Protein AF-L0DD33-F1 (afdb_monomer_lite)

Sequence (494 aa):
MSATTMPASRSLRASLWPWLILGFAAVMAVWHATDFPDDLDAEFPRVQRPTFSRRPPPAYRLAEPGDTLDRAAIYLAAAAIVLAAAGAWGTRDRFGLWTASLGLSCAALWHASTPGPTFDGWHGMGWREIFDPVAPPLLRIGLAATAIALGLVVVISVLRKRSEWASLIERGRTARILGLLSLAAVLVLLRQFEIPGVEPVGYWPRWSFLLGLLAFDLALLKAIPKPPAPSRIRVATSLGLSSLVWFALVAGGIGLTWYHRPLSRLRTIVPGKIYISAMPTKRGLEVAQGRHHFKTIINLFPEDTPLRSPILPDELQFAKENGIQYVGSPADEESSNQFLDQTLALAQDPNAWPILVHCHGCMDRTPAWMGIYRFIVQGKPLNEILAEIEGHRGYRPKASVTLLYNRVLPPRAPERYAADPTAKLLKECAKGTPDPALQAKGARRRRANQEAVPRVSRRMGPRAQLPNLTPSRRSLEYQKTLSDPHLHKSAPLS

InterPro domains:
  IPR004861 Atypical dual-specificity phosphatase Siw14-like [PF03162] (270-388)
  IPR029021 Protein-tyrosine phosphatase-like [G3DSA:3.90.190.10] (263-409)
  IPR029021 Protein-tyrosine phosphatase-like [SSF52799] (265-394)

pLDDT: mean 89.25, std 15.68, range [27.27, 98.88]

Structure (mmCIF, N/CA/C/O backbone):
data_AF-L0DD33-F1
#
_entry.id   AF-L0DD33-F1
#
loop_
_atom_site.group_PDB
_atom_site.id
_atom_site.type_symbol
_atom_site.label_atom_id
_atom_site.label_alt_id
_atom_site.label_comp_id
_atom_site.label_asym_id
_atom_site.label_entity_id
_atom_site.label_seq_id
_atom_site.pdbx_PDB_ins_code
_atom_site.Cartn_x
_atom_site.Cartn_y
_atom_site.Cartn_z
_atom_site.occupancy
_atom_site.B_iso_or_equiv
_atom_site.auth_seq_id
_atom_site.auth_comp_id
_atom_site.auth_asym_id
_atom_site.auth_atom_id
_atom_site.pdbx_PDB_model_num
ATOM 1 N N . MET A 1 1 ? 57.882 -16.393 -33.425 1.00 47.09 1 MET A N 1
ATOM 2 C CA . MET A 1 1 ? 57.143 -16.849 -32.228 1.00 47.09 1 MET A CA 1
ATOM 3 C C . MET A 1 1 ? 55.962 -15.914 -32.025 1.00 47.09 1 MET A C 1
ATOM 5 O O . MET A 1 1 ? 56.130 -14.834 -31.477 1.00 47.09 1 MET A O 1
ATOM 9 N N . SER A 1 2 ? 54.797 -16.272 -32.564 1.00 49.75 2 SER A N 1
ATOM 10 C CA . SER A 1 2 ? 53.574 -15.484 -32.395 1.00 49.75 2 SER A CA 1
ATOM 11 C C . SER A 1 2 ? 53.037 -15.737 -30.994 1.00 49.75 2 SER A C 1
ATOM 13 O O . SER A 1 2 ? 52.653 -16.860 -30.677 1.00 49.75 2 SER A O 1
ATOM 15 N N . ALA A 1 3 ? 53.069 -14.714 -30.141 1.00 60.28 3 ALA A N 1
ATOM 16 C CA . ALA A 1 3 ? 52.472 -14.768 -28.818 1.00 60.28 3 ALA A CA 1
ATOM 17 C C . ALA A 1 3 ? 50.958 -14.950 -28.979 1.00 60.28 3 ALA A C 1
ATOM 19 O O . ALA A 1 3 ? 50.230 -13.997 -29.261 1.00 60.28 3 ALA A O 1
ATOM 20 N N . THR A 1 4 ? 50.499 -16.193 -28.841 1.00 67.25 4 THR A N 1
ATOM 21 C CA . THR A 1 4 ? 49.088 -16.544 -28.714 1.00 67.25 4 THR A CA 1
ATOM 22 C C . THR A 1 4 ? 48.569 -15.840 -27.469 1.00 67.25 4 THR A C 1
ATOM 24 O O . THR A 1 4 ? 48.741 -16.300 -26.342 1.00 67.25 4 THR A O 1
ATOM 27 N N . THR A 1 5 ? 48.005 -14.655 -27.667 1.00 65.44 5 THR A N 1
ATOM 28 C CA . THR A 1 5 ? 47.332 -13.890 -26.628 1.00 65.44 5 THR A CA 1
ATOM 29 C C . THR A 1 5 ? 46.123 -14.712 -26.217 1.00 65.44 5 THR A C 1
ATOM 31 O O . THR A 1 5 ? 45.115 -14.753 -26.919 1.00 65.44 5 THR A O 1
ATOM 34 N N . MET A 1 6 ? 46.263 -15.440 -25.104 1.00 59.91 6 MET A N 1
ATOM 35 C CA . MET A 1 6 ? 45.160 -16.130 -24.444 1.00 59.91 6 MET A CA 1
ATOM 36 C C . MET A 1 6 ? 43.979 -15.155 -24.397 1.00 59.91 6 MET A C 1
ATOM 38 O O . MET A 1 6 ? 44.149 -14.057 -23.851 1.00 59.91 6 MET A O 1
ATOM 42 N N . PRO A 1 7 ? 42.819 -15.488 -24.996 1.00 62.88 7 PRO A N 1
ATOM 43 C CA . PRO A 1 7 ? 41.663 -14.615 -24.963 1.00 62.88 7 PRO A CA 1
ATOM 44 C C . PRO A 1 7 ? 41.351 -14.364 -23.496 1.00 62.88 7 PRO A C 1
ATOM 46 O O . PRO A 1 7 ? 40.981 -15.281 -22.762 1.00 62.88 7 PRO A O 1
ATOM 49 N N . ALA A 1 8 ? 41.603 -13.123 -23.069 1.00 59.09 8 ALA A N 1
ATOM 50 C CA . ALA A 1 8 ? 41.433 -12.691 -21.699 1.00 59.09 8 ALA A CA 1
ATOM 51 C C . ALA A 1 8 ? 40.079 -13.201 -21.225 1.00 59.09 8 ALA A C 1
ATOM 53 O O . ALA A 1 8 ? 39.061 -12.927 -21.870 1.00 59.09 8 ALA A O 1
ATOM 54 N N . SER A 1 9 ? 40.089 -13.970 -20.138 1.00 64.38 9 SER A N 1
ATOM 55 C CA . SER A 1 9 ? 38.914 -14.460 -19.436 1.00 64.38 9 SER A CA 1
ATOM 56 C C . SER A 1 9 ? 38.082 -13.259 -18.988 1.00 64.38 9 SER A C 1
ATOM 58 O O . SER A 1 9 ? 38.113 -12.829 -17.838 1.00 64.38 9 SER A O 1
ATOM 60 N N . ARG A 1 10 ? 37.334 -12.662 -19.925 1.00 59.12 10 ARG A N 1
ATOM 61 C CA . ARG A 1 10 ? 36.272 -11.705 -19.645 1.00 59.12 10 ARG A CA 1
ATOM 62 C C . ARG A 1 10 ? 35.323 -12.459 -18.744 1.00 59.12 10 ARG A C 1
ATOM 64 O O . ARG A 1 10 ? 34.612 -13.365 -19.172 1.00 59.12 10 ARG A O 1
ATOM 71 N N . SER A 1 11 ? 35.482 -12.159 -17.464 1.00 71.56 11 SER A N 1
ATOM 72 C CA . SER A 1 11 ? 35.154 -13.080 -16.399 1.00 71.56 11 SER A CA 1
ATOM 73 C C . SER A 1 11 ? 33.667 -13.387 -16.439 1.00 71.56 11 SER A C 1
ATOM 75 O O . SER A 1 11 ? 32.843 -12.495 -16.648 1.00 71.56 11 SER A O 1
ATOM 77 N N . LEU A 1 12 ? 33.309 -14.651 -16.208 1.00 80.44 12 LEU A N 1
ATOM 78 C CA . LEU A 1 12 ? 31.926 -15.089 -15.986 1.00 80.44 12 LEU A CA 1
ATOM 79 C C . LEU A 1 12 ? 31.149 -14.100 -15.089 1.00 80.44 12 LEU A C 1
ATOM 81 O O . LEU A 1 12 ? 29.983 -13.799 -15.358 1.00 80.44 12 LEU A O 1
ATOM 85 N N . ARG A 1 13 ? 31.841 -13.490 -14.113 1.00 83.69 13 ARG A N 1
ATOM 86 C CA . ARG A 1 13 ? 31.340 -12.432 -13.219 1.00 83.69 13 ARG A CA 1
ATOM 87 C C . ARG A 1 13 ? 30.715 -11.239 -13.954 1.00 83.69 13 ARG A C 1
ATOM 89 O O . ARG A 1 13 ? 29.630 -10.810 -13.574 1.00 83.69 13 ARG A O 1
ATOM 96 N N . ALA A 1 14 ? 31.324 -10.742 -15.034 1.00 85.12 14 ALA A N 1
ATOM 97 C CA . ALA A 1 14 ? 30.804 -9.600 -15.797 1.00 85.12 14 ALA A CA 1
ATOM 98 C C . ALA A 1 14 ? 29.450 -9.890 -16.472 1.00 85.12 14 ALA A C 1
ATOM 100 O O . ALA A 1 14 ? 28.699 -8.968 -16.786 1.00 85.12 14 ALA A O 1
ATOM 101 N N . SER A 1 15 ? 29.122 -11.165 -16.688 1.00 88.44 15 SER A N 1
ATOM 102 C CA . SER A 1 15 ? 27.841 -11.565 -17.273 1.00 88.44 15 SER A CA 1
ATOM 103 C C . SER A 1 15 ? 26.775 -11.965 -16.257 1.00 88.44 15 SER A C 1
ATOM 105 O O . SER A 1 15 ? 25.592 -11.838 -16.563 1.00 88.44 15 SER A O 1
ATOM 107 N N . LEU A 1 16 ? 27.183 -12.421 -15.070 1.00 94.94 16 LEU A N 1
ATOM 108 C CA . LEU A 1 16 ? 26.283 -12.966 -14.051 1.00 94.94 16 LEU A CA 1
ATOM 109 C C . LEU A 1 16 ? 25.740 -11.909 -13.085 1.00 94.94 16 LEU A C 1
ATOM 111 O O . LEU A 1 16 ? 24.678 -12.120 -12.512 1.00 94.94 16 LEU A O 1
ATOM 115 N N . TRP A 1 17 ? 26.415 -10.768 -12.917 1.00 96.00 17 TRP A N 1
ATOM 116 C CA . TRP A 1 17 ? 26.019 -9.772 -11.913 1.00 96.00 17 TRP A CA 1
ATOM 117 C C . TRP A 1 17 ? 24.555 -9.280 -12.005 1.00 96.00 17 TRP A C 1
ATOM 119 O O . TRP A 1 17 ? 23.948 -9.156 -10.942 1.00 96.00 17 TRP A O 1
ATOM 129 N N . PRO A 1 18 ? 23.921 -9.072 -13.188 1.00 96.75 18 PRO A N 1
ATOM 130 C CA . PRO A 1 18 ? 22.518 -8.646 -13.230 1.00 96.75 18 PRO A CA 1
ATOM 131 C C . PRO A 1 18 ? 21.583 -9.721 -12.670 1.00 96.75 18 PRO A C 1
ATOM 133 O O . PRO A 1 18 ? 20.620 -9.425 -11.970 1.00 96.75 18 PRO A O 1
ATOM 136 N N . TRP A 1 19 ? 21.902 -10.986 -12.949 1.00 97.56 19 TRP A N 1
ATOM 137 C CA . TRP A 1 19 ? 21.142 -12.139 -12.479 1.00 97.56 19 TRP A CA 1
ATOM 138 C C . TRP A 1 19 ? 21.308 -12.361 -10.978 1.00 97.56 19 TRP A C 1
ATOM 140 O O . TRP A 1 19 ? 20.354 -12.763 -10.326 1.00 97.56 19 TRP A O 1
ATOM 150 N N . LEU A 1 20 ? 22.480 -12.047 -10.415 1.00 97.12 20 LEU A N 1
ATOM 151 C CA . LEU A 1 20 ? 22.691 -12.077 -8.966 1.00 97.12 20 LEU A CA 1
ATOM 152 C C . LEU A 1 20 ? 21.842 -11.019 -8.249 1.00 97.12 20 LEU A C 1
ATOM 154 O O . LEU A 1 20 ? 21.232 -11.328 -7.230 1.00 97.12 20 LEU A O 1
ATOM 158 N N . ILE A 1 21 ? 21.751 -9.803 -8.800 1.00 97.50 21 ILE A N 1
ATOM 159 C CA . ILE A 1 21 ? 20.891 -8.740 -8.253 1.00 97.50 21 ILE A CA 1
ATOM 160 C C . ILE A 1 21 ? 19.415 -9.158 -8.305 1.00 97.50 21 ILE A C 1
ATOM 162 O O . ILE A 1 21 ? 18.711 -9.051 -7.302 1.00 97.50 21 ILE A O 1
ATOM 166 N N . LEU A 1 22 ? 18.956 -9.679 -9.448 1.00 97.88 22 LEU A N 1
ATOM 167 C CA . LEU A 1 22 ? 17.588 -10.184 -9.597 1.00 97.88 22 LEU A CA 1
ATOM 168 C C . LEU A 1 22 ? 17.293 -11.351 -8.652 1.00 97.88 22 LEU A C 1
ATOM 170 O O . LEU A 1 22 ? 16.252 -11.362 -8.003 1.00 97.88 22 LEU A O 1
ATOM 174 N N . GLY A 1 23 ? 18.214 -12.311 -8.551 1.00 97.81 23 GLY A N 1
ATOM 175 C CA . GLY A 1 23 ? 18.091 -13.455 -7.653 1.00 97.81 23 GLY A CA 1
ATOM 176 C C . GLY A 1 23 ? 17.990 -13.023 -6.193 1.00 97.81 23 GLY A C 1
ATOM 177 O O . GLY A 1 23 ? 17.123 -13.507 -5.476 1.00 97.81 23 GLY A O 1
ATOM 178 N N . PHE A 1 24 ? 18.805 -12.054 -5.769 1.00 97.75 24 PHE A N 1
ATOM 179 C CA . PHE A 1 24 ? 18.733 -11.498 -4.419 1.00 97.75 24 PHE A CA 1
ATOM 180 C C . PHE A 1 24 ? 17.378 -10.829 -4.139 1.00 97.75 24 PHE A C 1
ATOM 182 O O . PHE A 1 24 ? 16.748 -11.121 -3.123 1.00 97.75 24 PHE A O 1
ATOM 189 N N . ALA A 1 25 ? 16.882 -9.995 -5.059 1.00 97.38 25 ALA A N 1
ATOM 190 C CA . ALA A 1 25 ? 15.566 -9.370 -4.921 1.00 97.38 25 ALA A CA 1
ATOM 191 C C . ALA A 1 25 ? 14.427 -10.410 -4.879 1.00 97.38 25 ALA A C 1
ATOM 193 O O . ALA A 1 25 ? 13.499 -10.280 -4.082 1.00 97.38 25 ALA A O 1
ATOM 194 N N . ALA A 1 26 ? 14.515 -11.473 -5.684 1.00 97.56 26 ALA A N 1
ATOM 195 C CA . ALA A 1 26 ? 13.546 -12.568 -5.672 1.00 97.56 26 ALA A CA 1
ATOM 196 C C . ALA A 1 26 ? 13.575 -13.363 -4.354 1.00 97.56 26 ALA A C 1
ATOM 198 O O . ALA A 1 26 ? 12.520 -13.718 -3.833 1.00 97.56 26 ALA A O 1
ATOM 199 N N . VAL A 1 27 ? 14.759 -13.595 -3.774 1.00 97.62 27 VAL A N 1
ATOM 200 C CA . VAL A 1 27 ? 14.896 -14.230 -2.452 1.00 97.62 27 VAL A CA 1
ATOM 201 C C . VAL A 1 27 ? 14.205 -13.400 -1.372 1.00 97.62 27 VAL A C 1
ATOM 203 O O . VAL A 1 27 ? 13.497 -13.969 -0.546 1.00 97.62 27 VAL A O 1
ATOM 206 N N . MET A 1 28 ? 14.333 -12.068 -1.399 1.00 96.50 28 MET A N 1
ATOM 207 C CA . MET A 1 28 ? 13.616 -11.199 -0.456 1.00 96.50 28 MET A CA 1
ATOM 208 C C . MET A 1 28 ? 12.092 -11.317 -0.596 1.00 96.50 28 MET A C 1
ATOM 210 O O . MET A 1 28 ? 11.389 -11.359 0.414 1.00 96.50 28 MET A O 1
ATOM 214 N N . ALA A 1 29 ? 11.581 -11.408 -1.828 1.00 95.62 29 ALA A N 1
ATOM 215 C CA . ALA A 1 29 ? 10.156 -11.621 -2.083 1.00 95.62 29 ALA A CA 1
ATOM 216 C C . ALA A 1 29 ? 9.666 -12.950 -1.488 1.00 95.62 29 ALA A C 1
ATOM 218 O O . ALA A 1 29 ? 8.649 -12.999 -0.803 1.00 95.62 29 ALA A O 1
ATOM 219 N N . VAL A 1 30 ? 10.416 -14.035 -1.698 1.00 96.19 30 VAL A N 1
ATOM 220 C CA . VAL A 1 30 ? 10.075 -15.342 -1.120 1.00 96.19 30 VAL A CA 1
ATOM 221 C C . VAL A 1 30 ? 10.133 -15.291 0.403 1.00 96.19 30 VAL A C 1
ATOM 223 O O . VAL A 1 30 ? 9.178 -15.710 1.049 1.00 96.19 30 VAL A O 1
ATOM 226 N N . TRP A 1 31 ? 11.197 -14.718 0.969 1.00 96.12 31 TRP A N 1
ATOM 227 C CA . TRP A 1 31 ? 11.385 -14.615 2.414 1.00 96.12 31 TRP A CA 1
ATOM 228 C C . TRP A 1 31 ? 10.206 -13.912 3.094 1.00 96.12 31 TRP A C 1
ATOM 230 O O . TRP A 1 31 ? 9.608 -14.472 4.007 1.00 96.12 31 TRP A O 1
ATOM 240 N N . HIS A 1 32 ? 9.774 -12.754 2.588 1.00 94.25 32 HIS A N 1
ATOM 241 C CA . HIS A 1 32 ? 8.606 -12.046 3.122 1.00 94.25 32 HIS A CA 1
ATOM 242 C C . HIS A 1 32 ? 7.295 -12.844 3.034 1.00 94.25 32 HIS A C 1
ATOM 244 O O . HIS A 1 32 ? 6.399 -12.623 3.847 1.00 94.25 32 HIS A O 1
ATOM 250 N N . ALA A 1 33 ? 7.163 -13.751 2.063 1.00 94.06 33 ALA A N 1
ATOM 251 C CA . ALA A 1 33 ? 5.983 -14.596 1.891 1.00 94.06 33 ALA A CA 1
ATOM 252 C C . ALA A 1 33 ? 5.996 -15.868 2.759 1.00 94.06 33 ALA A C 1
ATOM 254 O O . ALA A 1 33 ? 4.961 -16.537 2.865 1.00 94.06 33 ALA A O 1
ATOM 255 N N . THR A 1 34 ? 7.141 -16.220 3.354 1.00 95.12 34 THR A N 1
ATOM 256 C CA . THR A 1 34 ? 7.327 -17.470 4.111 1.00 95.12 34 THR A CA 1
ATOM 257 C C . THR A 1 34 ? 7.741 -17.273 5.567 1.00 95.12 34 THR A C 1
ATOM 259 O O . THR A 1 34 ? 7.489 -18.159 6.376 1.00 95.12 34 THR A O 1
ATOM 262 N N . ASP A 1 35 ? 8.369 -16.150 5.912 1.00 95.25 35 ASP A N 1
ATOM 263 C CA . ASP A 1 35 ? 8.902 -15.884 7.250 1.00 95.25 35 ASP A CA 1
ATOM 264 C C . ASP A 1 35 ? 7.829 -15.330 8.187 1.00 95.25 35 ASP A C 1
ATOM 266 O O . ASP A 1 35 ? 7.354 -14.207 8.007 1.00 95.25 35 ASP A O 1
ATOM 270 N N . PHE A 1 36 ? 7.431 -16.121 9.182 1.00 93.75 36 PHE A N 1
ATOM 271 C CA . PHE A 1 36 ? 6.479 -15.699 10.204 1.00 93.75 36 PHE A CA 1
ATOM 272 C C . PHE A 1 36 ? 7.228 -15.015 11.354 1.00 93.75 36 PHE A C 1
ATOM 274 O O . PHE A 1 36 ? 8.054 -15.655 11.999 1.00 93.75 36 PHE A O 1
ATOM 281 N N . PRO A 1 37 ? 6.943 -13.733 11.649 1.00 89.31 37 PRO A N 1
ATOM 282 C CA . PRO A 1 37 ? 7.604 -13.052 12.752 1.00 89.31 37 PRO A CA 1
ATOM 283 C C . PRO A 1 37 ? 7.217 -13.664 14.101 1.00 89.31 37 PRO A C 1
ATOM 285 O O . PRO A 1 37 ? 6.030 -13.745 14.416 1.00 89.31 37 PRO A O 1
ATOM 288 N N . ASP A 1 38 ? 8.221 -13.979 14.922 1.00 90.75 38 ASP A N 1
ATOM 289 C CA . ASP A 1 38 ? 8.076 -14.492 16.295 1.00 90.75 38 ASP A CA 1
ATOM 290 C C . ASP A 1 38 ? 8.394 -13.434 17.373 1.00 90.75 38 ASP A C 1
ATOM 292 O O . ASP A 1 38 ? 8.692 -13.743 18.525 1.00 90.75 38 ASP A O 1
ATOM 296 N N . ASP A 1 39 ? 8.278 -12.148 17.031 1.00 90.69 39 ASP A N 1
ATOM 297 C CA . ASP A 1 39 ? 8.489 -11.025 17.948 1.00 90.69 39 ASP A CA 1
ATOM 298 C C . ASP A 1 39 ? 7.620 -11.094 19.226 1.00 90.69 39 ASP A C 1
ATOM 300 O O . ASP A 1 39 ? 6.444 -11.464 19.205 1.00 90.69 39 ASP A O 1
ATOM 304 N N . LEU A 1 40 ? 8.169 -10.691 20.372 1.00 92.69 40 LEU A N 1
ATOM 305 C CA . LEU A 1 40 ? 7.390 -10.521 21.603 1.00 92.69 40 LEU A CA 1
ATOM 306 C C . LEU A 1 40 ? 6.776 -9.120 21.648 1.00 92.69 40 LEU A C 1
ATOM 308 O O . LEU A 1 40 ? 7.381 -8.148 21.195 1.00 92.69 40 LEU A O 1
ATOM 312 N N . ASP A 1 41 ? 5.576 -9.003 22.216 1.00 93.94 41 ASP A N 1
ATOM 313 C CA . ASP A 1 41 ? 4.998 -7.689 22.492 1.00 93.94 41 ASP A CA 1
ATOM 314 C C . ASP A 1 41 ? 5.753 -7.064 23.672 1.00 93.94 41 ASP A C 1
ATOM 316 O O . ASP A 1 41 ? 5.768 -7.622 24.766 1.00 93.94 41 ASP A O 1
ATOM 320 N N . ALA A 1 42 ? 6.408 -5.923 23.458 1.00 94.12 42 ALA A N 1
ATOM 321 C CA . ALA A 1 42 ? 7.206 -5.283 24.502 1.00 94.12 42 ALA A CA 1
ATOM 322 C C . ALA A 1 42 ? 6.362 -4.794 25.694 1.00 94.12 42 ALA A C 1
ATOM 324 O O . ALA A 1 42 ? 6.883 -4.687 26.802 1.00 94.12 42 ALA A O 1
ATOM 325 N N . GLU A 1 43 ? 5.078 -4.491 25.479 1.00 92.25 43 GLU A N 1
ATOM 326 C CA . GLU A 1 43 ? 4.164 -4.014 26.521 1.00 92.25 43 GLU A CA 1
ATOM 327 C C . GLU A 1 43 ? 3.631 -5.184 27.361 1.00 92.25 43 GLU A C 1
ATOM 329 O O . GLU A 1 43 ? 3.530 -5.084 28.584 1.00 92.25 43 GLU A O 1
ATOM 334 N N . PHE A 1 44 ? 3.360 -6.324 26.717 1.00 96.12 44 PHE A N 1
ATOM 335 C CA . PHE A 1 44 ? 2.841 -7.530 27.370 1.00 96.12 44 PHE A CA 1
ATOM 336 C C . PHE A 1 44 ? 3.557 -8.800 26.879 1.00 96.12 44 PHE A C 1
ATOM 338 O O . PHE A 1 44 ? 2.942 -9.648 26.227 1.00 96.12 44 PHE A O 1
ATOM 345 N N . PRO A 1 45 ? 4.840 -8.998 27.233 1.00 96.00 45 PRO A N 1
ATOM 346 C CA . PRO A 1 45 ? 5.665 -10.072 26.666 1.00 96.00 45 PRO A CA 1
ATOM 347 C C . PRO A 1 45 ? 5.201 -11.483 27.044 1.00 96.00 45 PRO A C 1
ATOM 349 O O . PRO A 1 45 ? 5.625 -12.457 26.431 1.00 96.00 45 PRO A O 1
ATOM 352 N N . ARG A 1 46 ? 4.339 -11.604 28.062 1.00 96.94 46 ARG A N 1
ATOM 353 C CA . ARG A 1 46 ? 3.763 -12.878 28.518 1.00 96.94 46 ARG A CA 1
ATOM 354 C C . ARG A 1 46 ? 2.501 -13.288 27.761 1.00 96.94 46 ARG A C 1
ATOM 356 O O . ARG A 1 46 ? 2.087 -14.435 27.888 1.00 96.94 46 ARG A O 1
ATOM 363 N N . VAL A 1 47 ? 1.883 -12.380 27.005 1.00 97.38 47 VAL A N 1
ATOM 364 C CA . VAL A 1 47 ? 0.709 -12.715 26.195 1.00 97.38 47 VAL A CA 1
ATOM 365 C C . VAL A 1 47 ? 1.190 -13.347 24.901 1.00 97.38 47 VAL A C 1
ATOM 367 O O . VAL A 1 47 ? 1.885 -12.712 24.106 1.00 97.38 47 VAL A O 1
ATOM 370 N N . GLN A 1 48 ? 0.799 -14.595 24.673 1.00 97.06 48 GLN A N 1
ATOM 371 C CA . GLN A 1 48 ? 1.109 -15.274 23.422 1.00 97.06 48 GLN A CA 1
ATOM 372 C C . GLN A 1 48 ? 0.296 -14.661 22.277 1.00 97.06 48 GLN A C 1
ATOM 374 O O . GLN A 1 48 ? -0.880 -14.329 22.431 1.00 97.06 48 GLN A O 1
ATOM 379 N N . ARG A 1 49 ? 0.929 -14.506 21.113 1.00 96.12 49 ARG A N 1
ATOM 380 C CA . ARG A 1 49 ? 0.309 -13.924 19.918 1.00 96.12 49 ARG A CA 1
ATOM 381 C C . ARG A 1 49 ? 0.364 -14.945 18.784 1.00 96.12 49 ARG A C 1
ATOM 383 O O . ARG A 1 49 ? 1.346 -14.955 18.043 1.00 96.12 49 ARG A O 1
ATOM 390 N N . PRO A 1 50 ? -0.622 -15.849 18.674 1.00 96.19 50 PRO A N 1
ATOM 391 C CA . PRO A 1 50 ? -0.705 -16.730 17.518 1.00 96.19 50 PRO A CA 1
ATOM 392 C C . PRO A 1 50 ? -0.968 -15.908 16.249 1.00 96.19 50 PRO A C 1
ATOM 394 O O . PRO A 1 50 ? -1.522 -14.810 16.322 1.00 96.19 50 PRO A O 1
ATOM 397 N N . THR A 1 51 ? -0.555 -16.446 15.104 1.00 96.38 51 THR A N 1
ATOM 398 C CA . THR A 1 51 ? -0.885 -15.892 13.786 1.00 96.38 51 THR A CA 1
ATOM 399 C C . THR A 1 51 ? -2.165 -16.549 13.282 1.00 96.38 51 THR A C 1
ATOM 401 O O . THR A 1 51 ? -2.274 -17.775 13.301 1.00 96.38 51 THR A O 1
ATOM 404 N N . PHE A 1 52 ? -3.127 -15.747 12.837 1.00 96.25 52 PHE A N 1
ATOM 405 C CA . PHE A 1 52 ? -4.436 -16.215 12.365 1.00 96.25 52 PHE A CA 1
ATOM 406 C C . PHE A 1 52 ? -4.555 -16.246 10.839 1.00 96.25 52 PHE A C 1
ATOM 408 O O . PHE A 1 52 ? -5.366 -16.987 10.284 1.00 96.25 52 PHE A O 1
ATOM 415 N N . SER A 1 53 ? -3.752 -15.447 10.148 1.00 95.19 53 SER A N 1
ATOM 416 C CA . SER A 1 53 ? -3.675 -15.405 8.695 1.00 95.19 53 SER A CA 1
ATOM 417 C C . SER A 1 53 ? -2.865 -16.578 8.131 1.00 95.19 53 SER A C 1
ATOM 419 O O . SER A 1 53 ? -1.936 -17.095 8.747 1.00 95.19 53 SER A O 1
ATOM 421 N N . ARG A 1 54 ? -3.204 -17.001 6.906 1.00 95.00 54 ARG A N 1
ATOM 422 C CA . ARG A 1 54 ? -2.553 -18.139 6.224 1.00 95.00 54 ARG A CA 1
ATOM 423 C C . ARG A 1 54 ? -1.107 -17.874 5.799 1.00 95.00 54 ARG A C 1
ATOM 425 O O . ARG A 1 54 ? -0.384 -18.798 5.437 1.00 95.00 54 ARG A O 1
ATOM 432 N N . ARG A 1 55 ? -0.709 -16.605 5.762 1.00 95.00 55 ARG A N 1
ATOM 433 C CA . ARG A 1 55 ? 0.593 -16.121 5.290 1.00 95.00 55 ARG A CA 1
ATOM 434 C C . ARG A 1 55 ? 1.149 -15.148 6.319 1.00 95.00 55 ARG A C 1
ATOM 436 O O . ARG A 1 55 ? 0.361 -14.598 7.083 1.00 95.00 55 ARG A O 1
ATOM 443 N N . PRO A 1 56 ? 2.460 -14.880 6.325 1.00 95.88 56 PRO A N 1
ATOM 444 C CA . PRO A 1 56 ? 3.018 -13.888 7.225 1.00 95.88 56 PRO A CA 1
ATOM 445 C C . PRO A 1 56 ? 2.302 -12.536 7.097 1.00 95.88 56 PRO A C 1
ATOM 447 O O . PRO A 1 56 ? 2.156 -12.034 5.977 1.00 95.88 56 PRO A O 1
ATOM 450 N N . PRO A 1 57 ? 1.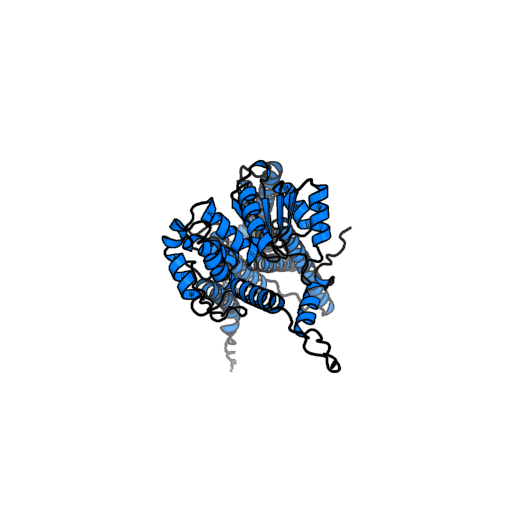900 -11.896 8.210 1.00 94.88 57 PRO A N 1
ATOM 451 C CA . PRO A 1 57 ? 1.264 -10.583 8.173 1.00 94.88 57 PRO A CA 1
ATOM 452 C C . PRO A 1 57 ? 2.026 -9.531 7.338 1.00 94.88 57 PRO A C 1
ATOM 454 O O . PRO A 1 57 ? 1.371 -8.816 6.574 1.00 94.88 57 PRO A O 1
ATOM 457 N N . PRO A 1 58 ? 3.379 -9.453 7.357 1.00 94.25 58 PRO A N 1
ATOM 458 C CA . PRO A 1 58 ? 4.111 -8.507 6.512 1.00 94.25 58 PRO A CA 1
ATOM 459 C C . PRO A 1 58 ? 3.840 -8.666 5.011 1.00 94.25 58 PRO A C 1
ATOM 461 O O . PRO A 1 58 ? 3.835 -7.668 4.290 1.00 94.25 58 PRO A O 1
ATOM 464 N N . ALA A 1 59 ? 3.561 -9.885 4.536 1.00 94.94 59 ALA A N 1
ATOM 465 C CA . ALA A 1 59 ? 3.224 -10.128 3.137 1.00 94.94 59 ALA A CA 1
ATOM 466 C C . ALA A 1 59 ? 1.918 -9.425 2.746 1.00 94.94 59 ALA A C 1
ATOM 468 O O . ALA A 1 59 ? 1.857 -8.803 1.692 1.00 94.94 59 ALA A O 1
ATOM 469 N N . TYR A 1 60 ? 0.890 -9.454 3.603 1.00 92.94 60 TYR A N 1
ATOM 470 C CA . TYR A 1 60 ? -0.362 -8.731 3.347 1.00 92.94 60 TYR A CA 1
ATOM 471 C C . TYR A 1 60 ? -0.143 -7.226 3.295 1.00 92.94 60 TYR A C 1
ATOM 473 O O . TYR A 1 60 ? -0.711 -6.544 2.446 1.00 92.94 60 TYR A O 1
ATOM 481 N N . ARG A 1 61 ? 0.731 -6.705 4.160 1.00 91.38 61 ARG A N 1
ATOM 482 C CA . ARG A 1 61 ? 1.048 -5.278 4.158 1.00 91.38 61 ARG A CA 1
ATOM 483 C C . ARG A 1 61 ? 1.766 -4.842 2.897 1.00 91.38 61 ARG A C 1
ATOM 485 O O . ARG A 1 61 ? 1.470 -3.759 2.412 1.00 91.38 61 ARG A O 1
ATOM 492 N N . LEU A 1 62 ? 2.683 -5.676 2.411 1.00 93.12 62 LEU A N 1
ATOM 493 C CA . LEU A 1 62 ? 3.378 -5.508 1.136 1.00 93.12 62 LEU A CA 1
ATOM 494 C C . LEU A 1 62 ? 2.487 -5.817 -0.079 1.00 93.12 62 LEU A C 1
ATOM 496 O O . LEU A 1 62 ? 2.907 -5.635 -1.217 1.00 93.12 62 LEU A O 1
ATOM 500 N N . ALA A 1 63 ? 1.273 -6.321 0.137 1.00 91.19 63 ALA A N 1
ATOM 501 C CA . ALA A 1 63 ? 0.287 -6.512 -0.914 1.00 91.19 63 ALA A CA 1
ATOM 502 C C . ALA A 1 63 ? -0.597 -5.271 -1.105 1.00 91.19 63 ALA A C 1
ATOM 504 O O . ALA A 1 63 ? -1.235 -5.147 -2.147 1.00 91.19 63 ALA A O 1
ATOM 505 N N . GLU A 1 64 ? -0.573 -4.301 -0.183 1.00 88.75 64 GLU A N 1
ATOM 506 C CA . GLU A 1 64 ? -1.386 -3.089 -0.276 1.00 88.75 64 GLU A CA 1
ATOM 507 C C . GLU A 1 64 ? -0.871 -2.056 -1.306 1.00 88.75 64 GLU A C 1
ATOM 509 O O . GLU A 1 64 ? 0.186 -1.461 -1.085 1.00 88.75 64 GLU A O 1
ATOM 514 N N . PRO A 1 65 ? -1.640 -1.717 -2.363 1.00 86.44 65 PRO A N 1
ATOM 515 C CA . PRO A 1 65 ? -1.425 -0.543 -3.208 1.00 86.44 65 PRO A CA 1
ATOM 516 C C . PRO A 1 65 ? -0.877 0.690 -2.476 1.00 86.44 65 PRO A C 1
ATOM 518 O O . PRO A 1 65 ? -1.406 1.099 -1.453 1.00 86.44 65 PRO A O 1
ATOM 521 N N . GLY A 1 66 ? 0.155 1.339 -2.994 1.00 84.44 66 GLY A N 1
ATOM 522 C CA . GLY A 1 66 ? 0.792 2.532 -2.434 1.00 84.44 66 GLY A CA 1
ATOM 523 C C . GLY A 1 66 ? 1.764 2.275 -1.276 1.00 84.44 66 GLY A C 1
ATOM 524 O O . GLY A 1 66 ? 2.189 3.231 -0.621 1.00 84.44 66 GLY A O 1
ATOM 525 N N . ASP A 1 67 ? 2.108 1.017 -0.987 1.00 88.38 67 ASP A N 1
ATOM 526 C CA . ASP A 1 67 ? 3.135 0.677 0.004 1.00 88.38 67 ASP A CA 1
ATOM 527 C C . ASP A 1 67 ? 4.583 0.814 -0.533 1.00 88.38 67 ASP A C 1
ATOM 529 O O . ASP A 1 67 ? 4.857 1.442 -1.559 1.00 88.38 67 ASP A O 1
ATOM 533 N N . THR A 1 68 ? 5.535 0.223 0.196 1.00 93.50 68 THR A N 1
ATOM 534 C CA . THR A 1 68 ? 6.961 0.148 -0.137 1.00 93.50 68 THR A CA 1
ATOM 535 C C . THR A 1 68 ? 7.271 -0.417 -1.532 1.00 93.50 68 THR A C 1
ATOM 537 O O . THR A 1 68 ? 8.164 0.117 -2.186 1.00 93.50 68 THR A O 1
ATOM 540 N N . LEU A 1 69 ? 6.574 -1.452 -2.013 1.00 95.31 69 LEU A N 1
ATOM 541 C CA . LEU A 1 69 ? 6.809 -2.038 -3.338 1.00 95.31 69 LEU A CA 1
ATOM 542 C C . LEU A 1 69 ? 6.447 -1.067 -4.461 1.00 95.31 69 LEU A C 1
ATOM 544 O O . LEU A 1 69 ? 7.193 -0.970 -5.432 1.00 95.31 69 LEU A O 1
ATOM 548 N N . ASP A 1 70 ? 5.361 -0.302 -4.322 1.00 94.94 70 ASP A N 1
ATOM 549 C CA . ASP A 1 70 ? 4.990 0.679 -5.352 1.00 94.94 70 ASP A CA 1
ATOM 550 C C . ASP A 1 70 ? 5.958 1.863 -5.343 1.00 94.94 70 ASP A C 1
ATOM 552 O O . ASP A 1 70 ? 6.361 2.338 -6.400 1.00 94.94 70 ASP A O 1
ATOM 556 N N . ARG A 1 71 ? 6.445 2.276 -4.164 1.00 96.19 71 ARG A N 1
ATOM 557 C CA . ARG A 1 71 ? 7.533 3.265 -4.067 1.00 96.19 71 ARG A CA 1
ATOM 558 C C . ARG A 1 71 ? 8.815 2.773 -4.733 1.00 96.19 71 ARG A C 1
ATOM 560 O O . ARG A 1 71 ? 9.444 3.525 -5.471 1.00 96.19 71 ARG A O 1
ATOM 567 N N . ALA A 1 72 ? 9.182 1.513 -4.512 1.00 97.38 72 ALA A N 1
ATOM 568 C CA . ALA A 1 72 ? 10.326 0.904 -5.178 1.00 97.38 72 ALA A CA 1
ATOM 569 C C . ALA A 1 72 ? 10.126 0.847 -6.704 1.00 97.38 72 ALA A C 1
ATOM 571 O O . ALA A 1 72 ? 11.043 1.180 -7.454 1.00 97.38 72 ALA A O 1
ATOM 572 N N . ALA A 1 73 ? 8.916 0.526 -7.167 1.00 97.81 73 ALA A N 1
ATOM 573 C CA . ALA A 1 73 ? 8.571 0.556 -8.584 1.00 97.81 73 ALA A CA 1
ATOM 574 C C . ALA A 1 73 ? 8.640 1.975 -9.178 1.00 97.81 73 ALA A C 1
ATOM 576 O O . ALA A 1 73 ? 9.108 2.126 -10.303 1.00 97.81 73 ALA A O 1
ATOM 577 N N . ILE A 1 74 ? 8.260 3.020 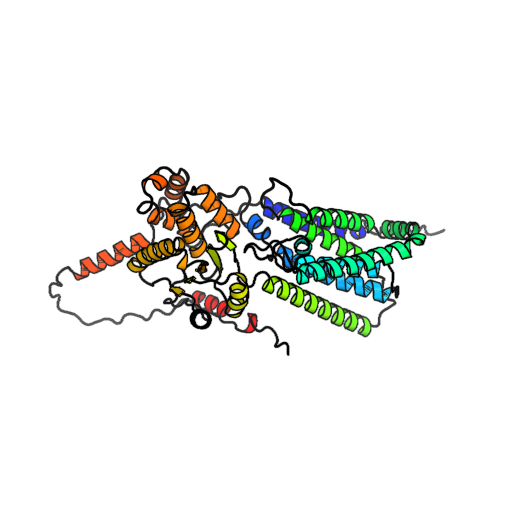-8.429 1.00 98.31 74 ILE A N 1
ATOM 578 C CA . ILE A 1 74 ? 8.434 4.426 -8.837 1.00 98.31 74 ILE A CA 1
ATOM 579 C C . ILE A 1 74 ? 9.920 4.754 -9.022 1.00 98.31 74 ILE A C 1
ATOM 581 O O . ILE A 1 7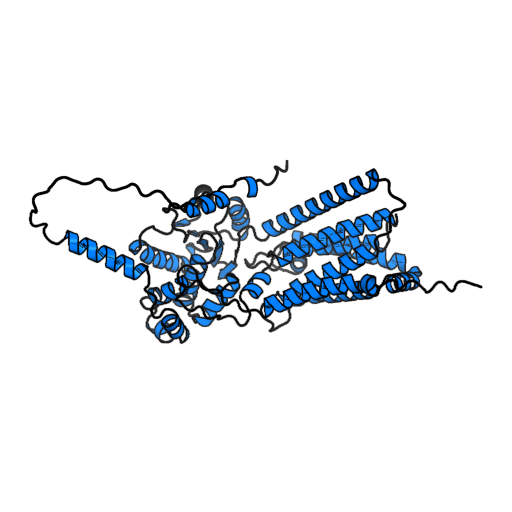4 ? 10.284 5.352 -10.034 1.00 98.31 74 ILE A O 1
ATOM 585 N N . TYR A 1 75 ? 10.790 4.340 -8.090 1.00 98.31 75 TYR A N 1
ATOM 586 C CA . TYR A 1 75 ? 12.235 4.578 -8.201 1.00 98.31 75 TYR A CA 1
ATOM 587 C C . TYR A 1 75 ? 12.836 3.927 -9.450 1.00 98.31 75 TYR A C 1
ATOM 589 O O . TYR A 1 75 ? 13.593 4.587 -10.168 1.00 98.31 75 TYR A O 1
ATOM 597 N N . LEU A 1 76 ? 12.483 2.663 -9.714 1.00 98.44 76 LEU A N 1
ATOM 598 C CA . LEU A 1 76 ? 12.952 1.921 -10.887 1.00 98.44 76 LEU A CA 1
ATOM 599 C C . LEU A 1 76 ? 12.382 2.510 -12.181 1.00 98.44 76 LEU A C 1
ATOM 601 O O . LEU A 1 76 ? 13.130 2.839 -13.089 1.00 98.44 76 LEU A O 1
ATOM 605 N N . ALA A 1 77 ? 11.076 2.771 -12.256 1.00 98.44 77 ALA A N 1
ATOM 606 C CA . ALA A 1 77 ? 10.479 3.362 -13.453 1.00 98.44 77 ALA A CA 1
ATOM 607 C C . ALA A 1 77 ? 11.048 4.760 -13.768 1.00 98.44 77 ALA A C 1
ATOM 609 O O . ALA A 1 77 ? 11.297 5.082 -14.930 1.00 98.44 77 ALA A O 1
ATOM 610 N N . ALA A 1 78 ? 11.322 5.582 -12.749 1.00 98.56 78 ALA A N 1
ATOM 611 C CA . ALA A 1 78 ? 12.008 6.859 -12.932 1.00 98.56 78 ALA A CA 1
ATOM 612 C C . ALA A 1 78 ? 13.451 6.671 -13.438 1.00 98.56 78 ALA A C 1
ATOM 614 O O . ALA A 1 78 ? 13.896 7.413 -14.317 1.00 98.56 78 ALA A O 1
ATOM 615 N N . ALA A 1 79 ? 14.181 5.671 -12.929 1.00 98.31 79 ALA A N 1
ATOM 616 C CA . ALA A 1 79 ? 15.515 5.329 -13.425 1.00 98.31 79 ALA A CA 1
ATOM 617 C C . ALA A 1 79 ? 15.462 4.864 -14.889 1.00 98.31 79 ALA A C 1
ATOM 619 O O . ALA A 1 79 ? 16.255 5.335 -15.707 1.00 98.31 79 ALA A O 1
ATOM 620 N N . ALA A 1 80 ? 14.473 4.044 -15.248 1.00 98.38 80 ALA A N 1
ATOM 621 C CA . ALA A 1 80 ? 14.213 3.587 -16.607 1.00 98.38 80 ALA A CA 1
ATOM 622 C C . ALA A 1 80 ? 13.995 4.752 -17.583 1.00 98.38 80 ALA A C 1
ATOM 624 O O . ALA A 1 80 ? 14.499 4.720 -18.706 1.00 98.38 80 ALA A O 1
ATOM 625 N N . ILE A 1 81 ? 13.259 5.796 -17.173 1.00 98.38 81 ILE A N 1
ATOM 626 C CA . ILE A 1 81 ? 13.055 7.015 -17.978 1.00 98.38 81 ILE A CA 1
ATOM 627 C C . ILE A 1 81 ? 14.388 7.725 -18.215 1.00 98.38 81 ILE A C 1
ATOM 629 O O . ILE A 1 81 ? 14.710 8.060 -19.355 1.00 98.38 81 ILE A O 1
ATOM 633 N N . VAL A 1 82 ? 15.185 7.927 -17.162 1.00 97.75 82 VAL A N 1
ATOM 634 C CA . VAL A 1 82 ? 16.481 8.616 -17.256 1.00 97.75 82 VAL A CA 1
ATOM 635 C C . VAL A 1 82 ? 17.468 7.836 -18.127 1.00 97.75 82 VAL A C 1
ATOM 637 O O . VAL A 1 82 ? 18.095 8.418 -19.012 1.00 97.75 82 VAL A O 1
ATOM 640 N N . LEU A 1 83 ? 17.568 6.518 -17.939 1.00 96.62 83 LEU A N 1
ATOM 641 C CA . LEU A 1 83 ? 18.414 5.644 -18.755 1.00 96.62 83 LEU A CA 1
ATOM 642 C C . LEU A 1 83 ? 17.963 5.638 -20.220 1.00 96.62 83 LEU A C 1
ATOM 644 O O . LEU A 1 83 ? 18.799 5.747 -21.120 1.00 96.62 83 LEU A O 1
ATOM 648 N N . ALA A 1 84 ? 16.653 5.556 -20.469 1.00 97.00 84 ALA A N 1
ATOM 649 C CA . ALA A 1 84 ? 16.113 5.571 -21.821 1.00 97.00 84 ALA A CA 1
ATOM 650 C C . ALA A 1 84 ? 16.358 6.912 -22.527 1.00 97.00 84 ALA A C 1
ATOM 652 O O . ALA A 1 84 ? 16.787 6.931 -23.682 1.00 97.00 84 ALA A O 1
ATOM 653 N N . ALA A 1 85 ? 16.160 8.029 -21.823 1.00 95.81 85 ALA A N 1
ATOM 654 C CA . ALA A 1 85 ? 16.434 9.368 -22.334 1.00 95.81 85 ALA A CA 1
ATOM 655 C C . ALA A 1 85 ? 17.929 9.568 -22.633 1.00 95.81 85 ALA A C 1
ATOM 657 O O . ALA A 1 85 ? 18.281 10.078 -23.698 1.00 95.81 85 ALA A O 1
ATOM 658 N N . ALA A 1 86 ? 18.816 9.108 -21.745 1.00 94.19 86 ALA A N 1
ATOM 659 C CA . ALA A 1 86 ? 20.260 9.154 -21.962 1.00 94.19 86 ALA A CA 1
ATOM 660 C C . ALA A 1 86 ? 20.684 8.317 -23.182 1.00 94.19 86 ALA A C 1
ATOM 662 O O . ALA A 1 86 ? 21.499 8.765 -23.991 1.00 94.19 86 ALA A O 1
ATOM 663 N N . GLY A 1 87 ? 20.101 7.128 -23.359 1.00 94.88 87 GLY A N 1
ATOM 664 C CA . GLY A 1 87 ? 20.336 6.286 -24.530 1.00 94.88 87 GLY A CA 1
ATOM 665 C C . GLY A 1 87 ? 19.823 6.906 -25.836 1.00 94.88 87 GLY A C 1
ATOM 666 O O . GLY A 1 87 ? 20.540 6.909 -26.843 1.00 94.88 87 GLY A O 1
ATOM 667 N N . ALA A 1 88 ? 18.628 7.505 -25.820 1.00 94.44 88 ALA A N 1
ATOM 668 C CA . ALA A 1 88 ? 18.065 8.225 -26.966 1.00 94.44 88 ALA A CA 1
ATOM 669 C C . ALA A 1 88 ? 18.945 9.423 -27.357 1.00 94.44 88 ALA A C 1
ATOM 671 O O . ALA A 1 88 ? 19.280 9.608 -28.529 1.00 94.44 88 ALA A O 1
ATOM 672 N N . TRP A 1 89 ? 19.399 10.192 -26.364 1.00 93.00 89 TRP A N 1
ATOM 673 C CA . TRP A 1 89 ? 20.310 11.313 -26.568 1.00 93.00 89 TRP A CA 1
ATOM 674 C C . TRP A 1 89 ? 21.664 10.865 -27.131 1.00 93.00 89 TRP A C 1
ATOM 676 O O . TRP A 1 89 ? 22.154 11.429 -28.110 1.00 93.00 89 TRP A O 1
ATOM 686 N N . GLY A 1 90 ? 22.261 9.827 -26.539 1.00 92.12 90 GLY A N 1
ATOM 687 C CA . GLY A 1 90 ? 23.584 9.329 -26.912 1.00 92.12 90 GLY A CA 1
ATOM 688 C C . GLY A 1 90 ? 23.639 8.727 -28.315 1.00 92.12 90 GLY A C 1
ATOM 689 O O . GLY A 1 90 ? 24.635 8.891 -29.014 1.00 92.12 90 GLY A O 1
ATOM 690 N N . THR A 1 91 ? 22.564 8.068 -28.752 1.00 92.31 91 THR A N 1
ATOM 691 C CA . THR A 1 91 ? 22.471 7.506 -30.110 1.00 92.31 91 THR A CA 1
ATOM 692 C C . THR A 1 91 ? 22.047 8.526 -31.163 1.00 92.31 91 THR A C 1
ATOM 694 O O . THR A 1 91 ? 22.241 8.272 -32.350 1.00 92.31 91 THR A O 1
ATOM 697 N N . ARG A 1 92 ? 21.473 9.668 -30.750 1.00 89.69 92 ARG A N 1
ATOM 698 C CA . ARG A 1 92 ? 20.814 10.656 -31.626 1.00 89.69 92 ARG A CA 1
ATOM 699 C C . ARG A 1 92 ? 19.710 10.057 -32.511 1.00 89.69 92 ARG A C 1
ATOM 701 O O . ARG A 1 92 ? 19.275 10.695 -33.469 1.00 89.69 92 ARG A O 1
ATOM 708 N N . ASP A 1 93 ? 19.233 8.858 -32.184 1.00 83.44 93 ASP A N 1
ATOM 709 C CA . ASP A 1 93 ? 18.185 8.171 -32.930 1.00 83.44 93 ASP A CA 1
ATOM 710 C C . ASP A 1 93 ? 16.816 8.586 -32.386 1.00 83.44 93 ASP A C 1
ATOM 712 O O . ASP A 1 93 ? 16.314 8.030 -31.409 1.00 83.44 93 ASP A O 1
ATOM 716 N N . ARG A 1 94 ? 16.211 9.600 -33.018 1.00 75.88 94 ARG A N 1
ATOM 717 C CA . ARG A 1 94 ? 14.927 10.177 -32.582 1.00 75.88 94 ARG A CA 1
ATOM 718 C C . ARG A 1 94 ? 13.769 9.170 -32.615 1.00 75.88 94 ARG A C 1
ATOM 720 O O . ARG A 1 94 ? 12.792 9.353 -31.894 1.00 75.88 94 ARG A O 1
ATOM 727 N N . PHE A 1 95 ? 13.871 8.108 -33.416 1.00 80.00 95 PHE A N 1
ATOM 728 C CA . PHE A 1 95 ? 12.808 7.113 -33.607 1.00 80.00 95 PHE A CA 1
ATOM 729 C C . PHE A 1 95 ? 13.326 5.675 -33.479 1.00 80.00 95 PHE A C 1
ATOM 731 O O . PHE A 1 95 ? 12.874 4.774 -34.186 1.00 80.00 95 PHE A O 1
ATOM 738 N N . GLY A 1 96 ? 14.286 5.470 -32.577 1.00 91.56 96 GLY A N 1
ATOM 739 C CA . GLY A 1 96 ? 14.890 4.169 -32.311 1.00 91.56 96 GLY A CA 1
ATOM 740 C C . GLY A 1 96 ? 14.242 3.404 -31.160 1.00 91.56 96 GLY A C 1
ATOM 741 O O . GLY A 1 96 ? 13.257 3.833 -30.553 1.00 91.56 96 GLY A O 1
ATOM 742 N N . LEU A 1 97 ? 14.859 2.271 -30.810 1.00 95.19 97 LEU A N 1
ATOM 743 C CA . LEU A 1 97 ? 14.445 1.450 -29.668 1.00 95.19 97 LEU A CA 1
ATOM 744 C C . LEU A 1 97 ? 14.507 2.211 -28.337 1.00 95.19 97 LEU A C 1
ATOM 746 O O . LEU A 1 97 ? 13.697 1.939 -27.463 1.00 95.19 97 LEU A O 1
ATOM 750 N N . TRP A 1 98 ? 15.400 3.194 -28.192 1.00 96.38 98 TRP A N 1
ATOM 751 C CA . TRP A 1 98 ? 15.460 4.036 -26.993 1.00 96.38 98 TRP A CA 1
ATOM 752 C C . TRP A 1 98 ? 14.210 4.899 -26.803 1.00 96.38 98 TRP A C 1
ATOM 754 O O . TRP A 1 98 ? 13.755 5.072 -25.676 1.00 96.38 98 TRP A O 1
ATOM 764 N N . THR A 1 99 ? 13.606 5.380 -27.893 1.00 96.19 99 THR A N 1
ATOM 765 C CA . THR A 1 99 ? 12.318 6.086 -27.848 1.00 96.19 99 THR A CA 1
ATOM 766 C C . THR A 1 99 ? 11.189 5.138 -27.433 1.00 96.19 99 THR A C 1
ATOM 768 O O . THR A 1 99 ? 10.346 5.511 -26.621 1.00 96.19 99 THR A O 1
ATOM 771 N N . ALA A 1 100 ? 11.203 3.889 -27.919 1.00 96.81 100 ALA A N 1
ATOM 772 C CA . ALA A 1 100 ? 10.262 2.866 -27.457 1.00 96.81 100 ALA A CA 1
ATOM 773 C C . ALA A 1 100 ? 10.455 2.560 -25.962 1.00 96.81 100 ALA A C 1
ATOM 775 O O . ALA A 1 100 ? 9.484 2.528 -25.211 1.00 96.81 100 ALA A O 1
ATOM 776 N N . SER A 1 101 ? 11.703 2.403 -25.508 1.00 97.56 101 SER A N 1
ATOM 777 C CA . SER A 1 101 ? 12.023 2.225 -24.090 1.00 97.56 101 SER A CA 1
ATOM 778 C C . SER A 1 101 ? 11.519 3.394 -23.250 1.00 97.56 101 SER A C 1
ATOM 780 O O . SER A 1 101 ? 10.922 3.154 -22.212 1.00 97.56 101 SER A O 1
ATOM 782 N N . LEU A 1 102 ? 11.678 4.638 -23.712 1.00 97.56 102 LEU A N 1
ATOM 783 C CA . LEU A 1 102 ? 11.165 5.817 -23.015 1.00 97.56 102 LEU A CA 1
ATOM 784 C C . LEU A 1 102 ? 9.635 5.780 -22.882 1.00 97.56 102 LEU A C 1
ATOM 786 O O . LEU A 1 102 ? 9.118 6.012 -21.792 1.00 97.56 102 LEU A O 1
ATOM 790 N N . GLY A 1 103 ? 8.916 5.430 -23.955 1.00 97.31 103 GLY A N 1
ATOM 791 C CA . GLY A 1 103 ? 7.458 5.265 -23.922 1.00 97.31 103 GLY A CA 1
ATOM 792 C C . GLY A 1 103 ? 7.001 4.200 -22.918 1.00 97.31 103 GLY A C 1
ATOM 793 O O . GLY A 1 103 ? 6.098 4.453 -22.118 1.00 97.31 103 GLY A O 1
ATOM 794 N N . LEU A 1 104 ? 7.670 3.041 -22.900 1.00 97.94 104 LEU A N 1
ATOM 795 C CA . LEU A 1 104 ? 7.411 1.970 -21.931 1.00 97.94 104 LEU A CA 1
ATOM 796 C C . LEU A 1 104 ? 7.711 2.409 -20.489 1.00 97.94 104 LEU A C 1
ATOM 798 O O . LEU A 1 104 ? 6.900 2.162 -19.598 1.00 97.94 104 LEU A O 1
ATOM 802 N N . SER A 1 105 ? 8.830 3.101 -20.259 1.00 98.38 105 SER A N 1
ATOM 803 C CA . SER A 1 105 ? 9.214 3.613 -18.938 1.00 98.38 105 SER A CA 1
ATOM 804 C C . SER A 1 105 ? 8.218 4.650 -18.407 1.00 98.38 105 SER A C 1
ATOM 806 O O . SER A 1 105 ? 7.871 4.619 -17.229 1.00 98.38 105 SER A O 1
ATOM 808 N N . CYS A 1 106 ? 7.693 5.531 -19.266 1.00 98.38 106 CYS A N 1
ATOM 809 C CA . CYS A 1 106 ? 6.631 6.473 -18.897 1.00 98.38 106 CYS A CA 1
ATOM 810 C C . CYS A 1 106 ? 5.332 5.750 -18.510 1.00 98.38 106 CYS A C 1
ATOM 812 O O . CYS A 1 106 ? 4.729 6.075 -17.486 1.00 98.38 106 CYS A O 1
ATOM 814 N N . ALA A 1 107 ? 4.922 4.738 -19.284 1.00 97.50 107 ALA A N 1
ATOM 815 C CA . ALA A 1 107 ? 3.747 3.926 -18.962 1.00 97.50 107 ALA A CA 1
ATOM 816 C C . ALA A 1 107 ? 3.913 3.175 -17.627 1.00 97.50 107 ALA A C 1
ATOM 818 O O . ALA A 1 107 ? 2.969 3.098 -16.833 1.00 97.50 107 ALA A O 1
ATOM 819 N N . ALA A 1 108 ? 5.121 2.664 -17.366 1.00 97.94 108 ALA A N 1
ATOM 820 C CA . ALA A 1 108 ? 5.484 2.012 -16.116 1.00 97.94 108 ALA A CA 1
ATOM 821 C C . ALA A 1 108 ? 5.469 2.976 -14.923 1.00 97.94 108 ALA A C 1
ATOM 823 O O . ALA A 1 108 ? 4.925 2.621 -13.878 1.00 97.94 108 ALA A O 1
ATOM 824 N N . LEU A 1 109 ? 6.007 4.195 -15.069 1.00 98.25 109 LEU A N 1
ATOM 825 C CA . LEU A 1 109 ? 5.994 5.196 -13.999 1.00 98.25 109 LEU A CA 1
ATOM 826 C C . LEU A 1 109 ? 4.563 5.592 -13.641 1.00 98.25 109 LEU A C 1
ATOM 828 O O . LEU A 1 109 ? 4.236 5.659 -12.455 1.00 98.25 109 LEU A O 1
ATOM 832 N N . TRP A 1 110 ? 3.700 5.796 -14.643 1.00 97.56 110 TRP A N 1
ATOM 833 C CA . TRP A 1 110 ? 2.280 6.050 -14.399 1.00 97.56 110 TRP A CA 1
ATOM 834 C C . TRP A 1 110 ? 1.645 4.894 -13.627 1.00 97.56 110 TRP A C 1
ATOM 836 O O . TRP A 1 110 ? 1.039 5.120 -12.583 1.00 97.56 110 TRP A O 1
ATOM 846 N N . HIS A 1 111 ? 1.847 3.654 -14.084 1.00 96.06 111 HIS A N 1
ATOM 847 C CA . HIS A 1 111 ? 1.304 2.464 -13.428 1.00 96.06 111 HIS A CA 1
ATOM 848 C C . HIS A 1 111 ? 1.779 2.316 -11.972 1.00 96.06 111 HIS A C 1
ATOM 850 O O . HIS A 1 111 ? 0.975 2.011 -11.096 1.00 96.06 111 HIS A O 1
ATOM 856 N N . ALA A 1 112 ? 3.063 2.571 -11.700 1.00 96.44 112 ALA A N 1
ATOM 857 C CA . ALA A 1 112 ? 3.636 2.528 -10.354 1.00 96.44 112 ALA A CA 1
ATOM 858 C C . ALA A 1 112 ? 3.092 3.642 -9.443 1.00 96.44 112 ALA A C 1
ATOM 860 O O . ALA A 1 112 ? 2.905 3.434 -8.248 1.00 96.44 112 ALA A O 1
ATOM 861 N N . SER A 1 113 ? 2.826 4.819 -10.014 1.00 97.00 113 SER A N 1
ATOM 862 C CA . SER A 1 113 ? 2.363 6.011 -9.287 1.00 97.00 113 SER A CA 1
ATOM 863 C C . SER A 1 113 ? 0.847 6.052 -9.072 1.00 97.00 113 SER A C 1
ATOM 865 O O . SER A 1 113 ? 0.344 6.894 -8.328 1.00 97.00 113 SER A O 1
ATOM 867 N N . THR A 1 114 ? 0.111 5.160 -9.738 1.00 94.88 114 THR A N 1
ATOM 868 C CA . THR A 1 114 ? -1.354 5.057 -9.691 1.00 94.88 114 THR A CA 1
ATOM 869 C C . THR A 1 114 ? -1.794 3.624 -9.366 1.00 94.88 114 THR A C 1
ATOM 871 O O . THR A 1 114 ? -2.506 2.984 -10.147 1.00 94.88 114 THR A O 1
ATOM 874 N N . PRO A 1 115 ? -1.347 3.059 -8.229 1.00 84.94 115 PRO A N 1
ATOM 875 C CA . PRO A 1 115 ? -1.617 1.665 -7.928 1.00 84.94 115 PRO A CA 1
ATOM 876 C C . PRO A 1 115 ? -3.113 1.469 -7.653 1.00 84.94 115 PRO A C 1
ATOM 878 O O . PRO A 1 115 ? -3.663 2.023 -6.703 1.00 84.94 115 PRO A O 1
ATOM 881 N N . GLY A 1 116 ? -3.765 0.689 -8.516 1.00 77.25 116 GLY A N 1
ATOM 882 C CA . GLY A 1 116 ? -5.184 0.346 -8.418 1.00 77.25 116 GLY A CA 1
ATOM 883 C C . GLY A 1 116 ? -5.423 -1.155 -8.195 1.00 77.25 116 GLY A C 1
ATOM 884 O O . GLY A 1 116 ? -4.548 -1.969 -8.533 1.00 77.25 116 GLY A O 1
ATOM 885 N N . PRO A 1 117 ? -6.612 -1.540 -7.691 1.00 73.94 117 PRO A N 1
ATOM 886 C CA . PRO A 1 117 ? -7.704 -0.658 -7.242 1.00 73.94 117 PRO A CA 1
ATOM 887 C C . PRO A 1 117 ? -7.401 -0.001 -5.883 1.00 73.94 117 PRO A C 1
ATOM 889 O O . PRO A 1 117 ? -6.587 -0.517 -5.113 1.00 73.94 117 PRO A O 1
ATOM 892 N N . THR A 1 118 ? -8.041 1.128 -5.563 1.00 82.75 118 THR A N 1
ATOM 893 C CA . THR A 1 118 ? -7.925 1.706 -4.216 1.00 82.75 118 THR A CA 1
ATOM 894 C C . THR A 1 118 ? -8.840 0.962 -3.233 1.00 82.75 118 THR A C 1
ATOM 896 O O . THR A 1 118 ? -9.932 0.505 -3.565 1.00 82.75 118 THR A O 1
ATOM 899 N N . PHE A 1 119 ? -8.394 0.807 -1.985 1.00 80.44 119 PHE A N 1
ATOM 900 C CA . PHE A 1 119 ? -9.133 0.053 -0.955 1.00 80.44 119 PHE A CA 1
ATOM 901 C C . PHE A 1 119 ? -10.347 0.777 -0.374 1.00 80.44 119 PHE A C 1
ATOM 903 O O . PHE A 1 119 ? -11.047 0.220 0.474 1.00 80.44 119 PHE A O 1
ATOM 910 N N . ASP A 1 120 ? -10.539 2.032 -0.759 1.00 81.19 120 ASP A N 1
ATOM 911 C CA . ASP A 1 120 ? -11.650 2.865 -0.326 1.00 81.19 120 ASP A CA 1
ATOM 912 C C . ASP A 1 120 ? -12.822 2.851 -1.326 1.00 81.19 120 ASP A C 1
ATOM 914 O O . ASP A 1 120 ? -13.834 3.504 -1.087 1.00 81.19 120 ASP A O 1
ATOM 918 N N . GLY A 1 121 ? -12.704 2.096 -2.427 1.00 82.12 121 GLY A N 1
ATOM 919 C CA . GLY A 1 121 ? -13.725 2.009 -3.473 1.00 82.12 121 GLY A CA 1
ATOM 920 C C . GLY A 1 121 ? -13.754 3.212 -4.418 1.00 82.12 121 GLY A C 1
ATOM 921 O O . GLY A 1 121 ? -14.664 3.317 -5.235 1.00 82.12 121 GLY A O 1
ATOM 922 N N . TRP A 1 122 ? -12.782 4.122 -4.316 1.00 90.50 122 TRP A N 1
ATOM 923 C CA . TRP A 1 122 ? -12.594 5.174 -5.307 1.00 90.50 122 TRP A CA 1
ATOM 924 C C . TRP A 1 122 ? -11.995 4.576 -6.591 1.00 90.50 122 TRP A C 1
ATOM 926 O O . TRP A 1 122 ? -11.135 3.705 -6.542 1.00 90.50 122 TRP A O 1
ATOM 936 N N . HIS A 1 123 ? -12.432 5.043 -7.758 1.00 89.31 123 HIS A N 1
ATOM 937 C CA . HIS A 1 123 ? -11.921 4.531 -9.034 1.00 89.31 123 HIS A CA 1
ATOM 938 C C . HIS A 1 123 ? -10.393 4.752 -9.151 1.00 89.31 123 HIS A C 1
ATOM 940 O O . HIS A 1 123 ? -9.628 3.874 -9.516 1.00 89.31 123 HIS A O 1
ATOM 946 N N . GLY A 1 124 ? -9.866 5.902 -8.721 1.00 91.81 124 GLY A N 1
ATOM 947 C CA . GLY A 1 124 ? -8.443 6.206 -8.904 1.00 91.81 124 GLY A CA 1
ATOM 948 C C . GLY A 1 124 ? -8.125 6.734 -10.301 1.00 91.81 124 GLY A C 1
ATOM 949 O O . GLY A 1 124 ? -8.994 7.251 -10.995 1.00 91.81 124 GLY A O 1
ATOM 950 N N . MET A 1 125 ? -6.857 6.681 -10.707 1.00 94.12 125 MET A N 1
ATOM 951 C CA . MET A 1 125 ? -6.383 7.187 -12.008 1.00 94.12 125 MET A CA 1
ATOM 952 C C . MET A 1 125 ? -5.446 6.192 -12.710 1.00 94.12 125 MET A C 1
ATOM 954 O O . MET A 1 125 ? -4.643 6.566 -13.565 1.00 94.12 125 MET A O 1
ATOM 958 N N . GLY A 1 126 ? -5.513 4.916 -12.326 1.00 94.25 126 GLY A N 1
ATOM 959 C CA . GLY A 1 126 ? -4.712 3.855 -12.928 1.00 94.25 126 GLY A CA 1
ATOM 960 C C . GLY A 1 126 ? -5.192 3.460 -14.324 1.00 94.25 126 GLY A C 1
ATOM 961 O O . GLY A 1 126 ? -6.309 3.753 -14.731 1.00 94.25 126 GLY A O 1
ATOM 962 N N . TRP A 1 127 ? -4.365 2.721 -15.068 1.00 94.56 127 TRP A N 1
ATOM 963 C CA . TRP A 1 127 ? -4.732 2.239 -16.411 1.00 94.56 127 TRP A CA 1
ATOM 964 C C . TRP A 1 127 ? -5.993 1.360 -16.436 1.00 94.56 127 TRP A C 1
ATOM 966 O O . TRP A 1 127 ? -6.690 1.321 -17.446 1.00 94.56 127 TRP A O 1
ATOM 976 N N . ARG A 1 128 ? -6.302 0.668 -15.331 1.00 92.00 128 ARG A N 1
ATOM 977 C CA . ARG A 1 128 ? -7.505 -0.172 -15.204 1.00 92.00 128 ARG A CA 1
ATOM 978 C C . ARG A 1 128 ? -8.797 0.652 -15.261 1.00 92.00 128 ARG A C 1
ATOM 980 O O . ARG A 1 128 ? -9.801 0.149 -15.757 1.00 92.00 128 ARG A O 1
ATOM 987 N N . GLU A 1 129 ? -8.727 1.933 -14.901 1.00 93.69 129 GLU A N 1
ATOM 988 C CA . GLU A 1 129 ? -9.881 2.833 -14.867 1.00 93.69 129 GLU A CA 1
ATOM 989 C C . GLU A 1 129 ? -10.451 3.145 -16.244 1.00 93.69 129 GLU A C 1
ATOM 991 O O . GLU A 1 129 ? -11.604 3.539 -16.346 1.00 93.69 129 GLU A O 1
ATOM 996 N N . ILE A 1 130 ? -9.707 2.892 -17.326 1.00 95.50 130 ILE A N 1
ATOM 997 C CA . ILE A 1 130 ? -10.236 2.962 -18.698 1.00 95.50 130 ILE A CA 1
ATOM 998 C C . ILE A 1 130 ? -11.522 2.122 -18.831 1.00 95.50 130 ILE A C 1
ATOM 1000 O O . ILE A 1 130 ? -12.473 2.519 -19.519 1.00 95.50 130 ILE A O 1
ATOM 1004 N N . PHE A 1 131 ? -11.568 0.983 -18.136 1.00 94.19 131 PHE A N 1
ATOM 1005 C CA . PHE A 1 131 ? -12.655 0.012 -18.205 1.00 94.19 131 PHE A CA 1
ATOM 1006 C C . PHE A 1 131 ? -13.605 0.056 -17.002 1.00 94.19 131 PHE A C 1
ATOM 1008 O O . PHE A 1 131 ? -14.605 -0.658 -17.028 1.00 94.19 131 PHE A O 1
ATOM 1015 N N . ASP A 1 132 ? -13.340 0.881 -15.985 1.00 91.88 132 ASP A N 1
ATOM 1016 C CA . ASP A 1 132 ? -14.223 0.999 -14.822 1.00 91.88 132 ASP A CA 1
ATOM 1017 C C . ASP A 1 132 ? -15.462 1.847 -15.186 1.00 91.88 132 ASP A C 1
ATOM 1019 O O . ASP A 1 132 ? -15.324 3.011 -15.580 1.00 91.88 132 ASP A O 1
ATOM 1023 N N . PRO A 1 133 ? -16.690 1.300 -15.097 1.00 93.75 133 PRO A N 1
ATOM 1024 C CA . PRO A 1 133 ? -17.908 2.056 -15.375 1.00 93.75 133 PRO A CA 1
ATOM 1025 C C . PRO A 1 133 ? -18.199 3.169 -14.354 1.00 93.75 133 PRO A C 1
ATOM 1027 O O . PRO A 1 133 ? -18.951 4.085 -14.680 1.00 93.75 133 PRO A O 1
ATOM 1030 N N . VAL A 1 134 ? -17.626 3.107 -13.149 1.00 90.69 134 VAL A N 1
ATOM 1031 C CA . VAL A 1 134 ? -17.774 4.116 -12.087 1.00 90.69 134 VAL A CA 1
ATOM 1032 C C . VAL A 1 134 ? -16.849 5.316 -12.326 1.00 90.69 134 VAL A C 1
ATOM 1034 O O . VAL A 1 134 ? -17.130 6.419 -11.853 1.00 90.69 134 VAL A O 1
ATOM 1037 N N . ALA A 1 135 ? -15.763 5.143 -13.087 1.00 93.00 135 ALA A N 1
ATOM 1038 C CA . ALA A 1 135 ? -14.838 6.227 -13.397 1.00 93.00 135 ALA A CA 1
ATOM 1039 C C . ALA A 1 135 ? -15.480 7.289 -14.325 1.00 93.00 135 ALA A C 1
ATOM 1041 O O . ALA A 1 135 ? -16.147 6.939 -15.307 1.00 93.00 135 ALA A O 1
ATOM 1042 N N . PRO A 1 136 ? -15.241 8.599 -14.092 1.00 94.81 136 PRO A N 1
ATOM 1043 C CA . PRO A 1 136 ? -15.771 9.667 -14.939 1.00 94.81 136 PRO A CA 1
ATOM 1044 C C . PRO A 1 136 ? -15.397 9.494 -16.425 1.00 94.81 136 PRO A C 1
ATOM 1046 O O . PRO A 1 136 ? -14.223 9.252 -16.724 1.00 94.81 136 PRO A O 1
ATOM 1049 N N . PRO A 1 137 ? -16.322 9.699 -17.387 1.00 97.12 137 PRO A N 1
ATOM 1050 C CA . PRO A 1 137 ? -16.046 9.484 -18.812 1.00 97.12 137 PRO A CA 1
ATOM 1051 C C . PRO A 1 137 ? -14.832 10.258 -19.340 1.00 97.12 137 PRO A C 1
ATOM 1053 O O . PRO A 1 137 ? -14.027 9.708 -20.089 1.00 97.12 137 PRO A O 1
ATOM 1056 N N . LEU A 1 138 ? -14.656 11.512 -18.907 1.00 97.25 138 LEU A N 1
ATOM 1057 C CA . LEU A 1 138 ? -13.512 12.340 -19.302 1.00 97.25 138 LEU A CA 1
ATOM 1058 C C . LEU A 1 138 ? -12.174 11.745 -18.842 1.00 97.25 138 LEU A C 1
ATOM 1060 O O . LEU A 1 138 ? -11.210 11.752 -19.606 1.00 97.25 138 LEU A O 1
ATOM 1064 N N . LEU A 1 139 ? -12.123 11.182 -17.630 1.00 95.38 139 LEU A N 1
ATOM 1065 C CA . LEU A 1 139 ? -10.934 10.498 -17.122 1.00 95.38 139 LEU A CA 1
ATOM 1066 C C . LEU A 1 139 ? -10.627 9.257 -17.966 1.00 95.38 139 LEU A C 1
ATOM 1068 O O . LEU A 1 139 ? -9.493 9.074 -18.402 1.00 95.38 139 LEU A O 1
ATOM 1072 N N . ARG A 1 140 ? -11.645 8.437 -18.249 1.00 96.81 140 ARG A N 1
ATOM 1073 C CA . ARG A 1 140 ? -11.513 7.213 -19.054 1.00 96.81 140 ARG A CA 1
ATOM 1074 C C . ARG A 1 140 ? -10.986 7.508 -20.455 1.00 96.81 140 ARG A C 1
ATOM 1076 O O . ARG A 1 140 ? -10.044 6.860 -20.905 1.00 96.81 140 ARG A O 1
ATOM 1083 N N . ILE A 1 141 ? -11.555 8.517 -21.118 1.00 97.69 141 ILE A N 1
ATOM 1084 C CA . ILE A 1 141 ? -11.130 8.971 -22.449 1.00 97.69 141 ILE A CA 1
ATOM 1085 C C . ILE A 1 141 ? -9.692 9.497 -22.401 1.00 97.69 141 ILE A C 1
ATOM 1087 O O . ILE A 1 141 ? -8.882 9.114 -23.244 1.00 97.69 141 ILE A O 1
ATOM 1091 N N . GLY A 1 142 ? -9.349 10.325 -21.410 1.00 97.38 142 GLY A N 1
ATOM 1092 C CA . GLY A 1 142 ? -7.994 10.859 -21.252 1.00 97.38 142 GLY A CA 1
ATOM 1093 C C . GLY A 1 142 ? -6.947 9.762 -21.037 1.00 97.38 142 GLY A C 1
ATOM 1094 O O . GLY A 1 142 ? -5.900 9.761 -21.691 1.00 97.38 142 GLY A O 1
ATOM 1095 N N . LEU A 1 143 ? -7.248 8.783 -20.178 1.00 96.69 143 LEU A N 1
ATOM 1096 C CA . LEU A 1 143 ? -6.385 7.624 -19.943 1.00 96.69 143 LEU A CA 1
ATOM 1097 C C . LEU A 1 143 ? -6.242 6.763 -21.202 1.00 96.69 143 LEU A C 1
ATOM 1099 O O . LEU A 1 143 ? -5.123 6.400 -21.561 1.00 96.69 143 LEU A O 1
ATOM 1103 N N . ALA A 1 144 ? -7.339 6.482 -21.910 1.00 97.88 144 ALA A N 1
ATOM 1104 C CA . ALA A 1 144 ? -7.315 5.706 -23.149 1.00 97.88 144 ALA A CA 1
ATOM 1105 C C . ALA A 1 144 ? -6.489 6.399 -24.242 1.00 97.88 144 ALA A C 1
ATOM 1107 O O . ALA A 1 144 ? -5.621 5.772 -24.847 1.00 97.88 144 ALA A O 1
ATOM 1108 N N . ALA A 1 145 ? -6.700 7.701 -24.454 1.00 98.00 145 ALA A N 1
ATOM 1109 C CA . ALA A 1 145 ? -5.939 8.490 -25.418 1.00 98.00 145 ALA A CA 1
ATOM 1110 C C . ALA A 1 145 ? -4.440 8.501 -25.082 1.00 98.00 145 ALA A C 1
ATOM 1112 O O . ALA A 1 145 ? -3.605 8.299 -25.965 1.00 98.00 145 ALA A O 1
ATOM 1113 N N . THR A 1 146 ? -4.093 8.657 -23.801 1.00 97.62 146 THR A N 1
ATOM 1114 C CA . THR A 1 146 ? -2.697 8.621 -23.336 1.00 97.62 146 THR A CA 1
ATOM 1115 C C . THR A 1 146 ? -2.068 7.243 -23.549 1.00 97.62 146 THR A C 1
ATOM 1117 O O . THR A 1 146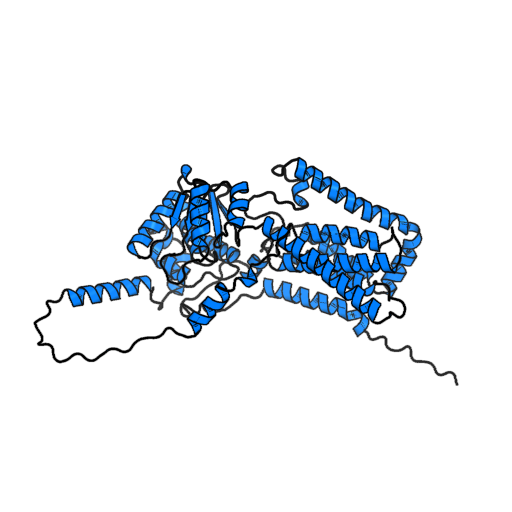 ? -0.952 7.147 -24.062 1.00 97.62 146 THR A O 1
ATOM 1120 N N . ALA A 1 147 ? -2.784 6.167 -23.209 1.00 96.94 147 ALA A N 1
ATOM 1121 C CA . ALA A 1 147 ? -2.321 4.797 -23.412 1.00 96.94 147 ALA A CA 1
ATOM 1122 C C . ALA A 1 147 ? -2.098 4.485 -24.901 1.00 96.94 147 ALA A C 1
ATOM 1124 O O . ALA A 1 147 ? -1.065 3.919 -25.262 1.00 96.94 147 ALA A O 1
ATOM 1125 N N . ILE A 1 148 ? -3.018 4.912 -25.776 1.00 97.81 148 ILE A N 1
ATOM 1126 C CA . ILE A 1 148 ? -2.884 4.778 -27.233 1.00 97.81 148 ILE A CA 1
ATOM 1127 C C . ILE A 1 148 ? -1.675 5.570 -27.733 1.00 97.81 148 ILE A C 1
ATOM 1129 O O . ILE A 1 148 ? -0.874 5.027 -28.487 1.00 97.81 148 ILE A O 1
ATOM 1133 N N . ALA A 1 149 ? -1.495 6.820 -27.300 1.00 97.62 149 ALA A N 1
ATOM 1134 C CA . ALA A 1 149 ? -0.363 7.644 -27.718 1.00 97.62 149 ALA A CA 1
ATOM 1135 C C . ALA A 1 149 ? 0.985 7.006 -27.338 1.00 97.62 149 ALA A C 1
ATOM 1137 O O . ALA A 1 149 ? 1.868 6.880 -28.188 1.00 97.62 149 ALA A O 1
ATOM 1138 N N . LEU A 1 150 ? 1.131 6.535 -26.094 1.00 97.19 150 LEU A N 1
ATOM 1139 C CA . LEU A 1 150 ? 2.332 5.817 -25.649 1.00 97.19 150 LEU A CA 1
ATOM 1140 C C . LEU A 1 150 ? 2.531 4.510 -26.430 1.00 97.19 150 LEU A C 1
ATOM 1142 O O . LEU A 1 150 ? 3.644 4.222 -26.873 1.00 97.19 150 LEU A O 1
ATOM 1146 N N . GLY A 1 151 ? 1.457 3.751 -26.659 1.00 96.81 151 GLY A N 1
ATOM 1147 C CA . GLY A 1 151 ? 1.486 2.533 -27.467 1.00 96.81 151 GLY A CA 1
ATOM 1148 C C . GLY A 1 151 ? 1.942 2.790 -28.905 1.00 96.81 151 GLY A C 1
ATOM 1149 O O . GLY A 1 151 ? 2.806 2.078 -29.412 1.00 96.81 151 GLY A O 1
ATOM 1150 N N . LEU A 1 152 ? 1.436 3.847 -29.545 1.00 97.44 152 LEU A N 1
ATOM 1151 C CA . LEU A 1 152 ? 1.833 4.253 -30.894 1.00 97.44 152 LEU A CA 1
ATOM 1152 C C . LEU A 1 152 ? 3.309 4.652 -30.956 1.00 97.44 152 LEU A C 1
ATOM 1154 O O . LEU A 1 152 ? 3.996 4.235 -31.886 1.00 97.44 152 LEU A O 1
ATOM 1158 N N . VAL A 1 153 ? 3.823 5.390 -29.964 1.00 96.69 153 VAL A N 1
ATOM 1159 C CA . VAL A 1 153 ? 5.260 5.714 -29.875 1.00 96.69 153 VAL A CA 1
ATOM 1160 C C . VAL A 1 153 ? 6.101 4.436 -29.860 1.00 96.69 153 VAL A C 1
ATOM 1162 O O . VAL A 1 153 ? 7.055 4.319 -30.629 1.00 96.69 153 VAL A O 1
ATOM 1165 N N . VAL A 1 154 ? 5.723 3.449 -29.043 1.00 96.81 154 VAL A N 1
ATOM 1166 C CA . VAL A 1 154 ? 6.429 2.162 -28.950 1.00 96.81 154 VAL A CA 1
ATOM 1167 C C . VAL A 1 154 ? 6.354 1.392 -30.271 1.00 96.81 154 VAL A C 1
ATOM 1169 O O . VAL A 1 154 ? 7.388 0.997 -30.814 1.00 96.81 154 VAL A O 1
ATOM 1172 N N . VAL A 1 155 ? 5.149 1.208 -30.815 1.00 97.00 155 VAL A N 1
ATOM 1173 C CA . VAL A 1 155 ? 4.912 0.422 -32.034 1.00 97.00 155 VAL A CA 1
ATOM 1174 C C . VAL A 1 155 ? 5.622 1.041 -33.236 1.00 97.00 155 VAL A C 1
ATOM 1176 O O . VAL A 1 155 ? 6.342 0.338 -33.944 1.00 97.00 155 VAL A O 1
ATOM 1179 N N . ILE A 1 156 ? 5.492 2.353 -33.453 1.00 96.94 156 ILE A N 1
ATOM 1180 C CA . ILE A 1 156 ? 6.128 3.046 -34.583 1.00 96.94 156 ILE A CA 1
ATOM 1181 C C . ILE A 1 156 ? 7.655 2.944 -34.487 1.00 96.94 156 ILE A C 1
ATOM 1183 O O . ILE A 1 156 ? 8.304 2.623 -35.486 1.00 96.94 156 ILE A O 1
ATOM 1187 N N . SER A 1 157 ? 8.236 3.165 -33.303 1.00 96.06 157 SER A N 1
ATOM 1188 C CA . SER A 1 157 ? 9.683 3.031 -33.086 1.00 96.06 157 SER A CA 1
ATOM 1189 C C . SER A 1 157 ? 10.198 1.619 -33.375 1.00 96.06 157 SER A C 1
ATOM 1191 O O . SER A 1 157 ? 11.248 1.455 -33.998 1.00 96.06 157 SER A O 1
ATOM 1193 N N . VAL A 1 158 ? 9.459 0.585 -32.966 1.00 95.31 158 VAL A N 1
ATOM 1194 C CA . VAL A 1 158 ? 9.834 -0.817 -33.213 1.00 95.31 158 VAL A CA 1
ATOM 1195 C C . VAL A 1 158 ? 9.699 -1.183 -34.695 1.00 95.31 158 VAL A C 1
ATOM 1197 O O . VAL A 1 158 ? 10.619 -1.774 -35.269 1.00 95.31 158 VAL A O 1
ATOM 1200 N N . LEU A 1 159 ? 8.593 -0.795 -35.341 1.00 96.12 159 LEU A N 1
ATOM 1201 C CA . LEU A 1 159 ? 8.331 -1.079 -36.757 1.00 96.12 159 LEU A CA 1
ATOM 1202 C C . LEU A 1 159 ? 9.324 -0.379 -37.688 1.00 96.12 159 LEU A C 1
ATOM 1204 O O . LEU A 1 159 ? 9.752 -0.966 -38.682 1.00 96.12 159 LEU A O 1
ATOM 1208 N N . ARG A 1 160 ? 9.753 0.845 -37.357 1.00 96.19 160 ARG A N 1
ATOM 1209 C CA . ARG A 1 160 ? 10.785 1.563 -38.123 1.00 96.19 160 ARG A CA 1
ATOM 1210 C C . ARG A 1 160 ? 12.130 0.844 -38.146 1.00 96.19 160 ARG A C 1
ATOM 1212 O O . ARG A 1 160 ? 12.890 1.023 -39.091 1.00 96.19 160 ARG A O 1
ATOM 1219 N N . LYS A 1 161 ? 12.404 0.002 -37.151 1.00 95.81 161 LYS A N 1
ATOM 1220 C CA . LYS A 1 161 ? 13.627 -0.801 -37.067 1.00 95.81 161 LYS A CA 1
ATOM 1221 C C . LYS A 1 161 ? 13.490 -2.207 -37.645 1.00 95.81 161 LYS A C 1
ATOM 1223 O O . LYS A 1 161 ? 14.447 -2.968 -37.549 1.00 95.81 161 LYS A O 1
ATOM 1228 N N . ARG A 1 162 ? 12.360 -2.556 -38.278 1.00 96.50 162 ARG A N 1
ATOM 1229 C CA . ARG A 1 162 ? 12.089 -3.913 -38.801 1.00 96.50 162 ARG A CA 1
ATOM 1230 C C . ARG A 1 162 ? 13.201 -4.489 -39.681 1.00 96.50 162 ARG A C 1
ATOM 1232 O O . ARG A 1 162 ? 13.531 -5.660 -39.548 1.00 96.50 162 ARG A O 1
ATOM 1239 N N . SER A 1 163 ? 13.808 -3.669 -40.541 1.00 96.94 163 SER A N 1
ATOM 1240 C CA . SER A 1 163 ? 14.893 -4.095 -41.436 1.00 96.94 163 SER A CA 1
ATOM 1241 C C . SER A 1 163 ? 16.188 -4.425 -40.690 1.00 96.94 163 SER A C 1
ATOM 1243 O O . SER A 1 163 ? 17.016 -5.172 -41.197 1.00 96.94 163 SER A O 1
ATOM 1245 N N . GLU A 1 164 ? 16.359 -3.908 -39.472 1.00 96.25 164 GLU A N 1
ATOM 1246 C CA . GLU A 1 164 ? 17.528 -4.127 -38.621 1.00 96.25 164 GLU A CA 1
ATOM 1247 C C . GLU A 1 164 ? 17.295 -5.212 -37.553 1.00 96.25 164 GLU A C 1
ATOM 1249 O O . GLU A 1 164 ? 18.167 -5.438 -36.718 1.00 96.25 164 GLU A O 1
ATOM 1254 N N . TRP A 1 165 ? 16.140 -5.888 -37.516 1.00 96.25 165 TRP A N 1
ATOM 1255 C CA . TRP A 1 165 ? 15.810 -6.795 -36.405 1.00 96.25 165 TRP A CA 1
ATOM 1256 C C . TRP A 1 165 ? 16.826 -7.918 -36.209 1.00 96.25 165 TRP A C 1
ATOM 1258 O O . TRP A 1 165 ? 17.211 -8.186 -35.072 1.00 96.25 165 TRP A O 1
ATOM 1268 N N . ALA A 1 166 ? 17.320 -8.527 -37.289 1.00 97.25 166 ALA A N 1
ATOM 1269 C CA . ALA A 1 166 ? 18.349 -9.561 -37.195 1.00 97.25 166 ALA A CA 1
ATOM 1270 C C . ALA A 1 166 ? 19.623 -9.034 -36.506 1.00 97.25 166 ALA A C 1
ATOM 1272 O O . ALA A 1 166 ? 20.116 -9.651 -35.560 1.00 97.25 166 ALA A O 1
ATOM 1273 N N . SER A 1 167 ? 20.092 -7.841 -36.896 1.00 96.00 167 SER A N 1
ATOM 1274 C CA . SER A 1 167 ? 21.284 -7.218 -36.305 1.00 96.00 167 SER A CA 1
ATOM 1275 C C . SER A 1 167 ? 21.042 -6.745 -34.869 1.00 96.00 167 SER A C 1
ATOM 1277 O O . SER A 1 167 ? 21.941 -6.789 -34.031 1.00 96.00 167 SER A O 1
ATOM 1279 N N . LEU A 1 168 ? 19.830 -6.291 -34.544 1.00 94.69 168 LEU A N 1
ATOM 1280 C CA . LEU A 1 168 ? 19.437 -5.908 -33.186 1.00 94.69 168 LEU A CA 1
ATOM 1281 C C . LEU A 1 168 ? 19.386 -7.119 -32.253 1.00 94.69 168 LEU A C 1
ATOM 1283 O O . LEU A 1 168 ? 19.890 -7.044 -31.132 1.00 94.69 168 LEU A O 1
ATOM 1287 N N . ILE A 1 169 ? 18.841 -8.242 -32.724 1.00 96.75 169 ILE A N 1
ATOM 1288 C CA . ILE A 1 169 ? 18.830 -9.509 -31.990 1.00 96.75 169 ILE A CA 1
ATOM 1289 C C . ILE A 1 169 ? 20.265 -9.978 -31.758 1.00 96.75 169 ILE A C 1
ATOM 1291 O O . ILE A 1 169 ? 20.617 -10.297 -30.626 1.00 96.75 169 ILE A O 1
ATOM 1295 N N . GLU A 1 170 ? 21.117 -9.971 -32.783 1.00 96.94 170 GLU A N 1
ATOM 1296 C CA . GLU A 1 170 ? 22.522 -10.364 -32.651 1.00 96.94 170 GLU A CA 1
ATOM 1297 C C . GLU A 1 170 ? 23.287 -9.465 -31.667 1.00 96.94 170 GLU A C 1
ATOM 1299 O O . GLU A 1 170 ? 23.971 -9.965 -30.768 1.00 96.94 170 GLU A O 1
ATOM 1304 N N . ARG A 1 171 ? 23.101 -8.140 -31.755 1.00 94.44 171 ARG A N 1
ATOM 1305 C CA . ARG A 1 171 ? 23.652 -7.177 -30.788 1.00 94.44 171 ARG A CA 1
ATOM 1306 C C . ARG A 1 171 ? 23.165 -7.463 -29.372 1.00 94.44 171 ARG A C 1
ATOM 1308 O O . ARG A 1 171 ? 23.972 -7.502 -28.445 1.00 94.44 171 ARG A O 1
ATOM 1315 N N . GLY A 1 172 ? 21.869 -7.709 -29.194 1.00 95.19 172 GLY A N 1
ATOM 1316 C CA . GLY A 1 172 ? 21.284 -8.033 -27.895 1.00 95.19 172 GLY A CA 1
ATOM 1317 C C . GLY A 1 172 ? 21.808 -9.352 -27.320 1.00 95.19 172 GLY A C 1
ATOM 1318 O O . GLY A 1 172 ? 22.021 -9.466 -26.108 1.00 95.19 172 GLY A O 1
ATOM 1319 N N . ARG A 1 173 ? 22.049 -10.347 -28.182 1.00 96.19 173 ARG A N 1
ATOM 1320 C CA . ARG A 1 173 ? 22.608 -11.655 -27.818 1.00 96.19 173 ARG A CA 1
ATOM 1321 C C . ARG A 1 173 ? 24.067 -11.505 -27.382 1.00 96.19 173 ARG A C 1
ATOM 1323 O O . ARG A 1 173 ? 24.427 -11.954 -26.295 1.00 96.19 173 ARG A O 1
ATOM 1330 N N . THR A 1 174 ? 24.861 -10.761 -28.151 1.00 94.06 174 THR A N 1
ATOM 1331 C CA . THR A 1 174 ? 26.261 -10.424 -27.844 1.00 94.06 174 THR A CA 1
ATOM 1332 C C . THR A 1 174 ? 26.387 -9.614 -26.551 1.00 94.06 174 THR A C 1
ATOM 1334 O O . THR A 1 174 ? 27.230 -9.915 -25.705 1.00 94.06 174 THR A O 1
ATOM 1337 N N . ALA A 1 175 ? 25.497 -8.642 -26.329 1.00 93.44 175 ALA A N 1
ATOM 1338 C CA . ALA A 1 175 ? 25.432 -7.872 -25.086 1.00 93.44 175 ALA A CA 1
ATOM 1339 C C . ALA A 1 175 ? 24.852 -8.672 -23.900 1.00 93.44 175 ALA A C 1
ATOM 1341 O O . ALA A 1 175 ? 24.927 -8.230 -22.748 1.00 93.44 175 ALA A O 1
ATOM 1342 N N . ARG A 1 176 ? 24.288 -9.863 -24.152 1.00 95.56 176 ARG A N 1
ATOM 1343 C CA . ARG A 1 176 ? 23.581 -10.704 -23.173 1.00 95.56 176 ARG A CA 1
ATOM 1344 C C . ARG A 1 176 ? 22.486 -9.924 -22.437 1.00 95.56 176 ARG A C 1
ATOM 1346 O O . ARG A 1 176 ? 22.464 -9.906 -21.204 1.00 95.56 176 ARG A O 1
ATOM 1353 N N . ILE A 1 177 ? 21.633 -9.228 -23.189 1.00 96.94 177 ILE A N 1
ATOM 1354 C CA . ILE A 1 177 ? 20.479 -8.478 -22.657 1.00 96.94 177 ILE A CA 1
ATOM 1355 C C . ILE A 1 177 ? 19.133 -9.100 -23.043 1.00 96.94 177 ILE A C 1
ATOM 1357 O O . ILE A 1 177 ? 18.149 -8.849 -22.360 1.00 96.94 177 ILE A O 1
ATOM 1361 N N . LEU A 1 178 ? 19.075 -9.958 -24.073 1.00 96.88 178 LEU A N 1
ATOM 1362 C CA . LEU A 1 178 ? 17.810 -10.569 -24.518 1.00 96.88 178 LEU A CA 1
ATOM 1363 C C . LEU A 1 178 ? 17.109 -11.369 -23.413 1.00 96.88 178 LEU A C 1
ATOM 1365 O O . LEU A 1 178 ? 15.890 -11.296 -23.298 1.00 96.88 178 LEU A O 1
ATOM 1369 N N . GLY A 1 179 ? 17.864 -12.088 -22.576 1.00 97.12 179 GLY A N 1
ATOM 1370 C CA . GLY A 1 179 ? 17.295 -12.818 -21.438 1.00 97.12 179 GLY A CA 1
ATOM 1371 C C . GLY A 1 179 ? 16.663 -11.891 -20.396 1.00 97.12 179 GLY A C 1
ATOM 1372 O O . GLY A 1 179 ? 15.575 -12.180 -19.912 1.00 97.12 179 GLY A O 1
ATOM 1373 N N . LEU A 1 180 ? 17.295 -10.745 -20.111 1.00 97.94 180 LEU A N 1
ATOM 1374 C CA . LEU A 1 180 ? 16.758 -9.738 -19.189 1.00 97.94 180 LEU A CA 1
ATOM 1375 C C . LEU A 1 180 ? 15.489 -9.090 -19.753 1.00 97.94 180 LEU A C 1
ATOM 1377 O O . LEU A 1 180 ? 14.503 -8.970 -19.039 1.00 97.94 180 LEU A O 1
ATOM 1381 N N . LEU A 1 181 ? 15.490 -8.732 -21.041 1.00 97.62 181 LEU A N 1
ATOM 1382 C CA . LEU A 1 181 ? 14.323 -8.150 -21.711 1.00 97.62 181 LEU A CA 1
ATOM 1383 C C . LEU A 1 181 ? 13.151 -9.136 -21.794 1.00 97.62 181 LEU A C 1
ATOM 1385 O O . LEU A 1 181 ? 12.008 -8.745 -21.581 1.00 97.62 181 LEU A O 1
ATOM 1389 N N . SER A 1 182 ? 13.433 -10.415 -22.062 1.00 97.69 182 SER A N 1
ATOM 1390 C CA . SER A 1 182 ? 12.406 -11.464 -22.103 1.00 97.69 182 SER A CA 1
ATOM 1391 C C . SER A 1 182 ? 11.797 -11.685 -20.720 1.00 97.69 182 SER A C 1
ATOM 1393 O O . SER A 1 182 ? 10.576 -11.713 -20.587 1.00 97.69 182 SER A O 1
ATOM 1395 N N . LEU A 1 183 ? 12.638 -11.772 -19.682 1.00 98.00 183 LEU A N 1
ATOM 1396 C CA . LEU A 1 183 ? 12.175 -11.869 -18.300 1.00 98.00 183 LEU A CA 1
ATOM 1397 C C . LEU A 1 183 ? 11.342 -10.641 -17.907 1.00 98.00 183 LEU A C 1
ATOM 1399 O O . LEU A 1 183 ? 10.257 -10.801 -17.357 1.00 98.00 183 LEU A O 1
ATOM 1403 N N . ALA A 1 184 ? 11.818 -9.434 -18.223 1.00 98.38 184 ALA A N 1
ATOM 1404 C CA . ALA A 1 184 ? 11.104 -8.193 -17.945 1.00 98.38 184 ALA A CA 1
ATOM 1405 C C . ALA A 1 184 ? 9.709 -8.188 -18.581 1.00 98.38 184 ALA A C 1
ATOM 1407 O O . ALA A 1 184 ? 8.726 -7.926 -17.893 1.00 98.38 184 ALA A O 1
ATOM 1408 N N . ALA A 1 185 ? 9.613 -8.541 -19.866 1.00 97.50 185 ALA A N 1
ATOM 1409 C CA . ALA A 1 185 ? 8.341 -8.615 -20.576 1.00 97.50 185 ALA A CA 1
ATOM 1410 C C . ALA A 1 185 ? 7.376 -9.618 -19.922 1.00 97.50 185 ALA A C 1
ATOM 1412 O O . ALA A 1 185 ? 6.230 -9.269 -19.648 1.00 97.50 185 ALA A O 1
ATOM 1413 N N . VAL A 1 186 ? 7.844 -10.833 -19.611 1.00 97.81 186 VAL A N 1
ATOM 1414 C CA . VAL A 1 186 ? 7.020 -11.859 -18.950 1.00 97.81 186 VAL A CA 1
ATOM 1415 C C . VAL A 1 186 ? 6.532 -11.377 -17.584 1.00 97.81 186 VAL A C 1
ATOM 1417 O O . VAL A 1 186 ? 5.339 -11.436 -17.305 1.00 97.81 186 VAL A O 1
ATOM 1420 N N . LEU A 1 187 ? 7.422 -10.856 -16.740 1.00 97.56 187 LEU A N 1
ATOM 1421 C CA . LEU A 1 187 ? 7.074 -10.434 -15.383 1.00 97.56 187 LEU A CA 1
ATOM 1422 C C . LEU A 1 187 ? 6.140 -9.209 -15.351 1.00 97.56 187 LEU A C 1
ATOM 1424 O O . LEU A 1 187 ? 5.231 -9.145 -14.522 1.00 97.56 187 LEU A O 1
ATOM 1428 N N . VAL A 1 188 ? 6.309 -8.256 -16.274 1.00 96.56 188 VAL A N 1
ATOM 1429 C CA . VAL A 1 188 ? 5.397 -7.107 -16.422 1.00 96.56 188 VAL A CA 1
ATOM 1430 C C . VAL A 1 188 ? 4.024 -7.543 -16.944 1.00 96.56 188 VAL A C 1
ATOM 1432 O O . VAL A 1 188 ? 3.012 -6.964 -16.551 1.00 96.56 188 VAL A O 1
ATOM 1435 N N . LEU A 1 189 ? 3.951 -8.580 -17.783 1.00 94.94 189 LEU A N 1
ATOM 1436 C CA . LEU A 1 189 ? 2.671 -9.170 -18.180 1.00 94.94 189 LEU A CA 1
ATOM 1437 C C . LEU A 1 189 ? 2.005 -9.901 -17.011 1.00 94.94 189 LEU A C 1
ATOM 1439 O O . LEU A 1 189 ? 0.811 -9.719 -16.792 1.00 94.94 189 LEU A O 1
ATOM 1443 N N . LEU A 1 190 ? 2.768 -10.650 -16.206 1.00 94.38 190 LEU A N 1
ATOM 1444 C CA . LEU A 1 190 ? 2.250 -11.316 -15.005 1.00 94.38 190 LEU A CA 1
ATOM 1445 C C . LEU A 1 190 ? 1.641 -10.330 -13.999 1.00 94.38 190 LEU A C 1
ATOM 1447 O O . LEU A 1 190 ? 0.669 -10.674 -13.337 1.00 94.38 190 LEU A O 1
ATOM 1451 N N . ARG A 1 191 ? 2.121 -9.080 -13.938 1.00 93.81 191 ARG A N 1
ATOM 1452 C CA . ARG A 1 191 ? 1.505 -8.014 -13.124 1.00 93.81 191 ARG A CA 1
ATOM 1453 C C . ARG A 1 191 ? 0.037 -7.742 -13.474 1.00 93.81 191 ARG A C 1
ATOM 1455 O O . ARG A 1 191 ? -0.705 -7.241 -12.623 1.00 93.81 191 ARG A O 1
ATOM 1462 N N . GLN A 1 192 ? -0.384 -8.017 -14.709 1.00 91.00 192 GLN A N 1
ATOM 1463 C CA . GLN A 1 192 ? -1.756 -7.750 -15.145 1.00 91.00 192 GLN A CA 1
ATOM 1464 C C . GLN A 1 192 ? -2.757 -8.764 -14.589 1.00 91.00 192 GLN A C 1
ATOM 1466 O O . GLN A 1 192 ? -3.940 -8.437 -14.489 1.00 91.00 192 GLN A O 1
ATOM 1471 N N . PHE A 1 193 ? -2.284 -9.937 -14.166 1.00 90.69 193 PHE A N 1
ATOM 1472 C CA . PHE A 1 193 ? -3.116 -11.039 -13.705 1.00 90.69 193 PHE A CA 1
ATOM 1473 C C . PHE A 1 193 ? -2.984 -11.217 -12.193 1.00 90.69 193 PHE A C 1
ATOM 1475 O O . PHE A 1 193 ? -1.882 -11.286 -11.657 1.00 90.69 193 PHE A O 1
ATOM 1482 N N . GLU A 1 194 ? -4.115 -11.317 -11.501 1.00 86.88 194 GLU A N 1
ATOM 1483 C CA . GLU A 1 194 ? -4.134 -11.876 -10.149 1.00 86.88 194 GLU A CA 1
ATOM 1484 C C . GLU A 1 194 ? -4.062 -13.399 -10.256 1.00 86.88 194 GLU A C 1
ATOM 1486 O O . GLU A 1 194 ? -4.683 -13.977 -11.147 1.00 86.88 194 GLU A O 1
ATOM 1491 N N . ILE A 1 195 ? -3.322 -14.052 -9.359 1.00 83.81 195 ILE A N 1
ATOM 1492 C CA . ILE A 1 195 ? -3.275 -15.517 -9.301 1.00 83.81 195 ILE A CA 1
ATOM 1493 C C . ILE A 1 195 ? -4.431 -15.971 -8.398 1.00 83.81 195 ILE A C 1
ATOM 1495 O O . ILE A 1 195 ? -4.357 -15.761 -7.182 1.00 83.81 195 ILE A O 1
ATOM 1499 N N . PRO A 1 196 ? -5.513 -16.562 -8.943 1.00 79.31 196 PRO A N 1
ATOM 1500 C CA . PRO A 1 196 ? -6.672 -16.929 -8.137 1.00 79.31 196 PRO A CA 1
ATOM 1501 C C . PRO A 1 196 ? -6.285 -17.928 -7.043 1.00 79.31 196 PRO A C 1
ATOM 1503 O O . PRO A 1 196 ? -5.517 -18.857 -7.281 1.00 79.31 196 PRO A O 1
ATOM 1506 N N . GLY A 1 197 ? -6.814 -17.737 -5.834 1.00 80.06 197 GLY A N 1
ATOM 1507 C CA . GLY A 1 197 ? -6.564 -18.632 -4.698 1.00 80.06 197 GLY A CA 1
ATOM 1508 C C . GLY A 1 197 ? -5.187 -18.493 -4.034 1.00 80.06 197 GLY A C 1
ATOM 1509 O O . GLY A 1 197 ? -4.920 -19.205 -3.067 1.00 80.06 197 GLY A O 1
ATOM 1510 N N . VAL A 1 198 ? -4.323 -17.579 -4.492 1.00 83.88 198 VAL A N 1
ATOM 1511 C CA . VAL A 1 198 ? -3.022 -17.319 -3.858 1.00 83.88 198 VAL A CA 1
ATOM 1512 C C . VAL A 1 198 ? -3.089 -16.050 -3.011 1.00 83.88 198 VAL A C 1
ATOM 1514 O O . VAL A 1 198 ? -3.075 -14.934 -3.520 1.00 83.88 198 VAL A O 1
ATOM 1517 N N . GLU A 1 199 ? -3.131 -16.229 -1.692 1.00 83.94 199 GLU A N 1
ATOM 1518 C CA . GLU A 1 199 ? -2.981 -15.139 -0.725 1.00 83.94 199 GLU A CA 1
ATOM 1519 C C . GLU A 1 199 ? -1.492 -14.813 -0.467 1.00 83.94 199 GLU A C 1
ATOM 1521 O O . GLU A 1 199 ? -0.660 -15.733 -0.473 1.00 83.94 199 GLU A O 1
ATOM 1526 N N . PRO A 1 200 ? -1.150 -13.543 -0.169 1.00 88.81 200 PRO A N 1
ATOM 1527 C CA . PRO A 1 200 ? -2.024 -12.368 -0.233 1.00 88.81 200 PRO A CA 1
ATOM 1528 C C . PRO A 1 200 ? -2.294 -11.925 -1.681 1.00 88.81 200 PRO A C 1
ATOM 1530 O O . PRO A 1 200 ? -1.371 -11.850 -2.493 1.00 88.81 200 PRO A O 1
ATOM 1533 N N . VAL A 1 201 ? -3.550 -11.586 -1.989 1.00 87.06 201 VAL A N 1
ATOM 1534 C CA . VAL A 1 201 ? -3.949 -11.059 -3.309 1.00 87.06 201 VAL A CA 1
ATOM 1535 C C . VAL A 1 201 ? -3.147 -9.793 -3.624 1.00 87.06 201 VAL A C 1
ATOM 1537 O O . VAL A 1 201 ? -2.967 -8.951 -2.748 1.00 87.06 201 VAL A O 1
ATOM 1540 N N . GLY A 1 202 ? -2.642 -9.660 -4.851 1.00 88.50 202 GLY A N 1
ATOM 1541 C CA . GLY A 1 202 ? -1.814 -8.531 -5.280 1.00 88.50 202 GLY A CA 1
ATOM 1542 C C . GLY A 1 202 ? -0.326 -8.614 -4.911 1.00 88.50 202 GLY A C 1
ATOM 1543 O O . GLY A 1 202 ? 0.477 -7.908 -5.520 1.00 88.50 202 GLY A O 1
ATOM 1544 N N . TYR A 1 203 ? 0.092 -9.501 -3.998 1.00 94.50 203 TYR A N 1
ATOM 1545 C CA . TYR A 1 203 ? 1.495 -9.595 -3.566 1.00 94.50 203 TYR A CA 1
ATOM 1546 C C . TYR A 1 203 ? 2.447 -9.991 -4.708 1.00 94.50 203 TYR A C 1
ATOM 1548 O O . TYR A 1 203 ? 3.366 -9.250 -5.067 1.00 94.50 203 TYR A O 1
ATOM 1556 N N . TRP A 1 204 ? 2.212 -11.156 -5.321 1.00 95.25 204 TRP A N 1
ATOM 1557 C CA . TRP A 1 204 ? 3.066 -11.680 -6.392 1.00 95.25 204 TRP A CA 1
ATOM 1558 C C . TRP A 1 204 ? 3.020 -10.859 -7.683 1.00 95.25 204 TRP A C 1
ATOM 1560 O O . TRP A 1 204 ? 4.087 -10.644 -8.264 1.00 95.25 204 TRP A O 1
ATOM 1570 N N . PRO A 1 205 ? 1.859 -10.346 -8.137 1.00 94.75 205 PRO A N 1
ATOM 1571 C CA . PRO A 1 205 ? 1.817 -9.441 -9.283 1.00 94.75 205 PRO A CA 1
ATOM 1572 C C . PRO A 1 205 ? 2.696 -8.200 -9.085 1.00 94.75 205 PRO A C 1
ATOM 1574 O O . PRO A 1 205 ? 3.407 -7.799 -10.008 1.00 94.75 205 PRO A O 1
ATOM 1577 N N . ARG A 1 206 ? 2.711 -7.610 -7.882 1.00 94.88 206 ARG A N 1
ATOM 1578 C CA . ARG A 1 206 ? 3.519 -6.417 -7.573 1.00 94.88 206 ARG A CA 1
ATOM 1579 C C . ARG A 1 206 ? 5.014 -6.725 -7.510 1.00 94.88 206 ARG A C 1
ATOM 1581 O O . ARG A 1 206 ? 5.799 -5.992 -8.107 1.00 94.88 206 ARG A O 1
ATOM 1588 N N . TRP A 1 207 ? 5.412 -7.842 -6.900 1.00 96.75 207 TRP A N 1
ATOM 1589 C CA . TRP A 1 207 ? 6.803 -8.308 -6.974 1.00 96.75 207 TRP A CA 1
ATOM 1590 C C . TRP A 1 207 ? 7.241 -8.651 -8.397 1.00 96.75 207 TRP A C 1
ATOM 1592 O O . TRP A 1 207 ? 8.357 -8.311 -8.782 1.00 96.75 207 TRP A O 1
ATOM 1602 N N . SER A 1 208 ? 6.366 -9.262 -9.199 1.00 96.81 208 SER A N 1
ATOM 1603 C CA . SER A 1 208 ? 6.635 -9.525 -10.617 1.00 96.81 208 SER A CA 1
ATOM 1604 C C . SER A 1 208 ? 6.904 -8.215 -11.350 1.00 96.81 208 SER A C 1
ATOM 1606 O O . SER A 1 208 ? 7.915 -8.087 -12.031 1.00 96.81 208 SER A O 1
ATOM 1608 N N . PHE A 1 209 ? 6.078 -7.190 -11.131 1.00 97.31 209 PHE A N 1
ATOM 1609 C CA . PHE A 1 209 ? 6.318 -5.872 -11.710 1.00 97.31 209 PHE A CA 1
ATOM 1610 C C . PHE A 1 209 ? 7.660 -5.274 -11.283 1.00 97.31 209 PHE A C 1
ATOM 1612 O O . PHE A 1 209 ? 8.430 -4.849 -12.141 1.00 97.31 209 PHE A O 1
ATOM 1619 N N . LEU A 1 210 ? 7.978 -5.301 -9.986 1.00 97.69 210 LEU A N 1
ATOM 1620 C CA . LEU A 1 210 ? 9.239 -4.777 -9.460 1.00 97.69 210 LEU A CA 1
ATOM 1621 C C . LEU A 1 210 ? 10.460 -5.488 -10.068 1.00 97.69 210 LEU A C 1
ATOM 1623 O O . LEU A 1 210 ? 11.388 -4.834 -10.542 1.00 97.69 210 LEU A O 1
ATOM 1627 N N . LEU A 1 211 ? 10.446 -6.823 -10.096 1.00 98.38 211 LEU A N 1
ATOM 1628 C CA . LEU A 1 211 ? 11.508 -7.637 -10.693 1.00 98.38 211 LEU A CA 1
ATOM 1629 C C . LEU A 1 211 ? 11.597 -7.429 -12.211 1.00 98.38 211 LEU A C 1
ATOM 1631 O O . LEU A 1 211 ? 12.694 -7.417 -12.767 1.00 98.38 211 LEU A O 1
ATOM 1635 N N . GLY A 1 212 ? 10.459 -7.221 -12.876 1.00 98.50 212 GLY A N 1
ATOM 1636 C CA . GLY A 1 212 ? 10.391 -6.900 -14.296 1.00 98.50 212 GLY A CA 1
ATOM 1637 C C . GLY A 1 212 ? 11.027 -5.548 -14.622 1.00 98.50 212 GLY A C 1
ATOM 1638 O O . GLY A 1 212 ? 11.845 -5.470 -15.538 1.00 98.50 212 GLY A O 1
ATOM 1639 N N . LEU A 1 213 ? 10.726 -4.508 -13.836 1.00 98.50 213 LEU A N 1
ATOM 1640 C CA . LEU A 1 213 ? 11.363 -3.192 -13.955 1.00 98.50 213 LEU A CA 1
ATOM 1641 C C . LEU A 1 213 ? 12.863 -3.268 -13.679 1.00 98.50 213 LEU A C 1
ATOM 1643 O O . LEU A 1 213 ? 13.655 -2.737 -14.450 1.00 98.50 213 LEU A O 1
ATOM 1647 N N . LEU A 1 214 ? 13.268 -3.996 -12.638 1.00 98.50 214 LEU A N 1
ATOM 1648 C CA . LEU A 1 214 ? 14.678 -4.185 -12.314 1.00 98.50 214 LEU A CA 1
ATOM 1649 C C . LEU A 1 214 ? 15.428 -4.893 -13.453 1.00 98.50 214 LEU A C 1
ATOM 1651 O O . LEU A 1 214 ? 16.516 -4.470 -13.839 1.00 98.50 214 LEU A O 1
ATOM 1655 N N . ALA A 1 215 ? 14.845 -5.944 -14.037 1.00 98.56 215 ALA A N 1
ATOM 1656 C CA . ALA A 1 215 ? 15.426 -6.634 -15.187 1.00 98.56 215 ALA A CA 1
ATOM 1657 C C . ALA A 1 215 ? 15.537 -5.708 -16.410 1.00 98.56 215 ALA A C 1
ATOM 1659 O O . ALA A 1 215 ? 16.549 -5.740 -17.118 1.00 98.56 215 ALA A O 1
ATOM 1660 N N . PHE A 1 216 ? 14.528 -4.863 -16.634 1.00 98.56 216 PHE A N 1
ATOM 1661 C CA . PHE A 1 216 ? 14.525 -3.871 -17.704 1.00 98.56 216 PHE A CA 1
ATOM 1662 C C . PHE A 1 216 ? 15.621 -2.814 -17.512 1.00 98.56 216 PHE A C 1
ATOM 1664 O O . PHE A 1 216 ? 16.427 -2.614 -18.419 1.00 98.56 216 PHE A O 1
ATOM 1671 N N . ASP A 1 217 ? 15.742 -2.225 -16.323 1.00 98.38 217 ASP A N 1
ATOM 1672 C CA . ASP A 1 217 ? 16.781 -1.241 -15.993 1.00 98.38 217 ASP A CA 1
ATOM 1673 C C . ASP A 1 217 ? 18.187 -1.811 -16.152 1.00 98.38 217 ASP A C 1
ATOM 1675 O O . ASP A 1 217 ? 19.066 -1.173 -16.734 1.00 98.38 217 ASP A O 1
ATOM 1679 N N . LEU A 1 218 ? 18.404 -3.047 -15.698 1.00 98.00 218 LEU A N 1
ATOM 1680 C CA . LEU A 1 218 ? 19.674 -3.747 -15.877 1.00 98.00 218 LEU A CA 1
ATOM 1681 C C . LEU A 1 218 ? 19.995 -3.976 -17.364 1.00 98.00 218 LEU A C 1
ATOM 1683 O O . LEU A 1 218 ? 21.161 -3.896 -17.764 1.00 98.00 218 LEU A O 1
ATOM 1687 N N . ALA A 1 219 ? 18.983 -4.232 -18.199 1.00 97.81 219 ALA A N 1
ATOM 1688 C CA . ALA A 1 219 ? 19.155 -4.327 -19.645 1.00 97.81 219 ALA A CA 1
ATOM 1689 C C . ALA A 1 219 ? 19.507 -2.964 -20.266 1.00 97.81 219 ALA A C 1
ATOM 1691 O O . ALA A 1 219 ? 20.450 -2.897 -21.058 1.00 97.81 219 ALA A O 1
ATOM 1692 N N . LEU A 1 220 ? 18.816 -1.884 -19.877 1.00 97.25 220 LEU A N 1
ATOM 1693 C CA . LEU A 1 220 ? 19.102 -0.519 -20.339 1.00 97.25 220 LEU A CA 1
ATOM 1694 C C . LEU A 1 220 ? 20.510 -0.075 -19.933 1.00 97.25 220 LEU A C 1
ATOM 1696 O O . LEU A 1 220 ? 21.266 0.415 -20.768 1.00 97.25 220 LEU A O 1
ATOM 1700 N N . LEU A 1 221 ? 20.904 -0.316 -18.682 1.00 96.31 221 LEU A N 1
ATOM 1701 C CA . LEU A 1 221 ? 22.227 0.027 -18.166 1.00 96.31 221 LEU A CA 1
ATOM 1702 C C . LEU A 1 221 ? 23.345 -0.698 -18.926 1.00 96.31 221 LEU A C 1
ATOM 1704 O O . LEU A 1 221 ? 24.405 -0.128 -19.167 1.00 96.31 221 LEU A O 1
ATOM 1708 N N . LYS A 1 222 ? 23.113 -1.946 -19.349 1.00 95.38 222 LYS A N 1
ATOM 1709 C CA . LYS A 1 222 ? 24.059 -2.685 -20.201 1.00 95.38 222 LYS A CA 1
ATOM 1710 C C . LYS A 1 222 ? 24.068 -2.210 -21.651 1.00 95.38 222 LYS A C 1
ATOM 1712 O O . LYS A 1 222 ? 25.094 -2.341 -22.316 1.00 95.38 222 LYS A O 1
ATOM 1717 N N . ALA A 1 223 ? 22.934 -1.727 -22.148 1.00 95.44 223 ALA A N 1
ATOM 1718 C CA . ALA A 1 223 ? 22.777 -1.265 -23.520 1.00 95.44 223 ALA A CA 1
ATOM 1719 C C . ALA A 1 223 ? 23.224 0.190 -23.721 1.00 95.44 223 ALA A C 1
ATOM 1721 O O . ALA A 1 223 ? 23.444 0.589 -24.866 1.00 95.44 223 ALA A O 1
ATOM 1722 N N . ILE A 1 224 ? 23.344 0.976 -22.642 1.00 94.25 224 ILE A N 1
ATOM 1723 C CA . ILE A 1 224 ? 23.631 2.407 -22.723 1.00 94.25 224 ILE A CA 1
ATOM 1724 C C . ILE A 1 224 ? 24.919 2.652 -23.532 1.00 94.25 224 ILE A C 1
ATOM 1726 O O . ILE A 1 224 ? 25.951 2.019 -23.268 1.00 94.25 224 ILE A O 1
ATOM 1730 N N . PRO A 1 225 ? 24.889 3.536 -24.548 1.00 91.12 225 PRO A N 1
ATOM 1731 C CA . PRO A 1 225 ? 26.078 3.836 -25.328 1.00 91.12 225 PRO A CA 1
ATOM 1732 C C . PRO A 1 225 ? 27.183 4.368 -24.421 1.00 91.12 225 PRO A C 1
ATOM 1734 O O . PRO A 1 225 ? 26.947 5.234 -23.576 1.00 91.12 225 PRO A O 1
ATOM 1737 N N . LYS A 1 226 ? 28.412 3.884 -24.612 1.00 89.38 226 LYS A N 1
ATOM 1738 C CA . LYS A 1 226 ? 29.563 4.458 -23.913 1.00 89.38 226 LYS A CA 1
ATOM 1739 C C . LYS A 1 226 ? 29.792 5.871 -24.453 1.00 89.38 226 LYS A C 1
ATOM 1741 O O . LYS A 1 226 ? 29.967 6.008 -25.667 1.00 89.38 226 LYS A O 1
ATOM 1746 N N . PRO A 1 227 ? 29.798 6.913 -23.606 1.00 83.44 227 PRO A N 1
ATOM 1747 C CA . PRO A 1 227 ? 30.101 8.252 -24.081 1.00 83.44 227 PRO A CA 1
ATOM 1748 C C . PRO A 1 227 ? 31.535 8.291 -24.642 1.00 83.44 227 PRO A C 1
ATOM 1750 O O . PRO A 1 227 ? 32.418 7.623 -24.091 1.00 83.44 227 PRO A O 1
ATOM 1753 N N . PRO A 1 228 ? 31.801 9.060 -25.716 1.00 81.62 228 PRO A N 1
ATOM 1754 C CA . PRO A 1 228 ? 33.172 9.338 -26.143 1.00 81.62 228 PRO A CA 1
ATOM 1755 C C . PRO A 1 228 ? 33.930 10.006 -24.990 1.00 81.62 228 PRO A C 1
ATOM 1757 O O . PRO A 1 228 ? 33.292 10.721 -24.217 1.00 81.62 228 PRO A O 1
ATOM 1760 N N . ALA A 1 229 ? 35.249 9.767 -24.881 1.00 81.81 229 ALA A N 1
ATOM 1761 C CA . ALA A 1 229 ? 36.124 10.182 -23.771 1.00 81.81 229 ALA A CA 1
ATOM 1762 C C . ALA A 1 229 ? 35.661 11.505 -23.125 1.00 81.81 229 ALA A C 1
ATOM 1764 O O . ALA A 1 229 ? 35.911 12.586 -23.670 1.00 81.81 229 ALA A O 1
ATOM 1765 N N . PRO A 1 230 ? 34.888 11.438 -22.025 1.00 76.06 230 PRO A N 1
ATOM 1766 C CA . PRO A 1 230 ? 34.111 12.590 -21.620 1.00 76.06 230 PRO A CA 1
ATOM 1767 C C . PRO A 1 230 ? 34.997 13.538 -20.814 1.00 76.06 230 PRO A C 1
ATOM 1769 O O . PRO A 1 230 ? 35.765 13.113 -19.949 1.00 76.06 230 PRO A O 1
ATOM 1772 N N . SER A 1 231 ? 34.881 14.844 -21.062 1.00 87.12 231 SER A N 1
ATOM 1773 C CA . SER A 1 231 ? 35.473 15.821 -20.150 1.00 87.12 231 SER A CA 1
ATOM 1774 C C . SER A 1 231 ? 34.819 15.674 -18.772 1.00 87.12 231 SER A C 1
ATOM 1776 O O . SER A 1 231 ? 33.612 15.428 -18.676 1.00 87.12 231 SER A O 1
ATOM 1778 N N . ARG A 1 232 ? 35.595 15.844 -17.692 1.00 86.81 232 ARG A N 1
ATOM 1779 C CA . ARG A 1 232 ? 35.088 15.726 -16.307 1.00 86.81 232 ARG A CA 1
ATOM 1780 C C . ARG A 1 232 ? 33.831 16.580 -16.077 1.00 86.81 232 ARG A C 1
ATOM 1782 O O . ARG A 1 232 ? 32.895 16.132 -15.425 1.00 86.81 232 ARG A O 1
ATOM 1789 N N . ILE A 1 233 ? 33.781 17.762 -16.697 1.00 86.31 233 ILE A N 1
ATOM 1790 C CA . ILE A 1 233 ? 32.643 18.691 -16.644 1.00 86.31 233 ILE A CA 1
ATOM 1791 C C . ILE A 1 233 ? 31.387 18.089 -17.293 1.00 86.31 233 ILE A C 1
ATOM 1793 O O . ILE A 1 233 ? 30.306 18.169 -16.717 1.00 86.31 233 ILE A O 1
ATOM 1797 N N . ARG A 1 234 ? 31.501 17.444 -18.463 1.00 85.31 234 ARG A N 1
ATOM 1798 C CA . ARG A 1 234 ? 30.352 16.807 -19.138 1.00 85.31 234 ARG A CA 1
ATOM 1799 C C . ARG A 1 234 ? 29.799 15.625 -18.344 1.00 85.31 234 ARG A C 1
ATOM 1801 O O . ARG A 1 234 ? 28.587 15.449 -18.292 1.00 85.31 234 ARG A O 1
ATOM 1808 N N . VAL A 1 235 ? 30.670 14.846 -17.698 1.00 85.62 235 VAL A N 1
ATOM 1809 C CA . VAL A 1 235 ? 30.229 13.755 -16.812 1.00 85.62 235 VAL A CA 1
ATOM 1810 C C . VAL A 1 235 ? 29.480 14.318 -15.609 1.00 85.62 235 VAL A C 1
ATOM 1812 O O . VAL A 1 235 ? 28.356 13.901 -15.346 1.00 85.62 235 VAL A O 1
ATOM 1815 N N . ALA A 1 236 ? 30.070 15.292 -14.911 1.00 88.50 236 ALA A N 1
ATOM 1816 C CA . ALA A 1 236 ? 29.468 15.883 -13.719 1.00 88.50 236 ALA A CA 1
ATOM 1817 C C . ALA A 1 236 ? 28.115 16.547 -14.022 1.00 88.50 236 ALA A C 1
ATOM 1819 O O . ALA A 1 236 ? 27.146 16.323 -13.304 1.00 88.50 236 ALA A O 1
ATOM 1820 N N . THR A 1 237 ? 28.022 17.306 -15.118 1.00 88.69 237 THR A N 1
ATOM 1821 C CA . THR A 1 237 ? 26.769 17.955 -15.545 1.00 88.69 237 THR A CA 1
ATOM 1822 C C . THR A 1 237 ? 25.699 16.944 -15.951 1.00 88.69 237 THR A C 1
ATOM 1824 O O . THR A 1 237 ? 24.554 17.075 -15.526 1.00 88.69 237 THR A O 1
ATOM 1827 N N . SER A 1 238 ? 26.056 15.901 -16.708 1.00 88.38 238 SER A N 1
ATOM 1828 C CA . SER A 1 238 ? 25.113 14.843 -17.091 1.00 88.38 238 SER A CA 1
ATOM 1829 C C . SER A 1 238 ? 24.597 14.067 -15.878 1.00 88.38 238 SER A C 1
ATOM 1831 O O . SER A 1 238 ? 23.393 13.828 -15.790 1.00 88.38 238 SER A O 1
ATOM 1833 N N . LEU A 1 239 ? 25.468 13.728 -14.923 1.00 90.38 239 LEU A N 1
ATOM 1834 C CA . LEU A 1 239 ? 25.069 13.073 -13.675 1.00 90.38 239 LEU A CA 1
ATOM 1835 C C . LEU A 1 239 ? 24.191 13.983 -12.810 1.00 90.38 239 LEU A C 1
ATOM 1837 O O . LEU A 1 239 ? 23.169 13.529 -12.305 1.00 90.38 239 LEU A O 1
ATOM 1841 N N . GLY A 1 240 ? 24.553 15.261 -12.672 1.00 93.88 240 GLY A N 1
ATOM 1842 C CA . GLY A 1 240 ? 23.769 16.237 -11.914 1.00 93.88 240 GLY A CA 1
ATOM 1843 C C . GLY A 1 240 ? 22.356 16.406 -12.473 1.00 93.88 240 GLY A C 1
ATOM 1844 O O . GLY A 1 240 ? 21.382 16.288 -11.731 1.00 93.88 240 GLY A O 1
ATOM 1845 N N . LEU A 1 241 ? 22.232 16.595 -13.791 1.00 95.44 241 LEU A N 1
ATOM 1846 C CA . LEU A 1 241 ? 20.933 16.730 -14.453 1.00 95.44 241 LEU A CA 1
ATOM 1847 C C . LEU A 1 241 ? 20.109 15.438 -14.377 1.00 95.44 241 LEU A C 1
ATOM 1849 O O . LEU A 1 241 ? 18.919 15.492 -14.081 1.00 95.44 241 LEU A O 1
ATOM 1853 N N . SER A 1 242 ? 20.735 14.281 -14.599 1.00 94.56 242 SER A N 1
ATOM 1854 C CA . SER A 1 242 ? 20.057 12.978 -14.530 1.00 94.56 242 SER A CA 1
ATOM 1855 C C . SER A 1 242 ? 19.494 12.711 -13.134 1.00 94.56 242 SER A C 1
ATOM 1857 O O . SER A 1 242 ? 18.344 12.298 -13.007 1.00 94.56 242 SER A O 1
ATOM 1859 N N . SER A 1 243 ? 20.270 13.008 -12.088 1.00 96.44 243 SER A N 1
ATOM 1860 C CA . SER A 1 243 ? 19.828 12.889 -10.696 1.00 96.44 243 SER A CA 1
ATOM 1861 C C . SER A 1 243 ? 18.685 13.849 -10.367 1.00 96.44 243 SER A C 1
ATOM 1863 O O . SER A 1 243 ? 17.738 13.450 -9.694 1.00 96.44 243 SER A O 1
ATOM 1865 N N . LEU A 1 244 ? 18.734 15.091 -10.865 1.00 97.62 244 LEU A N 1
ATOM 1866 C CA . LEU A 1 244 ? 17.658 16.067 -10.670 1.00 97.62 244 LEU A CA 1
ATOM 1867 C C . LEU A 1 244 ? 16.356 15.616 -11.346 1.00 97.62 244 LEU A C 1
ATOM 1869 O O . LEU A 1 244 ? 15.299 15.652 -10.719 1.00 97.62 244 LEU A O 1
ATOM 1873 N N . VAL A 1 245 ? 16.429 15.155 -12.599 1.00 97.88 245 VAL A N 1
ATOM 1874 C CA . VAL A 1 245 ? 15.266 14.628 -13.332 1.00 97.88 245 VAL A CA 1
ATOM 1875 C C . VAL A 1 245 ? 14.703 13.397 -12.628 1.00 97.88 245 VAL A C 1
ATOM 1877 O O . VAL A 1 245 ? 13.496 13.319 -12.415 1.00 97.88 245 VAL A O 1
ATOM 1880 N N . TRP A 1 246 ? 15.564 12.462 -12.216 1.00 98.25 246 TRP A N 1
ATOM 1881 C CA . TRP A 1 246 ? 15.145 11.290 -11.450 1.00 98.25 246 TRP A CA 1
ATOM 1882 C C . TRP A 1 246 ? 14.413 11.693 -10.166 1.00 98.25 246 TRP A C 1
ATOM 1884 O O . TRP A 1 246 ? 13.301 11.231 -9.924 1.00 98.25 246 TRP A O 1
ATOM 1894 N N . PHE A 1 247 ? 14.988 12.608 -9.381 1.00 98.31 247 PHE A N 1
ATOM 1895 C CA . PHE A 1 247 ? 14.378 13.092 -8.145 1.00 98.31 247 PHE A CA 1
ATOM 1896 C C . PHE A 1 247 ? 13.016 13.755 -8.394 1.00 98.31 247 PHE A C 1
ATOM 1898 O O . PHE A 1 247 ? 12.063 13.475 -7.669 1.00 98.31 247 PHE A O 1
ATOM 1905 N N . ALA A 1 248 ? 12.894 14.581 -9.438 1.00 98.25 248 ALA A N 1
ATOM 1906 C CA . ALA A 1 248 ? 11.632 15.223 -9.800 1.00 98.25 248 ALA A CA 1
ATOM 1907 C C . ALA A 1 248 ? 10.547 14.200 -10.186 1.00 98.25 248 ALA A C 1
ATOM 1909 O O . ALA A 1 248 ? 9.414 14.301 -9.715 1.00 98.25 248 ALA A O 1
ATOM 1910 N N . LEU A 1 249 ? 10.896 13.184 -10.984 1.00 98.25 249 LEU A N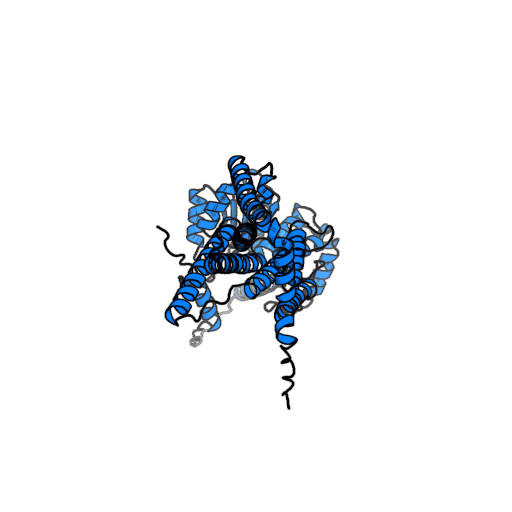 1
ATOM 1911 C CA . LEU A 1 249 ? 9.983 12.096 -11.362 1.00 98.25 249 LEU A CA 1
ATOM 1912 C C . LEU A 1 249 ? 9.530 11.290 -10.142 1.00 98.25 249 LEU A C 1
ATOM 1914 O O . LEU A 1 249 ? 8.348 10.981 -10.003 1.00 98.25 249 LEU A O 1
ATOM 1918 N N . VAL A 1 250 ? 10.458 10.989 -9.235 1.00 98.19 250 VAL A N 1
ATOM 1919 C CA . VAL A 1 250 ? 10.177 10.284 -7.983 1.00 98.19 250 VAL A CA 1
ATOM 1920 C C . VAL A 1 250 ? 9.252 11.098 -7.081 1.00 98.19 250 VAL A C 1
ATOM 1922 O O . VAL A 1 250 ? 8.255 10.568 -6.592 1.00 98.19 250 VAL A O 1
ATOM 1925 N N . ALA A 1 251 ? 9.545 12.384 -6.878 1.00 97.88 251 ALA A N 1
ATOM 1926 C CA . ALA A 1 251 ? 8.710 13.274 -6.079 1.00 97.88 251 ALA A CA 1
ATOM 1927 C C . ALA A 1 251 ? 7.299 13.400 -6.675 1.00 97.88 251 ALA A C 1
ATOM 1929 O O . ALA A 1 251 ? 6.313 13.304 -5.943 1.00 97.88 251 ALA A O 1
ATOM 1930 N N . GLY A 1 252 ? 7.198 13.530 -8.003 1.00 98.00 252 GLY A N 1
ATOM 1931 C CA . GLY A 1 252 ? 5.928 13.538 -8.727 1.00 98.00 252 GLY A CA 1
ATOM 1932 C C . GLY A 1 252 ? 5.140 12.238 -8.551 1.00 98.00 252 GLY A C 1
ATOM 1933 O O . GLY A 1 252 ? 3.962 12.278 -8.199 1.00 98.00 252 GLY A O 1
ATOM 1934 N N . GLY A 1 253 ? 5.790 11.082 -8.713 1.00 97.38 253 GLY A N 1
ATOM 1935 C CA . GLY A 1 253 ? 5.157 9.771 -8.540 1.00 97.38 253 GLY A CA 1
ATOM 1936 C C . GLY A 1 253 ? 4.682 9.510 -7.106 1.00 97.38 253 GLY A C 1
ATOM 1937 O O . GLY A 1 253 ? 3.566 9.029 -6.893 1.00 97.38 253 GLY A O 1
ATOM 1938 N N . ILE A 1 254 ? 5.481 9.894 -6.103 1.00 96.31 254 ILE A N 1
ATOM 1939 C CA . ILE A 1 254 ? 5.087 9.826 -4.686 1.00 96.31 254 ILE A CA 1
ATOM 1940 C C . ILE A 1 254 ? 3.915 10.772 -4.407 1.00 96.31 254 ILE A C 1
ATOM 1942 O O . ILE A 1 254 ? 2.969 10.376 -3.728 1.00 96.31 254 ILE A O 1
ATOM 1946 N N . GLY A 1 255 ? 3.945 11.994 -4.946 1.00 96.44 255 GLY A N 1
ATOM 1947 C CA . GLY A 1 255 ? 2.846 12.953 -4.829 1.00 96.44 255 GLY A CA 1
ATOM 1948 C C . GLY A 1 255 ? 1.543 12.418 -5.424 1.00 96.44 255 GLY A C 1
ATOM 1949 O O . GLY A 1 255 ? 0.487 12.527 -4.799 1.00 96.44 255 GLY A O 1
ATOM 1950 N N . LEU A 1 256 ? 1.622 11.760 -6.582 1.00 95.88 256 LEU A N 1
ATOM 1951 C CA . LEU A 1 256 ? 0.475 11.124 -7.228 1.00 95.88 256 LEU A CA 1
ATOM 1952 C C . LEU A 1 256 ? -0.051 9.928 -6.422 1.00 95.88 256 LEU A C 1
ATOM 1954 O O . LEU A 1 256 ? -1.263 9.778 -6.259 1.00 95.88 256 LEU A O 1
ATOM 1958 N N . THR A 1 257 ? 0.843 9.123 -5.844 1.00 94.81 257 THR A N 1
ATOM 1959 C CA . THR A 1 257 ? 0.475 8.013 -4.949 1.00 94.81 257 THR A CA 1
ATOM 1960 C C . THR A 1 257 ? -0.207 8.528 -3.681 1.00 94.81 257 THR A C 1
ATOM 1962 O O . THR A 1 257 ? -1.229 7.986 -3.260 1.00 94.81 257 THR A O 1
ATOM 1965 N N . TRP A 1 258 ? 0.318 9.604 -3.085 1.00 94.94 258 TRP A N 1
ATOM 1966 C CA . TRP A 1 258 ? -0.302 10.267 -1.938 1.00 94.94 258 TRP A CA 1
ATOM 1967 C C . TRP A 1 258 ? -1.686 10.807 -2.294 1.00 94.94 258 TRP A C 1
ATOM 1969 O O . TRP A 1 258 ? -2.619 10.610 -1.525 1.00 94.94 258 TRP A O 1
ATOM 1979 N N . TYR A 1 259 ? -1.862 11.409 -3.474 1.00 94.19 259 TYR A N 1
ATOM 1980 C CA . TYR A 1 259 ? -3.187 11.840 -3.913 1.00 94.19 259 TYR A CA 1
ATOM 1981 C C . TYR A 1 259 ? -4.157 10.656 -3.983 1.00 94.19 259 TYR A C 1
ATOM 1983 O O . TYR A 1 259 ? -5.297 10.790 -3.557 1.00 94.19 259 TYR A O 1
ATOM 1991 N N . HIS A 1 260 ? -3.725 9.474 -4.431 1.00 92.00 260 HIS A N 1
ATOM 1992 C CA . HIS A 1 260 ? -4.579 8.282 -4.398 1.00 92.00 260 HIS A CA 1
ATOM 1993 C C . HIS A 1 260 ? -4.894 7.799 -2.983 1.00 92.00 260 HIS A C 1
ATOM 1995 O O . HIS A 1 260 ? -6.023 7.389 -2.725 1.00 92.00 260 HIS A O 1
ATOM 2001 N N . ARG A 1 261 ? -3.936 7.891 -2.056 1.00 92.06 261 ARG A N 1
ATOM 2002 C CA . ARG A 1 261 ? -4.086 7.461 -0.657 1.00 92.06 261 ARG A CA 1
ATOM 2003 C C . ARG A 1 261 ? -3.807 8.629 0.303 1.00 92.06 261 ARG A C 1
ATOM 2005 O O . ARG A 1 261 ? -2.794 8.611 1.007 1.00 92.06 261 ARG A O 1
ATOM 2012 N N . PRO A 1 262 ? -4.693 9.643 0.345 1.00 94.31 262 PRO A N 1
ATOM 2013 C CA . PRO A 1 262 ? -4.448 10.886 1.079 1.00 94.31 262 PRO A CA 1
ATOM 2014 C C . PRO A 1 262 ? -4.471 10.665 2.595 1.00 94.31 262 PRO A C 1
ATOM 2016 O O . PRO A 1 262 ? -3.812 11.381 3.350 1.00 94.31 262 PRO A O 1
ATOM 2019 N N . LEU A 1 263 ? -5.194 9.629 3.030 1.00 95.69 263 LEU A N 1
ATOM 2020 C CA . LEU A 1 263 ? -5.247 9.151 4.401 1.00 95.69 263 LEU A CA 1
ATOM 2021 C C . LEU A 1 263 ? -4.448 7.849 4.521 1.00 95.69 263 LEU A C 1
ATOM 2023 O O . LEU A 1 263 ? -4.711 6.855 3.838 1.00 95.69 263 LEU A O 1
ATOM 2027 N N . SER A 1 264 ? -3.462 7.844 5.416 1.00 93.62 264 SER A N 1
ATOM 2028 C CA . SER A 1 264 ? -2.640 6.658 5.659 1.00 93.62 264 SER A CA 1
ATOM 2029 C C . SER A 1 264 ? -3.496 5.509 6.191 1.00 93.62 264 SER A C 1
ATOM 2031 O O . SER A 1 264 ? -4.299 5.699 7.101 1.00 93.62 264 SER A O 1
ATOM 2033 N N . ARG A 1 265 ? -3.302 4.301 5.644 1.00 93.44 265 ARG A N 1
ATOM 2034 C CA . ARG A 1 265 ? -4.060 3.086 6.014 1.00 93.44 265 ARG A CA 1
ATOM 2035 C C . ARG A 1 265 ? -5.582 3.243 5.895 1.00 93.44 265 ARG A C 1
ATOM 2037 O O . ARG A 1 265 ? -6.312 2.598 6.645 1.00 93.44 265 ARG A O 1
ATOM 2044 N N . LEU A 1 266 ? -6.046 4.090 4.974 1.00 95.12 266 LEU A N 1
ATOM 2045 C CA . LEU A 1 266 ? -7.463 4.168 4.650 1.00 95.12 266 LEU A CA 1
ATOM 2046 C C . LEU A 1 266 ? -7.945 2.829 4.090 1.00 95.12 266 LEU A C 1
ATOM 2048 O O . LEU A 1 266 ? -7.356 2.300 3.140 1.00 95.12 266 LEU A O 1
ATOM 2052 N N . ARG A 1 267 ? -9.010 2.298 4.685 1.00 93.88 267 ARG A N 1
ATOM 2053 C CA . ARG A 1 267 ? -9.643 1.051 4.265 1.00 93.88 267 ARG A CA 1
ATOM 2054 C C . ARG A 1 267 ? -11.143 1.106 4.503 1.00 93.88 267 ARG A C 1
ATOM 2056 O O . ARG A 1 267 ? -11.592 1.516 5.573 1.00 93.88 267 ARG A O 1
ATOM 2063 N N . THR A 1 268 ? -11.910 0.631 3.531 1.00 95.69 268 THR A N 1
ATOM 2064 C CA . THR A 1 268 ? -13.344 0.404 3.698 1.00 95.69 268 THR A CA 1
ATOM 2065 C C . THR A 1 268 ? -13.596 -0.846 4.536 1.00 95.69 268 THR A C 1
ATOM 2067 O O . THR A 1 268 ? -13.119 -1.935 4.218 1.00 95.69 268 THR A O 1
ATOM 2070 N N . ILE A 1 269 ? -14.381 -0.696 5.601 1.00 96.44 269 ILE A N 1
ATOM 2071 C CA . ILE A 1 269 ? -14.875 -1.805 6.429 1.00 96.44 269 ILE A CA 1
ATOM 2072 C C . ILE A 1 269 ? -16.250 -2.240 5.935 1.00 96.44 269 ILE A C 1
ATOM 2074 O O . ILE A 1 269 ? -16.505 -3.436 5.762 1.00 96.44 269 ILE A O 1
ATOM 2078 N N . VAL A 1 270 ? -17.125 -1.269 5.675 1.00 97.00 270 VAL A N 1
ATOM 2079 C CA . VAL A 1 270 ? -18.433 -1.481 5.056 1.00 97.00 270 VAL A CA 1
ATOM 2080 C C . VAL A 1 270 ? -18.627 -0.397 3.991 1.00 97.00 270 VAL A C 1
ATOM 2082 O O . VAL A 1 270 ? -18.644 0.780 4.363 1.00 97.00 270 VAL A O 1
ATOM 2085 N N . PRO A 1 271 ? -18.739 -0.752 2.694 1.00 95.44 271 PRO A N 1
ATOM 2086 C CA . PRO A 1 271 ? -18.850 0.220 1.603 1.00 95.44 271 PRO A CA 1
ATOM 2087 C C . PRO A 1 271 ? -19.944 1.258 1.842 1.00 95.44 271 PRO A C 1
ATOM 2089 O O . PRO A 1 271 ? -21.065 0.902 2.202 1.00 95.44 271 PRO A O 1
ATOM 2092 N N . GLY A 1 272 ? -19.592 2.539 1.700 1.00 96.06 272 GLY A N 1
ATOM 2093 C CA . GLY A 1 272 ? -20.502 3.667 1.916 1.00 96.06 272 GLY A CA 1
ATOM 2094 C C . GLY A 1 272 ? -20.947 3.885 3.367 1.00 96.06 272 GLY A C 1
ATOM 2095 O O . GLY A 1 272 ? -21.789 4.743 3.606 1.00 96.06 272 GLY A O 1
ATOM 2096 N N . LYS A 1 273 ? -20.422 3.129 4.343 1.00 97.88 273 LYS A N 1
ATOM 2097 C CA . LYS A 1 273 ? -20.855 3.222 5.748 1.00 97.88 273 LYS A CA 1
ATOM 2098 C C . LYS A 1 273 ? -19.713 3.450 6.721 1.00 97.88 273 LYS A C 1
ATOM 2100 O O . LYS A 1 273 ? -19.779 4.383 7.510 1.00 97.88 273 LYS A O 1
ATOM 2105 N N . ILE A 1 274 ? -18.682 2.607 6.691 1.00 98.38 274 ILE A N 1
ATOM 2106 C CA . ILE A 1 274 ? -17.614 2.620 7.698 1.00 98.38 274 ILE A CA 1
ATOM 2107 C C . ILE A 1 274 ? -16.261 2.485 7.015 1.00 98.38 274 ILE A C 1
ATOM 2109 O O . ILE A 1 274 ? -16.004 1.517 6.292 1.00 98.38 274 ILE A O 1
ATOM 2113 N N . TYR A 1 275 ? -15.386 3.431 7.323 1.00 98.31 275 TYR A N 1
ATOM 2114 C CA . TYR A 1 275 ? -14.010 3.511 6.868 1.00 98.31 275 TYR A CA 1
ATOM 2115 C C . TYR A 1 275 ? -13.098 3.622 8.083 1.00 98.31 275 TYR A C 1
ATOM 2117 O O . TYR A 1 275 ? -13.475 4.196 9.104 1.00 98.31 275 TYR A O 1
ATOM 2125 N N . ILE A 1 276 ? -11.891 3.075 7.975 1.00 98.25 276 ILE A N 1
ATOM 2126 C CA . ILE A 1 276 ? -10.851 3.235 8.989 1.00 98.25 276 ILE A CA 1
ATOM 2127 C C . ILE A 1 276 ? -9.630 3.919 8.397 1.00 98.25 276 ILE A C 1
ATOM 2129 O O . ILE A 1 276 ? -9.300 3.661 7.243 1.00 98.25 276 ILE A O 1
ATOM 2133 N N . SER A 1 277 ? -8.926 4.738 9.174 1.00 97.81 277 SER A N 1
ATOM 2134 C CA . SER A 1 277 ? -7.645 5.322 8.763 1.00 97.81 277 SER A CA 1
ATOM 2135 C C . SER A 1 277 ? -6.721 5.585 9.945 1.00 97.81 277 SER A C 1
ATOM 2137 O O . SER A 1 277 ? -7.101 5.476 11.113 1.00 97.81 277 SER A O 1
ATOM 2139 N N . ALA A 1 278 ? -5.462 5.907 9.647 1.00 96.81 278 ALA A N 1
ATOM 2140 C CA . ALA A 1 278 ? -4.592 6.576 10.605 1.00 96.81 278 ALA A CA 1
ATOM 2141 C C . ALA A 1 278 ? -5.066 8.019 10.798 1.00 96.81 278 ALA A C 1
ATOM 2143 O O . ALA A 1 278 ? -5.968 8.480 10.091 1.00 96.81 278 ALA A O 1
ATOM 2144 N N . MET A 1 279 ? -4.459 8.709 11.757 1.00 97.06 279 MET A N 1
ATOM 2145 C CA . MET A 1 279 ? -4.829 10.074 12.082 1.00 97.06 279 MET A CA 1
ATOM 2146 C C . MET A 1 279 ? -4.739 10.959 10.839 1.00 97.06 279 MET A C 1
ATOM 2148 O O . MET A 1 279 ? -3.697 10.965 10.169 1.00 97.06 279 MET A O 1
ATOM 2152 N N . PRO A 1 280 ? -5.836 11.631 10.480 1.00 97.56 280 PRO A N 1
ATOM 2153 C CA . PRO A 1 280 ? -5.911 12.314 9.214 1.00 97.56 280 PRO A CA 1
ATOM 2154 C C . PRO A 1 280 ? -5.271 13.704 9.319 1.00 97.56 280 PRO A C 1
ATOM 2156 O O . PRO A 1 280 ? -5.324 14.363 10.351 1.00 97.56 280 PRO A O 1
ATOM 2159 N N . THR A 1 281 ? -4.649 14.162 8.235 1.00 97.50 281 THR A N 1
ATOM 2160 C CA . THR A 1 281 ? -4.233 15.566 8.099 1.00 97.50 281 THR A CA 1
ATOM 2161 C C . THR A 1 281 ? -5.358 16.359 7.444 1.00 97.50 281 THR A C 1
ATOM 2163 O O . THR A 1 281 ? -6.126 15.780 6.677 1.00 97.50 281 THR A O 1
ATOM 2166 N N . LYS A 1 282 ? -5.427 17.682 7.650 1.00 97.75 282 LYS A N 1
ATOM 2167 C CA . LYS A 1 282 ? -6.436 18.537 6.991 1.00 97.75 282 LYS A CA 1
ATOM 2168 C C . LYS A 1 282 ? -6.472 18.339 5.476 1.00 97.75 282 LYS A C 1
ATOM 2170 O O . LYS A 1 282 ? -7.512 18.009 4.922 1.00 97.75 282 LYS A O 1
ATOM 2175 N N . ARG A 1 283 ? -5.309 18.417 4.821 1.00 97.75 283 ARG A N 1
ATOM 2176 C CA . ARG A 1 283 ? -5.177 18.179 3.374 1.00 97.75 283 ARG A CA 1
ATOM 2177 C C . ARG A 1 283 ? -5.650 16.778 2.970 1.00 97.75 283 ARG A C 1
ATOM 2179 O O . ARG A 1 283 ? -6.212 16.586 1.897 1.00 97.75 283 ARG A O 1
ATOM 2186 N N . GLY A 1 284 ? -5.396 15.782 3.818 1.00 97.62 284 GLY A N 1
ATOM 2187 C CA . GLY A 1 284 ? -5.866 14.422 3.597 1.00 97.62 284 GLY A CA 1
ATOM 2188 C C . GLY A 1 284 ? -7.390 14.304 3.693 1.00 97.62 284 GLY A C 1
ATOM 2189 O O . GLY A 1 284 ? -8.003 13.644 2.853 1.00 97.62 284 GLY A O 1
ATOM 2190 N N . LEU A 1 285 ? -7.992 14.980 4.678 1.00 98.31 285 LEU A N 1
ATOM 2191 C CA . LEU A 1 285 ? -9.441 15.070 4.860 1.00 98.31 285 LEU A CA 1
ATOM 2192 C C . LEU A 1 285 ? -10.117 15.801 3.707 1.00 98.31 285 LEU A C 1
ATOM 2194 O O . LEU A 1 285 ? -11.124 15.310 3.229 1.00 98.31 285 LEU A O 1
ATOM 2198 N N . GLU A 1 286 ? -9.563 16.906 3.209 1.00 98.06 286 GLU A N 1
ATOM 2199 C CA . GLU A 1 286 ? -10.118 17.641 2.061 1.00 98.06 286 GLU A CA 1
ATOM 2200 C C . GLU A 1 286 ? -10.275 16.729 0.837 1.00 98.06 286 GLU A C 1
ATOM 2202 O O . GLU A 1 286 ? -11.348 16.643 0.236 1.00 98.06 286 GLU A O 1
ATOM 2207 N N . VAL A 1 287 ? -9.221 15.975 0.508 1.00 96.88 287 VAL A N 1
ATOM 2208 C CA . VAL A 1 287 ? -9.250 15.034 -0.618 1.00 96.88 287 VAL A CA 1
ATOM 2209 C C . VAL A 1 287 ? -10.211 13.873 -0.344 1.00 96.88 287 VAL A C 1
ATOM 2211 O O . VAL A 1 287 ? -10.975 13.490 -1.228 1.00 96.88 287 VAL A O 1
ATOM 2214 N N . ALA A 1 288 ? -10.186 13.295 0.860 1.00 96.88 288 ALA A N 1
ATOM 2215 C CA . ALA A 1 288 ? -11.033 12.152 1.195 1.00 96.88 288 ALA A CA 1
ATOM 2216 C C . ALA A 1 288 ? -12.520 12.531 1.321 1.00 96.88 288 ALA A C 1
ATOM 2218 O O . ALA A 1 288 ? -13.380 11.758 0.906 1.00 96.88 288 ALA A O 1
ATOM 2219 N N . GLN A 1 289 ? -12.832 13.729 1.818 1.00 97.69 289 GLN A N 1
ATOM 2220 C CA . GLN A 1 289 ? -14.189 14.259 1.934 1.00 97.69 289 GLN A CA 1
ATOM 2221 C C . GLN A 1 289 ? -14.809 14.504 0.564 1.00 97.69 289 GLN A C 1
ATOM 2223 O O . GLN A 1 289 ? -15.975 14.176 0.366 1.00 97.69 289 GLN A O 1
ATOM 2228 N N . GLY A 1 290 ? -14.024 14.999 -0.399 1.00 95.56 290 GLY A N 1
ATOM 2229 C CA . GLY A 1 290 ? -14.473 15.137 -1.786 1.00 95.56 290 GLY A CA 1
ATOM 2230 C C . GLY A 1 290 ? -14.811 13.806 -2.471 1.00 95.56 290 GLY A C 1
ATOM 2231 O O . GLY A 1 290 ? -15.464 13.819 -3.508 1.00 95.56 290 GLY A O 1
ATOM 2232 N N . ARG A 1 291 ? -14.374 12.667 -1.912 1.00 94.06 291 ARG A N 1
ATOM 2233 C CA . ARG A 1 291 ? -14.635 11.316 -2.445 1.00 94.06 291 ARG A CA 1
ATOM 2234 C C . ARG A 1 291 ? -15.749 10.591 -1.707 1.00 94.06 291 ARG A C 1
ATOM 2236 O O . ARG A 1 291 ? -16.581 9.948 -2.336 1.00 94.06 291 ARG A O 1
ATOM 2243 N N . HIS A 1 292 ? -15.714 10.650 -0.379 1.00 95.88 292 HIS A N 1
ATOM 2244 C CA . HIS A 1 292 ? -16.526 9.795 0.487 1.00 95.88 292 HIS A CA 1
ATOM 2245 C C . HIS A 1 292 ? -17.621 10.552 1.226 1.00 95.88 292 HIS A C 1
ATOM 2247 O O . HIS A 1 292 ? -18.520 9.908 1.747 1.00 95.88 292 HIS A O 1
ATOM 2253 N N . HIS A 1 293 ? -17.568 11.887 1.277 1.00 97.25 293 HIS A N 1
ATOM 2254 C CA . HIS A 1 293 ? -18.567 12.725 1.947 1.00 97.25 293 HIS A CA 1
ATOM 2255 C C . HIS A 1 293 ? -18.881 12.261 3.380 1.00 97.25 293 HIS A C 1
ATOM 2257 O O . HIS A 1 293 ? -20.042 12.043 3.729 1.00 97.25 293 HIS A O 1
ATOM 2263 N N . PHE A 1 294 ? -17.847 12.073 4.206 1.00 98.50 294 PHE A N 1
ATOM 2264 C CA . PHE A 1 294 ? -18.008 11.632 5.589 1.00 98.50 294 PHE A CA 1
ATOM 2265 C C . PHE A 1 294 ? -18.948 12.565 6.355 1.00 98.50 294 PHE A C 1
ATOM 2267 O O . PHE A 1 294 ? -18.850 13.789 6.242 1.00 98.50 294 PHE A O 1
ATOM 2274 N N . LYS A 1 295 ? -19.840 11.968 7.150 1.00 98.75 295 LYS A N 1
ATOM 2275 C CA . LYS A 1 295 ? -20.761 12.678 8.050 1.00 98.75 295 LYS A CA 1
ATOM 2276 C C . LYS A 1 295 ? -20.306 12.640 9.500 1.00 98.75 295 LYS A C 1
ATOM 2278 O O . LYS A 1 295 ? -20.626 13.550 10.260 1.00 98.75 295 LYS A O 1
ATOM 2283 N N . THR A 1 296 ? -19.527 11.625 9.868 1.00 98.88 296 THR A N 1
ATOM 2284 C CA . THR A 1 296 ? -19.031 11.454 11.233 1.00 98.88 296 THR A CA 1
ATOM 2285 C C . THR A 1 296 ? -17.559 11.050 11.231 1.00 98.88 296 THR A C 1
ATOM 2287 O O . THR A 1 296 ? -17.135 10.192 10.454 1.00 98.88 296 THR A O 1
ATOM 2290 N N . ILE A 1 297 ? -16.784 11.634 12.143 1.00 98.81 297 ILE A N 1
ATOM 2291 C CA . ILE A 1 297 ? -15.418 11.227 12.478 1.00 98.81 297 ILE A CA 1
ATOM 2292 C C . ILE A 1 297 ? -15.406 10.710 13.917 1.00 98.81 297 ILE A C 1
ATOM 2294 O O . ILE A 1 297 ? -15.885 11.378 14.834 1.00 98.81 297 ILE A O 1
ATOM 2298 N N . ILE A 1 298 ? -14.843 9.519 14.116 1.00 98.75 298 ILE A N 1
ATOM 2299 C CA . ILE A 1 298 ? -14.649 8.905 15.432 1.00 98.75 298 ILE A CA 1
ATOM 2300 C C . ILE A 1 298 ? -13.147 8.809 15.708 1.00 98.75 298 ILE A C 1
ATOM 2302 O O . ILE A 1 298 ? -12.454 7.978 15.109 1.00 98.75 298 ILE A O 1
ATOM 2306 N N . ASN A 1 299 ? -12.654 9.616 16.649 1.00 98.44 299 ASN A N 1
ATOM 2307 C CA . ASN A 1 299 ? -11.268 9.570 17.106 1.00 98.44 299 ASN A CA 1
ATOM 2308 C C . ASN A 1 299 ? -11.145 8.688 18.354 1.00 98.44 299 ASN A C 1
ATOM 2310 O O . ASN A 1 299 ? -11.536 9.063 19.457 1.00 98.44 299 ASN A O 1
ATOM 2314 N N . LEU A 1 300 ? -10.551 7.509 18.187 1.00 97.56 300 LEU A N 1
ATOM 2315 C CA . LEU A 1 300 ? -10.290 6.557 19.269 1.00 97.56 300 LEU A CA 1
ATOM 2316 C C . LEU A 1 300 ? -9.024 6.903 20.079 1.00 97.56 300 LEU A C 1
ATOM 2318 O O . LEU A 1 300 ? -8.631 6.148 20.970 1.00 97.56 300 LEU A O 1
ATOM 2322 N N . PHE A 1 301 ? -8.303 7.973 19.735 1.00 94.94 301 PHE A N 1
ATOM 2323 C CA . PHE A 1 301 ? -7.148 8.444 20.491 1.00 94.94 301 PHE A CA 1
ATOM 2324 C C . PHE A 1 301 ? -7.591 9.346 21.659 1.00 94.94 301 PHE A C 1
ATOM 2326 O O . PHE A 1 301 ? -8.384 10.253 21.433 1.00 94.94 301 PHE A O 1
ATOM 2333 N N . PRO A 1 302 ? -7.100 9.133 22.898 1.00 91.69 302 PRO A N 1
ATOM 2334 C CA . PRO A 1 302 ? -7.377 10.017 24.019 1.00 91.69 302 PRO A CA 1
ATOM 2335 C C . PRO A 1 302 ? -6.499 11.269 23.889 1.00 91.69 302 PRO A C 1
ATOM 2337 O O . PRO A 1 302 ? -5.296 11.267 24.182 1.00 91.69 302 PRO A O 1
ATOM 2340 N N . GLU A 1 303 ? -7.108 12.331 23.371 1.00 91.69 303 GLU A N 1
ATOM 2341 C CA . GLU A 1 303 ? -6.463 13.617 23.065 1.00 91.69 303 GLU A CA 1
ATOM 2342 C C . GLU A 1 303 ? -6.233 14.509 24.297 1.00 91.69 303 GLU A C 1
ATOM 2344 O O . GLU A 1 303 ? -5.634 15.577 24.205 1.00 91.69 303 GLU A O 1
ATOM 2349 N N . ASP A 1 304 ? -6.678 14.074 25.470 1.00 88.12 304 ASP A N 1
ATOM 2350 C CA . ASP A 1 304 ? -6.434 14.711 26.768 1.00 88.12 304 ASP A CA 1
ATOM 2351 C C . ASP A 1 304 ? -5.144 14.225 27.449 1.00 88.12 304 ASP A C 1
ATOM 2353 O O . ASP A 1 304 ? -4.820 14.616 28.573 1.00 88.12 304 ASP A O 1
ATOM 2357 N N . THR A 1 305 ? -4.363 13.398 26.757 1.00 87.44 305 THR A N 1
ATOM 2358 C CA . THR A 1 305 ? -3.068 12.919 27.238 1.00 87.44 305 THR A CA 1
ATOM 2359 C C . THR A 1 305 ? -1.922 13.844 26.806 1.00 87.44 305 THR A C 1
ATOM 2361 O O . THR A 1 305 ? -2.027 14.558 25.807 1.00 87.44 305 THR A O 1
ATOM 2364 N N . PRO A 1 306 ? -0.748 13.788 27.469 1.00 87.81 306 PRO A N 1
ATOM 2365 C CA . PRO A 1 306 ? 0.461 14.470 26.988 1.00 87.81 306 PRO A CA 1
ATOM 2366 C C . PRO A 1 306 ? 0.922 14.030 25.588 1.00 87.81 306 PRO A C 1
ATOM 2368 O O . PRO A 1 306 ? 1.798 14.662 25.003 1.00 87.81 306 PRO A O 1
ATOM 2371 N N . LEU A 1 307 ? 0.362 12.931 25.068 1.00 86.88 307 LEU A N 1
ATOM 2372 C CA . LEU A 1 307 ? 0.612 12.401 23.730 1.00 86.88 307 LEU A CA 1
ATOM 2373 C C . LEU A 1 307 ? -0.410 12.898 22.697 1.00 86.88 307 LEU A C 1
ATOM 2375 O O . LEU A 1 307 ? -0.472 12.331 21.606 1.00 86.88 307 LEU A O 1
ATOM 2379 N N . ARG A 1 308 ? -1.219 13.911 23.039 1.00 91.56 308 ARG A N 1
ATOM 2380 C CA . ARG A 1 308 ? -2.172 14.547 22.125 1.00 91.56 308 ARG A CA 1
ATOM 2381 C C . ARG A 1 308 ? -1.536 14.903 20.791 1.00 91.56 308 ARG A C 1
ATOM 2383 O O . ARG A 1 308 ? -0.369 15.296 20.713 1.00 91.56 308 ARG A O 1
ATOM 2390 N N . SER A 1 309 ? -2.338 14.820 19.748 1.00 92.81 309 SER A N 1
ATOM 2391 C CA . SER A 1 309 ? -1.889 15.150 18.414 1.00 92.81 309 SER A CA 1
ATOM 2392 C C . SER A 1 309 ? -1.691 16.659 18.232 1.00 92.81 309 SER A C 1
ATOM 2394 O O . SER A 1 309 ? -2.557 17.449 18.630 1.00 92.81 309 SER A O 1
ATOM 2396 N N . PRO A 1 310 ? -0.592 17.094 17.587 1.00 94.75 310 PRO A N 1
ATOM 2397 C CA . PRO A 1 310 ? -0.421 18.493 17.210 1.00 94.75 310 PRO A CA 1
ATOM 2398 C C . PRO A 1 310 ? -1.384 18.925 16.095 1.00 94.75 310 PRO A C 1
ATOM 2400 O O . PRO A 1 310 ? -1.657 20.114 15.979 1.00 94.75 310 PRO A O 1
ATOM 2403 N N . ILE A 1 311 ? -1.916 17.983 15.305 1.00 95.06 311 ILE A N 1
ATOM 2404 C CA . ILE A 1 311 ? -2.801 18.266 14.159 1.00 95.06 311 ILE A CA 1
ATOM 2405 C C . ILE A 1 311 ? -4.297 18.174 14.497 1.00 95.06 311 ILE A C 1
ATOM 2407 O O . ILE A 1 311 ? -5.132 18.475 13.650 1.00 95.06 311 ILE A O 1
ATOM 2411 N N . LEU A 1 312 ? -4.651 17.809 15.735 1.00 96.25 312 LEU A N 1
ATOM 2412 C CA . LEU A 1 312 ? -6.043 17.764 16.195 1.00 96.25 312 LEU A CA 1
ATOM 2413 C C . LEU A 1 312 ? -6.812 19.086 15.980 1.00 96.25 312 LEU A C 1
ATOM 2415 O O . LEU A 1 312 ? -7.970 19.016 15.570 1.00 96.25 312 LEU A O 1
ATOM 2419 N N . PRO A 1 313 ? -6.241 20.286 16.238 1.00 97.62 313 PRO A N 1
ATOM 2420 C CA . PRO A 1 313 ? -6.966 21.535 16.004 1.00 97.62 313 PRO A CA 1
ATOM 2421 C C . PRO A 1 313 ? -7.453 21.680 14.557 1.00 97.62 313 PRO A C 1
ATOM 2423 O O . PRO A 1 313 ? -8.594 22.087 14.343 1.00 97.62 313 PRO A O 1
ATOM 2426 N N . ASP A 1 314 ? -6.629 21.279 13.586 1.00 98.12 314 ASP A N 1
ATOM 2427 C CA . ASP A 1 314 ? -6.973 21.348 12.165 1.00 98.12 314 ASP A CA 1
ATOM 2428 C C . ASP A 1 314 ? -8.081 20.349 11.800 1.00 98.12 314 ASP A C 1
ATOM 2430 O O . ASP A 1 314 ? -8.956 20.661 10.994 1.00 98.12 314 ASP A O 1
ATOM 2434 N N . GLU A 1 315 ? -8.062 19.157 12.401 1.00 98.25 315 GLU A N 1
ATOM 2435 C CA . GLU A 1 315 ? -9.102 18.138 12.229 1.00 98.25 315 GLU A CA 1
ATOM 2436 C C . GLU A 1 315 ? -10.454 18.602 12.792 1.00 98.25 315 GLU A C 1
ATOM 2438 O O . GLU A 1 315 ? -11.474 18.512 12.107 1.00 98.25 315 GLU A O 1
ATOM 2443 N N . LEU A 1 316 ? -10.467 19.162 14.007 1.00 98.44 316 LEU A N 1
ATOM 2444 C CA . LEU A 1 316 ? -11.677 19.716 14.625 1.00 98.44 316 LEU A CA 1
ATOM 2445 C C . LEU A 1 316 ? -12.233 20.896 13.824 1.00 98.44 316 LEU A C 1
ATOM 2447 O O . LEU A 1 316 ? -13.447 21.003 13.630 1.00 98.44 316 LEU A O 1
ATOM 2451 N N . GLN A 1 317 ? -11.348 21.778 13.351 1.00 98.50 317 GLN A N 1
ATOM 2452 C CA . GLN A 1 317 ? -11.729 22.889 12.489 1.00 98.50 317 GLN A CA 1
ATOM 2453 C C . GLN A 1 317 ? -12.349 22.376 11.187 1.00 98.50 317 GLN A C 1
ATOM 2455 O O . GLN A 1 317 ? -13.440 22.816 10.827 1.00 98.50 317 GLN A O 1
ATOM 2460 N N . PHE A 1 318 ? -11.704 21.416 10.521 1.00 98.62 318 PHE A N 1
ATOM 2461 C CA . PHE A 1 318 ? -12.218 20.816 9.293 1.00 98.62 318 PHE A CA 1
ATOM 2462 C C . PHE A 1 318 ? -13.599 20.184 9.505 1.00 98.62 318 PHE A C 1
ATOM 2464 O O . PHE A 1 318 ? -14.508 20.409 8.703 1.00 98.62 318 PHE A O 1
ATOM 2471 N N . ALA A 1 319 ? -13.775 19.426 10.592 1.00 98.69 319 ALA A N 1
ATOM 2472 C CA . ALA A 1 319 ? -15.049 18.797 10.911 1.00 98.69 319 ALA A CA 1
ATOM 2473 C C . ALA A 1 319 ? -16.160 19.843 11.084 1.00 98.69 319 ALA A C 1
ATOM 2475 O O . ALA A 1 319 ? -17.229 19.715 10.489 1.00 98.69 319 ALA A O 1
ATOM 2476 N N . LYS A 1 320 ? -15.881 20.929 11.815 1.00 98.62 320 LYS A N 1
ATOM 2477 C CA . LYS A 1 320 ? -16.816 22.046 11.999 1.00 98.62 320 LYS A CA 1
ATOM 2478 C C . LYS A 1 320 ? -17.170 22.735 10.677 1.00 98.62 320 LYS A C 1
ATOM 2480 O O . LYS A 1 320 ? -18.345 22.980 10.426 1.00 98.62 320 LYS A O 1
ATOM 2485 N N . GLU A 1 321 ? -16.174 23.040 9.843 1.00 98.50 321 GLU A N 1
ATOM 2486 C CA . GLU A 1 321 ? -16.352 23.714 8.545 1.00 98.50 321 GLU A CA 1
ATOM 2487 C C . GLU A 1 321 ? -17.203 22.893 7.564 1.00 98.50 321 GLU A C 1
ATOM 2489 O O . GLU A 1 321 ? -17.919 23.464 6.747 1.00 98.50 321 GLU A O 1
ATOM 2494 N N . ASN A 1 322 ? -17.163 21.562 7.671 1.00 98.50 322 ASN A N 1
ATOM 2495 C CA . ASN A 1 322 ? -17.870 20.645 6.775 1.00 98.50 322 ASN A CA 1
ATOM 2496 C C . ASN A 1 322 ? -19.140 20.033 7.393 1.00 98.50 322 ASN A C 1
ATOM 2498 O O . ASN A 1 322 ? -19.725 19.127 6.803 1.00 98.50 322 ASN A O 1
ATOM 2502 N N . GLY A 1 323 ? -19.567 20.494 8.576 1.00 98.38 323 GLY A N 1
ATOM 2503 C CA . GLY A 1 323 ? -20.753 19.962 9.259 1.00 98.38 323 GLY A CA 1
ATOM 2504 C C . GLY A 1 323 ? -20.631 18.485 9.659 1.00 98.38 323 GLY A C 1
ATOM 2505 O O . GLY A 1 323 ? -21.635 17.780 9.726 1.00 98.38 323 GLY A O 1
ATOM 2506 N N . ILE A 1 324 ? -19.409 18.009 9.900 1.00 98.75 324 ILE A N 1
ATOM 2507 C CA . ILE A 1 324 ? -19.110 16.626 10.275 1.00 98.75 324 ILE A CA 1
ATOM 2508 C C . ILE A 1 324 ? -19.235 16.483 11.792 1.00 98.75 324 ILE A C 1
ATOM 2510 O O . ILE A 1 324 ? -18.619 17.226 12.561 1.00 98.75 324 ILE A O 1
ATOM 2514 N N . GLN A 1 325 ? -19.990 15.484 12.240 1.00 98.69 325 GLN A N 1
ATOM 2515 C CA . GLN A 1 325 ? -20.069 15.125 13.649 1.00 98.69 325 GLN A CA 1
ATOM 2516 C C . GLN A 1 325 ? -18.732 14.535 14.113 1.00 98.69 325 GLN A C 1
ATOM 2518 O O . GLN A 1 325 ? -18.300 13.498 13.619 1.00 98.69 325 GLN A O 1
ATOM 2523 N N . TYR A 1 326 ? -18.090 15.156 15.099 1.00 98.56 326 TYR A N 1
ATOM 2524 C CA . TYR A 1 326 ? -16.843 14.653 15.673 1.00 98.56 326 TYR A CA 1
ATOM 2525 C C . TYR A 1 326 ? -17.085 14.010 17.043 1.00 98.56 326 TYR A C 1
ATOM 2527 O O . TYR A 1 326 ? -17.675 14.634 17.926 1.00 98.56 326 TYR A O 1
ATOM 2535 N N . VAL A 1 327 ? -16.608 12.778 17.238 1.00 98.25 327 VAL A N 1
ATOM 2536 C CA . VAL A 1 327 ? -16.739 12.025 18.496 1.00 98.25 327 VAL A CA 1
ATOM 2537 C C . VAL A 1 327 ? -15.353 11.588 18.974 1.00 98.25 327 VAL A C 1
ATOM 2539 O O . VAL A 1 327 ? -14.702 10.758 18.339 1.00 98.25 327 VAL A O 1
ATOM 2542 N N . GLY A 1 328 ? -14.888 12.159 20.086 1.00 96.81 328 GLY A N 1
ATOM 2543 C CA . GLY A 1 328 ? -13.564 11.888 20.656 1.00 96.81 328 GLY A CA 1
ATOM 2544 C C . GLY A 1 328 ? -13.597 10.903 21.824 1.00 96.81 328 GLY A C 1
ATOM 2545 O O . GLY A 1 328 ? -14.540 10.902 22.613 1.00 96.81 328 GLY A O 1
ATOM 2546 N N . SER A 1 329 ? -12.551 10.084 21.944 1.00 94.88 329 SER A N 1
ATOM 2547 C CA . SER A 1 329 ? -12.368 9.170 23.073 1.00 94.88 329 SER A CA 1
ATOM 2548 C C . SER A 1 329 ? -12.206 9.941 24.391 1.00 94.88 329 SER A C 1
ATOM 2550 O O . SER A 1 329 ? -11.397 10.869 24.442 1.00 94.88 329 SER A O 1
ATOM 2552 N N . PRO A 1 330 ? -12.889 9.530 25.472 1.00 92.06 330 PRO A N 1
ATOM 2553 C CA . PRO A 1 330 ? -12.731 10.138 26.793 1.00 92.06 330 PRO A CA 1
ATOM 2554 C C . PRO A 1 330 ? -11.456 9.659 27.516 1.00 92.06 330 PRO A C 1
ATOM 2556 O O . PRO A 1 330 ? -10.921 8.594 27.192 1.00 92.06 330 PRO A O 1
ATOM 2559 N N . ALA A 1 331 ? -11.009 10.413 28.532 1.00 81.06 331 ALA A N 1
ATOM 2560 C CA . ALA A 1 331 ? -9.876 10.063 29.407 1.00 81.06 331 ALA A CA 1
ATOM 2561 C C . ALA A 1 331 ? -10.143 8.866 30.321 1.00 81.06 331 ALA A C 1
ATOM 2563 O O . ALA A 1 331 ? -9.237 8.083 30.621 1.00 81.06 331 ALA A O 1
ATOM 2564 N N . ASP A 1 332 ? -11.348 8.797 30.888 1.00 84.06 332 ASP A N 1
ATOM 2565 C CA . ASP A 1 332 ? -11.655 7.882 31.978 1.00 84.06 332 ASP A CA 1
ATOM 2566 C C . ASP A 1 332 ? -12.320 6.586 31.488 1.00 84.06 332 ASP A C 1
ATOM 2568 O O . ASP A 1 332 ? -12.890 6.494 30.399 1.00 84.06 332 ASP A O 1
ATOM 2572 N N . GLU A 1 333 ? -12.209 5.535 32.302 1.00 74.81 333 GLU A N 1
ATOM 2573 C CA . GLU A 1 333 ? -12.626 4.187 31.915 1.00 74.81 333 GLU A CA 1
ATOM 2574 C C . GLU A 1 333 ? -14.151 3.998 31.892 1.00 74.81 333 GLU A C 1
ATOM 2576 O O . GLU A 1 333 ? -14.657 3.207 31.093 1.00 74.81 333 GLU A O 1
ATOM 2581 N N . GLU A 1 334 ? -14.890 4.680 32.769 1.00 78.94 334 GLU A N 1
ATOM 2582 C CA . GLU A 1 334 ? -16.350 4.561 32.802 1.00 78.94 334 GLU A CA 1
ATOM 2583 C C . GLU A 1 334 ? -16.937 5.163 31.527 1.00 78.94 334 GLU A C 1
ATOM 2585 O O . GLU A 1 334 ? -17.648 4.476 30.784 1.00 78.94 334 GLU A O 1
ATOM 2590 N N . SER A 1 335 ? -16.485 6.371 31.192 1.00 88.50 335 SER A N 1
ATOM 2591 C CA . SER A 1 335 ? -16.777 7.018 29.919 1.00 88.50 335 SER A CA 1
ATOM 2592 C C . SER A 1 335 ? -16.277 6.195 28.730 1.00 88.50 335 SER A C 1
ATOM 2594 O O . SER A 1 335 ? -16.921 6.188 27.689 1.00 88.50 335 SER A O 1
ATOM 2596 N N . SER A 1 336 ? -15.178 5.438 28.853 1.00 90.19 336 SER A N 1
ATOM 2597 C CA . SER A 1 336 ? -14.667 4.594 27.756 1.00 90.19 336 SER A CA 1
ATOM 2598 C C . SER A 1 336 ? -15.630 3.468 27.357 1.00 90.19 336 SER A C 1
ATOM 2600 O O . SER A 1 336 ? -15.732 3.147 26.172 1.00 90.19 336 SER A O 1
ATOM 2602 N N . ASN A 1 337 ? -16.344 2.856 28.312 1.00 91.56 337 ASN A N 1
ATOM 2603 C CA . ASN A 1 337 ? -17.363 1.850 27.982 1.00 91.56 337 ASN A CA 1
ATOM 2604 C C . ASN A 1 337 ? -18.567 2.492 27.290 1.00 91.56 337 ASN A C 1
ATOM 2606 O O . ASN A 1 337 ? -19.002 1.987 26.259 1.00 91.56 337 ASN A O 1
ATOM 2610 N N . GLN A 1 338 ? -19.046 3.620 27.820 1.00 94.69 338 GLN A N 1
ATOM 2611 C CA . GLN A 1 338 ? -20.146 4.375 27.217 1.00 94.69 338 GLN A CA 1
ATOM 2612 C C . GLN A 1 338 ? -19.783 4.869 25.812 1.00 94.69 338 GLN A C 1
ATOM 2614 O O . GLN A 1 338 ? -20.592 4.775 24.897 1.00 94.69 338 GLN A O 1
ATOM 2619 N N . PHE A 1 339 ? -18.543 5.313 25.610 1.00 96.50 339 PHE A N 1
ATOM 2620 C CA . PHE A 1 339 ? -18.010 5.714 24.312 1.00 96.50 339 PHE A CA 1
ATOM 2621 C C . PHE A 1 339 ? -17.967 4.545 23.321 1.00 96.50 339 PHE A C 1
ATOM 2623 O O . PHE A 1 339 ? -18.344 4.698 22.159 1.00 96.50 339 PHE A O 1
ATOM 2630 N N . LEU A 1 340 ? -17.548 3.351 23.756 1.00 96.81 340 LEU A N 1
ATOM 2631 C CA . LEU A 1 340 ? -17.614 2.168 22.898 1.00 96.81 340 LEU A CA 1
ATOM 2632 C C . LEU A 1 340 ? -19.062 1.868 22.486 1.00 96.81 340 LEU A C 1
ATOM 2634 O O . LEU A 1 340 ? -19.322 1.654 21.305 1.00 96.81 340 LEU A O 1
ATOM 2638 N N . ASP A 1 341 ? -20.001 1.901 23.428 1.00 96.94 341 ASP A N 1
ATOM 2639 C CA . ASP A 1 341 ? -21.412 1.634 23.139 1.00 96.94 341 ASP A CA 1
ATOM 2640 C C . ASP A 1 341 ? -22.006 2.707 22.206 1.00 96.94 341 ASP A C 1
ATOM 2642 O O . ASP A 1 341 ? -22.661 2.376 21.217 1.00 96.94 341 ASP A O 1
ATOM 2646 N N . GLN A 1 342 ? -21.680 3.984 22.433 1.00 98.00 342 GLN A N 1
ATOM 2647 C CA . GLN A 1 342 ? -22.064 5.105 21.571 1.00 98.00 342 GLN A CA 1
ATOM 2648 C C . GLN A 1 342 ? -21.526 4.938 20.145 1.00 98.00 342 GLN A C 1
ATOM 2650 O O . GLN A 1 342 ? -22.263 5.100 19.175 1.00 98.00 342 GLN A O 1
ATOM 2655 N N . THR A 1 343 ? -20.244 4.608 19.990 1.00 98.44 343 THR A N 1
ATOM 2656 C CA . THR A 1 343 ? -19.631 4.461 18.660 1.00 98.44 343 THR A CA 1
ATOM 2657 C C . THR A 1 343 ? -20.153 3.234 17.912 1.00 98.44 343 THR A C 1
ATOM 2659 O O . THR A 1 343 ? -20.312 3.293 16.694 1.00 98.44 343 THR A O 1
ATOM 2662 N N . LEU A 1 344 ? -20.487 2.144 18.613 1.00 98.38 344 LEU A N 1
ATOM 2663 C CA . LEU A 1 344 ? -21.165 0.986 18.018 1.00 98.38 344 LEU A CA 1
ATOM 2664 C C . LEU A 1 344 ? -22.614 1.297 17.614 1.00 98.38 344 LEU A C 1
ATOM 2666 O O . LEU A 1 344 ? -23.088 0.756 16.613 1.00 98.38 344 LEU A O 1
ATOM 2670 N N . ALA A 1 345 ? -23.310 2.168 18.350 1.00 98.38 345 ALA A N 1
ATOM 2671 C CA . ALA A 1 345 ? -24.633 2.655 17.966 1.00 98.38 345 ALA A CA 1
ATOM 2672 C C . ALA A 1 345 ? -24.557 3.538 16.710 1.00 98.38 345 ALA A C 1
ATOM 2674 O O . ALA A 1 345 ? -25.275 3.284 15.746 1.00 98.38 345 ALA A O 1
ATOM 2675 N N . LEU A 1 346 ? -23.617 4.491 16.659 1.00 98.50 346 LEU A N 1
ATOM 2676 C CA . LEU A 1 346 ? -23.370 5.318 15.467 1.00 98.50 346 LEU A CA 1
ATOM 2677 C C . LEU A 1 346 ? -23.019 4.465 14.244 1.00 98.50 346 LEU A C 1
ATOM 2679 O O . LEU A 1 346 ? -23.527 4.700 13.154 1.00 98.50 346 LEU A O 1
ATOM 2683 N N . ALA A 1 347 ? -22.214 3.413 14.418 1.00 98.06 347 ALA A N 1
ATOM 2684 C CA . ALA A 1 347 ? -21.878 2.476 13.344 1.00 98.06 347 ALA A CA 1
ATOM 2685 C C . ALA A 1 347 ? -23.101 1.764 12.728 1.00 98.06 347 ALA A C 1
ATOM 2687 O O . ALA A 1 347 ? -22.991 1.201 11.637 1.00 98.06 347 ALA A O 1
ATOM 2688 N N . GLN A 1 348 ? -24.254 1.795 13.400 1.00 98.31 348 GLN A N 1
ATOM 2689 C CA . GLN A 1 348 ? -25.524 1.232 12.946 1.00 98.31 348 GLN A CA 1
ATOM 2690 C C . GLN A 1 348 ? -26.536 2.301 12.493 1.00 98.31 348 GLN A C 1
ATOM 2692 O O . GLN A 1 348 ? -27.568 1.930 11.939 1.00 98.31 348 GLN A O 1
ATOM 2697 N N . ASP A 1 349 ? -26.244 3.593 12.676 1.00 98.44 349 ASP A N 1
ATOM 2698 C CA . ASP A 1 349 ? -27.130 4.709 12.329 1.00 98.44 349 ASP A CA 1
ATOM 2699 C C . ASP A 1 349 ? -26.889 5.204 10.886 1.00 98.44 349 ASP A C 1
ATOM 2701 O O . ASP A 1 349 ? -25.828 5.766 10.593 1.00 98.44 349 ASP A O 1
ATOM 2705 N N . PRO A 1 350 ? -27.872 5.075 9.970 1.00 98.19 350 PRO A N 1
ATOM 2706 C CA . PRO A 1 350 ? -27.758 5.586 8.605 1.00 98.19 350 PRO A CA 1
ATOM 2707 C C . PRO A 1 350 ? -27.522 7.098 8.503 1.00 98.19 350 PRO A C 1
ATOM 2709 O O . PRO A 1 350 ? -26.951 7.561 7.511 1.00 98.19 350 PRO A O 1
ATOM 2712 N N . ASN A 1 351 ? -27.931 7.877 9.509 1.00 98.38 351 ASN A N 1
ATOM 2713 C CA . ASN A 1 351 ? -27.712 9.323 9.521 1.00 98.38 351 ASN A CA 1
ATOM 2714 C C . ASN A 1 351 ? -26.250 9.688 9.802 1.00 98.38 351 ASN A C 1
ATOM 2716 O O . ASN A 1 351 ? -25.797 10.735 9.343 1.00 98.38 351 ASN A O 1
ATOM 2720 N N . ALA A 1 352 ? -25.504 8.806 10.472 1.00 98.44 352 ALA A N 1
ATOM 2721 C CA . ALA A 1 352 ? -24.078 8.969 10.746 1.00 98.44 352 ALA A CA 1
ATOM 2722 C C . ALA A 1 352 ? -23.182 8.505 9.579 1.00 98.44 352 ALA A C 1
ATOM 2724 O O . ALA A 1 352 ? -21.990 8.806 9.543 1.00 98.44 352 ALA A O 1
ATOM 2725 N N . TRP A 1 353 ? -23.717 7.763 8.603 1.00 98.50 353 TRP A N 1
ATOM 2726 C CA . TRP A 1 353 ? -22.927 7.237 7.486 1.00 98.50 353 TRP A CA 1
ATOM 2727 C C . TRP A 1 353 ? -22.727 8.259 6.359 1.00 98.50 353 TRP A C 1
ATOM 2729 O O . TRP A 1 353 ? -23.708 8.894 5.951 1.00 98.50 353 TRP A O 1
ATOM 2739 N N . PRO A 1 354 ? -21.522 8.339 5.759 1.00 98.50 354 PRO A N 1
ATOM 2740 C CA . PRO A 1 354 ? -20.336 7.509 6.031 1.00 98.50 354 PRO A CA 1
ATOM 2741 C C . PRO A 1 354 ? -19.501 7.970 7.241 1.00 98.50 354 PRO A C 1
ATOM 2743 O O . PRO A 1 354 ? -19.305 9.166 7.451 1.00 98.50 354 PRO A O 1
ATOM 2746 N N . ILE A 1 355 ? -18.952 7.012 7.995 1.00 98.75 355 ILE A N 1
ATOM 2747 C CA . ILE A 1 355 ? -18.139 7.234 9.200 1.00 98.75 355 ILE A CA 1
ATOM 2748 C C . ILE A 1 355 ? -16.663 6.967 8.905 1.00 98.75 355 ILE A C 1
ATOM 2750 O O . ILE A 1 355 ? -16.317 5.896 8.397 1.00 98.75 355 ILE A O 1
ATOM 2754 N N . LEU A 1 356 ? -15.792 7.893 9.308 1.00 98.75 356 LEU A N 1
ATOM 2755 C CA . LEU A 1 356 ? -14.346 7.691 9.374 1.00 98.75 356 LEU A CA 1
ATOM 2756 C C . LEU A 1 356 ? -13.913 7.420 10.820 1.00 98.75 356 LEU A C 1
ATOM 2758 O O . LEU A 1 356 ? -13.995 8.294 11.678 1.00 98.75 356 LEU A O 1
ATOM 2762 N N . VAL A 1 357 ? -13.417 6.217 11.096 1.00 98.75 357 VAL A N 1
ATOM 2763 C CA . VAL A 1 357 ? -12.888 5.842 12.413 1.00 98.75 357 VAL A CA 1
ATOM 2764 C C . VAL A 1 357 ? -11.368 5.835 12.369 1.00 98.75 357 VAL A C 1
ATOM 2766 O O . VAL A 1 357 ? -10.762 5.145 11.550 1.00 98.75 357 VAL A O 1
ATOM 2769 N N . HIS A 1 358 ? -10.714 6.543 13.281 1.00 98.50 358 HIS A N 1
ATOM 2770 C CA . HIS A 1 358 ? -9.257 6.565 13.327 1.00 98.50 358 HIS A CA 1
ATOM 2771 C C . HIS A 1 358 ? -8.715 6.521 14.753 1.00 98.50 358 HIS A C 1
ATOM 2773 O O . HIS A 1 358 ? -9.419 6.611 15.752 1.00 98.50 358 HIS A O 1
ATOM 2779 N N . CYS A 1 359 ? -7.416 6.292 14.836 1.00 96.50 359 CYS A N 1
ATOM 2780 C CA . CYS A 1 359 ? -6.586 6.546 16.003 1.00 96.50 359 CYS A CA 1
ATOM 2781 C C . CYS A 1 359 ? -5.264 7.100 15.458 1.00 96.50 359 CYS A C 1
ATOM 2783 O O . CYS A 1 359 ? -5.166 7.376 14.267 1.00 96.50 359 CYS A O 1
ATOM 2785 N N . HIS A 1 360 ? -4.198 7.159 16.258 1.00 94.25 360 HIS A N 1
ATOM 2786 C CA . HIS A 1 360 ? -2.909 7.668 15.770 1.00 94.25 360 HIS A CA 1
ATOM 2787 C C . HIS A 1 360 ? -2.391 6.941 14.508 1.00 94.25 360 HIS A C 1
ATOM 2789 O O . HIS A 1 360 ? -2.283 7.525 13.438 1.00 94.25 360 HIS A O 1
ATOM 2795 N N . GLY A 1 361 ? -2.109 5.636 14.605 1.00 94.25 361 GLY A N 1
ATOM 2796 C CA . GLY A 1 361 ? -1.498 4.876 13.503 1.00 94.25 361 GLY A CA 1
ATOM 2797 C C . GLY A 1 361 ? -2.420 3.914 12.753 1.00 94.25 361 GLY A C 1
ATOM 2798 O O . GLY A 1 361 ? -1.930 3.203 11.885 1.00 94.25 361 GLY A O 1
ATOM 2799 N N . CYS A 1 362 ? -3.704 3.808 13.118 1.00 96.19 362 CYS A N 1
ATOM 2800 C CA . CYS A 1 362 ? -4.612 2.734 12.668 1.00 96.19 362 CYS A CA 1
ATOM 2801 C C . CYS A 1 362 ? -4.048 1.316 1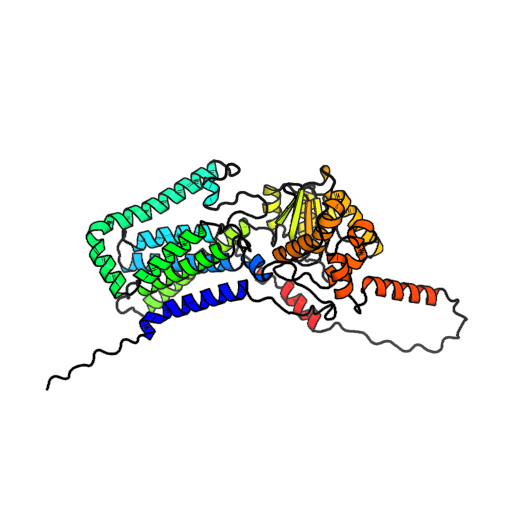2.844 1.00 96.19 362 CYS A C 1
ATOM 2803 O O . CYS A 1 362 ? -4.289 0.427 12.031 1.00 96.19 362 CYS A O 1
ATOM 2805 N N . MET A 1 363 ? -3.249 1.113 13.890 1.00 94.38 363 MET A N 1
ATOM 2806 C CA . MET A 1 363 ? -2.619 -0.178 14.164 1.00 94.38 363 MET A CA 1
ATOM 2807 C C . MET A 1 363 ? -3.306 -0.906 15.305 1.00 94.38 363 MET A C 1
ATOM 2809 O O . MET A 1 363 ? -3.546 -2.099 15.196 1.00 94.38 363 MET A O 1
ATOM 2813 N N . ASP A 1 364 ? -3.664 -0.199 16.377 1.00 93.94 364 ASP A N 1
ATOM 2814 C CA . ASP A 1 364 ? -4.084 -0.835 17.628 1.00 93.94 364 ASP A CA 1
ATOM 2815 C C . ASP A 1 364 ? -5.573 -0.637 17.905 1.00 93.94 364 ASP A C 1
ATOM 2817 O O . ASP A 1 364 ? -6.363 -1.555 17.716 1.00 93.94 364 ASP A O 1
ATOM 2821 N N . ARG A 1 365 ? -5.968 0.577 18.301 1.00 96.44 365 ARG A N 1
ATOM 2822 C CA . ARG A 1 365 ? -7.340 0.886 18.729 1.00 96.44 365 ARG A CA 1
ATOM 2823 C C . ARG A 1 365 ? -8.347 0.797 17.593 1.00 96.44 365 ARG A C 1
ATOM 2825 O O . ARG A 1 365 ? -9.401 0.210 17.787 1.00 96.44 365 ARG A O 1
ATOM 2832 N N . THR A 1 366 ? -8.014 1.315 16.412 1.00 97.94 366 THR A N 1
ATOM 2833 C CA . THR A 1 366 ? -8.925 1.272 15.260 1.00 97.94 366 THR A CA 1
ATOM 2834 C C . THR A 1 366 ? -9.203 -0.150 14.784 1.00 97.94 366 THR A C 1
ATOM 2836 O O . THR A 1 366 ? -10.379 -0.504 14.713 1.00 97.94 366 THR A O 1
ATOM 2839 N N . PRO A 1 367 ? -8.198 -1.021 14.554 1.00 97.44 367 PRO A N 1
ATOM 2840 C CA . PRO A 1 367 ? -8.484 -2.415 14.223 1.00 97.44 367 PRO A CA 1
ATOM 2841 C C . PRO A 1 367 ? -9.140 -3.183 15.379 1.00 97.44 367 PRO A C 1
ATOM 2843 O O . PRO A 1 367 ? -9.976 -4.048 15.133 1.00 97.44 367 PRO A O 1
ATOM 2846 N N . ALA A 1 368 ? -8.829 -2.852 16.639 1.00 98.12 368 ALA A N 1
ATOM 2847 C CA . ALA A 1 368 ? -9.501 -3.461 17.784 1.00 98.12 368 ALA A CA 1
ATOM 2848 C C . ALA A 1 368 ? -10.999 -3.114 17.829 1.00 98.12 368 ALA A C 1
ATOM 2850 O O . ALA A 1 368 ? -11.816 -4.026 17.948 1.00 98.12 368 ALA A O 1
ATOM 2851 N N . TRP A 1 369 ? -11.353 -1.831 17.673 1.00 98.56 369 TRP A N 1
ATOM 2852 C CA . TRP A 1 369 ? -12.736 -1.355 17.559 1.00 98.56 369 TRP A CA 1
ATOM 2853 C C . TRP A 1 369 ? -13.444 -1.986 16.360 1.00 98.56 369 TRP A C 1
ATOM 2855 O O . TRP A 1 369 ? -14.542 -2.516 16.511 1.00 98.56 369 TRP A O 1
ATOM 2865 N N . MET A 1 370 ? -12.781 -2.022 15.197 1.00 98.50 370 MET A N 1
ATOM 2866 C CA . MET A 1 370 ? -13.289 -2.689 13.997 1.00 98.50 370 MET A CA 1
ATOM 2867 C C . MET A 1 370 ? -13.638 -4.144 14.303 1.00 98.50 370 MET A C 1
ATOM 2869 O O . MET A 1 370 ? -14.729 -4.587 13.962 1.00 98.50 370 MET A O 1
ATOM 2873 N N . GLY A 1 371 ? -12.755 -4.890 14.969 1.00 98.44 371 GLY A N 1
ATOM 2874 C CA . GLY A 1 371 ? -13.042 -6.280 15.301 1.00 98.44 371 GLY A CA 1
ATOM 2875 C C . GLY A 1 371 ? -14.152 -6.453 16.342 1.00 98.44 371 GLY A C 1
ATOM 2876 O O . GLY A 1 371 ? -14.946 -7.379 16.210 1.00 98.44 371 GLY A O 1
ATOM 2877 N N . ILE A 1 372 ? -14.305 -5.530 17.300 1.00 98.75 372 ILE A N 1
ATOM 2878 C CA . ILE A 1 372 ? -15.463 -5.514 18.212 1.00 98.75 372 ILE A CA 1
ATOM 2879 C C . ILE A 1 372 ? -16.760 -5.300 17.420 1.00 98.75 372 ILE A C 1
ATOM 2881 O O . ILE A 1 372 ? -17.712 -6.052 17.612 1.00 98.75 372 ILE A O 1
ATOM 2885 N N . TYR A 1 373 ? -16.787 -4.338 16.494 1.00 98.62 373 TYR A N 1
ATOM 2886 C CA . TYR A 1 373 ? -17.926 -4.101 15.603 1.00 98.62 373 TYR A CA 1
ATOM 2887 C C . TYR A 1 373 ? -18.239 -5.326 14.728 1.00 98.62 373 TYR A C 1
ATOM 2889 O O . TYR A 1 373 ? -19.378 -5.790 14.694 1.00 98.62 373 TYR A O 1
ATOM 2897 N N . ARG A 1 374 ? -17.230 -5.905 14.061 1.00 98.56 374 ARG A N 1
ATOM 2898 C CA . ARG A 1 374 ? -17.374 -7.120 13.237 1.00 98.56 374 ARG A CA 1
ATOM 2899 C C . ARG A 1 374 ? -17.930 -8.287 14.049 1.00 98.56 374 ARG A C 1
ATOM 2901 O O . ARG A 1 374 ? -18.784 -9.024 13.558 1.00 98.56 374 ARG A O 1
ATOM 2908 N N . PHE A 1 375 ? -17.455 -8.447 15.283 1.00 98.69 375 PHE A N 1
ATOM 2909 C CA . PHE A 1 375 ? -17.951 -9.481 16.169 1.00 98.69 375 PHE A CA 1
ATOM 2910 C C . PHE A 1 375 ? -19.389 -9.157 16.568 1.00 98.69 375 PHE A C 1
ATOM 2912 O O . PHE A 1 375 ? -20.303 -9.822 16.103 1.00 98.69 375 PHE A O 1
ATOM 2919 N N . ILE A 1 376 ? -19.623 -8.111 17.353 1.00 98.38 376 ILE A N 1
ATOM 2920 C CA . ILE A 1 376 ? -20.919 -7.846 17.988 1.00 98.38 376 ILE A CA 1
ATOM 2921 C C . ILE A 1 376 ? -22.021 -7.578 16.958 1.00 98.38 376 ILE A C 1
ATOM 2923 O O . ILE A 1 376 ? -23.077 -8.194 17.037 1.00 98.38 376 ILE A O 1
ATOM 2927 N N . VAL A 1 377 ? -21.769 -6.704 15.982 1.00 97.88 377 VAL A N 1
ATOM 2928 C CA . VAL A 1 377 ? -22.803 -6.218 15.056 1.00 97.88 377 VAL A CA 1
ATOM 2929 C C . VAL A 1 377 ? -22.944 -7.123 13.834 1.00 97.88 377 VAL A C 1
ATOM 2931 O O . VAL A 1 377 ? -24.054 -7.365 13.377 1.00 97.88 377 VAL A O 1
ATOM 2934 N N . GLN A 1 378 ? -21.838 -7.638 13.285 1.00 98.06 378 GLN A N 1
ATOM 2935 C CA . GLN A 1 378 ? -21.878 -8.356 12.001 1.00 98.06 378 GLN A CA 1
ATOM 2936 C C . GLN A 1 378 ? -21.862 -9.879 12.095 1.00 98.06 378 GLN A C 1
ATOM 2938 O O . GLN A 1 378 ? -21.891 -10.539 11.059 1.00 98.06 378 GLN A O 1
ATOM 2943 N N . GLY A 1 379 ? -21.780 -10.473 13.284 1.00 98.00 379 GLY A N 1
ATOM 2944 C CA . GLY A 1 379 ? -21.832 -11.935 13.355 1.00 98.00 379 GLY A CA 1
ATOM 2945 C C . GLY A 1 379 ? -20.526 -12.655 12.986 1.00 98.00 379 GLY A C 1
ATOM 2946 O O . GLY A 1 379 ? -20.483 -13.877 13.086 1.00 98.00 379 GLY A O 1
ATOM 2947 N N . LYS A 1 380 ? -19.438 -11.946 12.636 1.00 98.38 380 LYS A N 1
ATOM 2948 C CA . LYS A 1 380 ? -18.195 -12.589 12.171 1.00 98.38 380 LYS A CA 1
ATOM 2949 C C . LYS A 1 380 ? -17.443 -13.357 13.273 1.00 98.38 380 LYS A C 1
ATOM 2951 O O . LYS A 1 380 ? -17.335 -12.848 14.392 1.00 98.38 380 LYS A O 1
ATOM 2956 N N . PRO A 1 381 ? -16.881 -14.541 12.991 1.00 98.44 381 PRO A N 1
ATOM 2957 C CA . PRO A 1 381 ? -16.093 -15.287 13.970 1.00 98.44 381 PRO A CA 1
ATOM 2958 C C . PRO A 1 381 ? -14.733 -14.617 14.240 1.00 98.44 381 PRO A C 1
ATOM 2960 O O . PRO A 1 381 ? -14.189 -13.893 13.400 1.00 98.44 381 PRO A O 1
ATOM 2963 N N . LEU A 1 382 ? -14.177 -14.828 15.437 1.00 98.56 382 LEU A N 1
ATOM 2964 C CA . LEU A 1 382 ? -12.963 -14.134 15.891 1.00 98.56 382 LEU A CA 1
ATOM 2965 C C . LEU A 1 382 ? -11.710 -14.491 15.086 1.00 98.56 382 LEU A C 1
ATOM 2967 O O . LEU A 1 382 ? -10.852 -13.630 14.908 1.00 98.56 382 LEU A O 1
ATOM 2971 N N . ASN A 1 383 ? -11.594 -15.718 14.580 1.00 98.31 383 ASN A N 1
ATOM 2972 C CA . ASN A 1 383 ? -10.472 -16.128 13.729 1.00 98.31 383 ASN A CA 1
ATOM 2973 C C . ASN A 1 383 ? -10.390 -15.280 12.448 1.00 98.31 383 ASN A C 1
ATOM 2975 O O . ASN A 1 383 ? -9.317 -14.783 12.109 1.00 98.31 383 ASN A O 1
ATOM 2979 N N . GLU A 1 384 ? -11.519 -15.059 11.772 1.00 98.06 384 GLU A N 1
ATOM 2980 C CA . GLU A 1 384 ? -11.597 -14.215 10.576 1.00 98.06 384 GLU A CA 1
ATOM 2981 C C . GLU A 1 384 ? -11.297 -12.754 10.905 1.00 98.06 384 GLU A C 1
ATOM 2983 O O . GLU A 1 384 ? -10.579 -12.084 10.167 1.00 98.06 384 GLU A O 1
ATOM 2988 N N . ILE A 1 385 ? -11.804 -12.263 12.038 1.00 98.38 385 ILE A N 1
ATOM 2989 C CA . ILE A 1 385 ? -11.556 -10.893 12.499 1.00 98.38 385 ILE A CA 1
ATOM 2990 C C . ILE A 1 385 ? -10.068 -10.669 12.774 1.00 98.38 385 ILE A C 1
ATOM 2992 O O . ILE A 1 385 ? -9.510 -9.655 12.359 1.00 98.38 385 ILE A O 1
ATOM 2996 N N . LEU A 1 386 ? -9.408 -11.598 13.468 1.00 98.19 386 LEU A N 1
ATOM 2997 C CA . LEU A 1 386 ? -7.989 -11.475 13.792 1.00 98.19 386 LEU A CA 1
ATOM 2998 C C . LEU A 1 386 ? -7.121 -11.595 12.534 1.00 98.19 386 LEU A C 1
ATOM 3000 O O . LEU A 1 386 ? -6.176 -10.822 12.395 1.00 98.19 386 LEU A O 1
ATOM 3004 N N . ALA A 1 387 ? -7.488 -12.454 11.578 1.00 97.12 387 ALA A N 1
ATOM 3005 C CA . ALA A 1 387 ? -6.847 -12.495 10.263 1.00 97.12 387 ALA A CA 1
ATOM 3006 C C . ALA A 1 387 ? -7.056 -11.184 9.469 1.00 97.12 387 ALA A C 1
ATOM 3008 O O . ALA A 1 387 ? -6.119 -10.683 8.846 1.00 97.12 387 ALA A O 1
ATOM 3009 N N . GLU A 1 388 ? -8.250 -10.574 9.529 1.00 96.38 388 GLU A N 1
ATOM 3010 C CA . GLU A 1 388 ? -8.542 -9.263 8.920 1.00 96.38 388 GLU A CA 1
ATOM 3011 C C . GLU A 1 388 ? -7.666 -8.156 9.542 1.00 96.38 388 GLU A C 1
ATOM 3013 O O . GLU A 1 388 ? -7.094 -7.331 8.818 1.00 96.38 388 GLU A O 1
ATOM 3018 N N . ILE A 1 389 ? -7.499 -8.175 10.872 1.00 96.94 389 ILE A N 1
ATOM 3019 C CA . ILE A 1 389 ? -6.618 -7.261 11.617 1.00 96.94 389 ILE A CA 1
ATOM 3020 C C . ILE A 1 389 ? -5.152 -7.470 11.225 1.00 96.94 389 ILE A C 1
ATOM 3022 O O . ILE A 1 389 ? -4.448 -6.487 10.993 1.00 96.94 389 ILE A O 1
ATOM 3026 N N . GLU A 1 390 ? -4.683 -8.713 11.129 1.00 95.94 390 GLU A N 1
ATOM 3027 C CA . GLU A 1 390 ? -3.315 -9.030 10.706 1.00 95.94 390 GLU A CA 1
ATOM 3028 C C . GLU A 1 390 ? -3.015 -8.516 9.307 1.00 95.94 390 GLU A C 1
ATOM 3030 O O . GLU A 1 390 ? -2.002 -7.839 9.107 1.00 95.94 390 GLU A O 1
ATOM 3035 N N . GLY A 1 391 ? -3.930 -8.769 8.367 1.00 93.94 391 GLY A N 1
ATOM 3036 C CA . GLY A 1 391 ? -3.802 -8.305 6.993 1.00 93.94 391 GLY A CA 1
ATOM 3037 C C . GLY A 1 391 ? -3.722 -6.781 6.897 1.00 93.94 391 GLY A C 1
ATOM 3038 O O . GLY A 1 391 ? -2.888 -6.253 6.171 1.00 93.94 391 GLY A O 1
ATOM 3039 N N . HIS A 1 392 ? -4.536 -6.064 7.679 1.00 94.19 392 HIS A N 1
ATOM 3040 C CA . HIS A 1 392 ? -4.503 -4.595 7.749 1.00 94.19 392 HIS A CA 1
ATOM 3041 C C . HIS A 1 392 ? -3.228 -4.047 8.402 1.00 94.19 392 HIS A C 1
ATOM 3043 O O . HIS A 1 392 ? -2.640 -3.048 7.973 1.00 94.19 392 HIS A O 1
ATOM 3049 N N . ARG A 1 393 ? -2.807 -4.664 9.508 1.00 93.56 393 ARG A N 1
ATOM 3050 C CA . ARG A 1 393 ? -1.658 -4.187 10.280 1.00 93.56 393 ARG A CA 1
ATOM 3051 C C . ARG A 1 393 ? -0.356 -4.448 9.538 1.00 93.56 393 ARG A C 1
ATOM 3053 O O . ARG A 1 393 ? 0.525 -3.583 9.549 1.00 93.56 393 ARG A O 1
ATOM 3060 N N . GLY A 1 394 ? -0.233 -5.616 8.919 1.00 94.19 394 GLY A N 1
ATOM 3061 C CA . GLY A 1 394 ? 1.054 -6.180 8.528 1.00 94.19 394 GLY A CA 1
ATOM 3062 C C . GLY A 1 394 ? 1.787 -6.890 9.655 1.00 94.19 394 GLY A C 1
ATOM 3063 O O . GLY A 1 394 ? 2.963 -7.200 9.515 1.00 94.19 394 GLY A O 1
ATOM 3064 N N . TYR A 1 395 ? 1.119 -7.076 10.791 1.00 94.44 395 TYR A N 1
ATOM 3065 C CA . TYR A 1 395 ? 1.679 -7.617 12.023 1.00 94.44 395 TYR A CA 1
ATOM 3066 C C . TYR A 1 395 ? 0.590 -8.356 12.785 1.00 94.44 395 TYR A C 1
ATOM 3068 O O . TYR A 1 395 ? -0.591 -8.027 12.649 1.00 94.44 395 TYR A O 1
ATOM 3076 N N . ARG A 1 396 ? 1.003 -9.275 13.659 1.00 95.62 396 ARG A N 1
ATOM 3077 C CA . ARG A 1 396 ? 0.106 -9.877 14.646 1.00 95.62 396 ARG A CA 1
ATOM 3078 C C . ARG A 1 396 ? -0.599 -8.793 15.477 1.00 95.62 396 ARG A C 1
ATOM 3080 O O . ARG A 1 396 ? -0.000 -7.734 15.726 1.00 95.62 396 ARG A O 1
ATOM 3087 N N . PRO A 1 397 ? -1.851 -9.014 15.915 1.00 95.19 397 PRO A N 1
ATOM 3088 C CA . PRO A 1 397 ? -2.535 -8.079 16.799 1.00 95.19 397 PRO A CA 1
ATOM 3089 C C . PRO A 1 397 ? -1.685 -7.844 18.051 1.00 95.19 397 PRO A C 1
ATOM 3091 O O . PRO A 1 397 ? -1.048 -8.772 18.549 1.00 95.19 397 PRO A O 1
ATOM 3094 N N . LYS A 1 398 ? -1.638 -6.610 18.570 1.00 95.38 398 LYS A N 1
ATOM 3095 C CA . LYS A 1 398 ? -0.971 -6.371 19.860 1.00 95.38 398 LYS A CA 1
ATOM 3096 C C . LYS A 1 398 ? -1.597 -7.232 20.945 1.00 95.38 398 LYS A C 1
ATOM 3098 O O . LYS A 1 398 ? -2.801 -7.480 20.930 1.00 95.38 398 LYS A O 1
ATOM 3103 N N . ALA A 1 399 ? -0.798 -7.598 21.934 1.00 96.88 399 ALA A N 1
ATOM 3104 C CA . ALA A 1 399 ? -1.273 -8.345 23.090 1.00 96.88 399 ALA A CA 1
ATOM 3105 C C . ALA A 1 399 ? -2.415 -7.629 23.837 1.00 96.88 399 ALA A C 1
ATOM 3107 O O . ALA A 1 399 ? -3.330 -8.276 24.349 1.00 96.88 399 ALA A O 1
ATOM 3108 N N . SER A 1 400 ? -2.424 -6.292 23.831 1.00 95.94 400 SER A N 1
ATOM 3109 C CA . SER A 1 400 ? -3.526 -5.492 24.374 1.00 95.94 400 SER A CA 1
ATOM 3110 C C . SER A 1 400 ? -4.868 -5.744 23.683 1.00 95.94 400 SER A C 1
ATOM 3112 O O . SER A 1 400 ? -5.900 -5.613 24.333 1.00 95.94 400 SER A O 1
ATOM 3114 N N . VAL A 1 401 ? -4.884 -6.157 22.410 1.00 97.00 401 VAL A N 1
ATOM 3115 C CA . VAL A 1 401 ? -6.116 -6.542 21.700 1.00 97.00 401 VAL A CA 1
ATOM 3116 C C . VAL A 1 401 ? -6.680 -7.839 22.280 1.00 97.00 401 VAL A C 1
ATOM 3118 O O . VAL A 1 401 ? -7.874 -7.905 22.561 1.00 97.00 401 VAL A O 1
ATOM 3121 N N . THR A 1 402 ? -5.828 -8.835 22.541 1.00 97.81 402 THR A N 1
ATOM 3122 C CA . THR A 1 402 ? -6.220 -10.091 23.204 1.00 97.81 402 THR A CA 1
ATOM 3123 C C . THR A 1 402 ? -6.830 -9.822 24.579 1.00 97.81 402 THR A C 1
ATOM 3125 O O . THR A 1 402 ? -7.929 -10.294 24.876 1.00 97.81 402 THR A O 1
ATOM 3128 N N . LEU A 1 403 ? -6.154 -9.014 25.405 1.00 97.69 403 LEU A N 1
ATOM 3129 C CA . LEU A 1 403 ? -6.655 -8.627 26.729 1.00 97.69 403 LEU A CA 1
ATOM 3130 C C . LEU A 1 403 ? -7.985 -7.865 26.623 1.00 97.69 403 LEU A C 1
ATOM 3132 O O . LEU A 1 403 ? -8.944 -8.186 27.324 1.00 97.69 403 LEU A O 1
ATOM 3136 N N . LEU A 1 404 ? -8.074 -6.908 25.694 1.00 97.06 404 LEU A N 1
ATOM 3137 C CA . LEU A 1 404 ? -9.289 -6.139 25.447 1.00 97.06 404 LEU A CA 1
ATOM 3138 C C . LEU A 1 404 ? -10.463 -7.041 25.057 1.00 97.06 404 LEU A C 1
ATOM 3140 O O . LEU A 1 404 ? -11.547 -6.878 25.607 1.00 97.06 404 LEU A O 1
ATOM 3144 N N . TYR A 1 405 ? -10.271 -7.996 24.147 1.00 98.25 405 TYR A N 1
ATOM 3145 C CA . TYR A 1 405 ? -11.348 -8.885 23.698 1.00 98.25 405 TYR A CA 1
ATOM 3146 C C . TYR A 1 405 ? -11.830 -9.801 24.819 1.00 98.25 405 TYR A C 1
ATOM 3148 O O . TYR A 1 405 ? -13.039 -9.937 25.009 1.00 98.25 405 TYR A O 1
ATOM 3156 N N . ASN A 1 406 ? -10.906 -10.338 25.621 1.00 98.19 406 ASN A N 1
ATOM 3157 C CA . ASN A 1 406 ? -11.240 -11.138 26.800 1.00 98.19 406 ASN A CA 1
ATOM 3158 C C . ASN A 1 406 ? -12.029 -10.353 27.859 1.00 98.19 406 ASN A C 1
ATOM 3160 O O . ASN A 1 406 ? -12.770 -10.960 28.630 1.00 98.19 406 ASN A O 1
ATOM 3164 N N . ARG A 1 407 ? -11.897 -9.022 27.893 1.00 96.75 407 ARG A N 1
ATOM 3165 C CA . ARG A 1 407 ? -12.631 -8.139 28.809 1.00 96.75 407 ARG A CA 1
ATOM 3166 C C . ARG A 1 407 ? -13.961 -7.645 28.236 1.00 96.75 407 ARG A C 1
ATOM 3168 O O . ARG A 1 407 ? -14.955 -7.605 28.954 1.00 96.75 407 ARG A O 1
ATOM 3175 N N . VAL A 1 408 ? -13.982 -7.232 26.970 1.00 97.12 408 VAL A N 1
ATOM 3176 C CA . VAL A 1 408 ? -15.092 -6.466 26.373 1.00 97.12 408 VAL A CA 1
ATOM 3177 C C . VAL A 1 408 ? -16.164 -7.352 25.752 1.00 97.12 408 VAL A C 1
ATOM 3179 O O . VAL A 1 408 ? -17.346 -7.025 25.858 1.00 97.12 408 VAL A O 1
ATOM 3182 N N . LEU A 1 409 ? -15.778 -8.454 25.107 1.00 98.31 409 LEU A N 1
ATOM 3183 C CA . LEU A 1 409 ? -16.717 -9.306 24.375 1.00 98.31 409 LEU A CA 1
ATOM 3184 C C . LEU A 1 409 ? -17.616 -10.174 25.273 1.00 98.31 409 LEU A C 1
ATOM 3186 O O . LEU A 1 409 ? -18.808 -10.228 24.973 1.00 98.31 409 LEU A O 1
ATOM 3190 N N . PRO A 1 410 ? -17.144 -10.801 26.376 1.00 98.12 410 PRO A N 1
ATOM 3191 C CA . PRO A 1 410 ? -18.020 -11.611 27.222 1.00 98.12 410 PRO A CA 1
ATOM 3192 C C . PRO A 1 410 ? -19.270 -10.882 27.741 1.00 98.12 410 PRO A C 1
ATOM 3194 O O . PRO A 1 410 ? -20.347 -11.452 27.622 1.00 98.12 410 PRO A O 1
ATOM 3197 N N . PRO A 1 411 ? -19.203 -9.647 28.280 1.00 97.25 411 PRO A N 1
ATOM 3198 C CA . PRO A 1 411 ? -20.410 -8.974 28.762 1.00 97.25 411 PRO A CA 1
ATOM 3199 C C . PRO A 1 411 ? -21.329 -8.472 27.638 1.00 97.25 411 PRO A C 1
ATOM 3201 O O . PRO A 1 411 ? -22.501 -8.229 27.894 1.00 97.25 411 PRO A O 1
ATOM 3204 N N . ARG A 1 412 ? -20.824 -8.299 26.407 1.00 97.31 412 ARG A N 1
ATOM 3205 C CA . ARG A 1 412 ? -21.597 -7.740 25.281 1.00 97.31 412 ARG A CA 1
ATOM 3206 C C . ARG A 1 412 ? -22.173 -8.795 24.335 1.00 97.31 412 ARG A C 1
ATOM 3208 O O . ARG A 1 412 ? -23.138 -8.520 23.636 1.00 97.31 412 ARG A O 1
ATOM 3215 N N . ALA A 1 413 ? -21.580 -9.983 24.293 1.00 97.88 413 ALA A N 1
ATOM 3216 C CA . ALA A 1 413 ? -22.023 -11.101 23.464 1.00 97.88 413 ALA A CA 1
ATOM 3217 C C . ALA A 1 413 ? -21.670 -12.444 24.142 1.00 97.88 413 ALA A C 1
ATOM 3219 O O . ALA A 1 413 ? -20.870 -13.211 23.598 1.00 97.88 413 ALA A O 1
ATOM 3220 N N . PRO A 1 414 ? -22.222 -12.728 25.340 1.00 98.12 414 PRO A N 1
ATOM 3221 C CA . PRO A 1 414 ? -21.767 -13.818 26.209 1.00 98.12 414 PRO A CA 1
ATOM 3222 C C . PRO A 1 414 ? -21.847 -15.193 25.552 1.00 98.12 414 PRO A C 1
ATOM 3224 O O . PRO A 1 414 ? -20.856 -15.920 25.534 1.00 98.12 414 PRO A O 1
ATOM 3227 N N . GLU A 1 415 ? -22.998 -15.531 24.972 1.00 98.25 415 GLU A N 1
ATOM 3228 C CA . GLU A 1 415 ? -23.235 -16.840 24.357 1.00 98.25 415 GLU A CA 1
ATOM 3229 C C . GLU A 1 415 ? -22.291 -17.079 23.180 1.00 98.25 415 GLU A C 1
ATOM 3231 O O . GLU A 1 415 ? -21.608 -18.100 23.106 1.00 98.25 415 GLU A O 1
ATOM 3236 N N . ARG A 1 416 ? -22.172 -16.091 22.289 1.00 98.00 416 ARG A N 1
ATOM 3237 C CA . ARG A 1 416 ? -21.334 -16.222 21.100 1.00 98.00 416 ARG A CA 1
ATOM 3238 C C . ARG A 1 416 ? -19.848 -16.212 21.424 1.00 98.00 416 ARG A C 1
ATOM 3240 O O . ARG A 1 416 ? -19.096 -16.988 20.847 1.00 98.00 416 ARG A O 1
ATOM 3247 N N . TYR A 1 417 ? -19.418 -15.374 22.363 1.00 98.44 417 TYR A N 1
ATOM 3248 C CA . TYR A 1 417 ? -18.033 -15.379 22.821 1.00 98.44 417 TYR A CA 1
ATOM 3249 C C . TYR A 1 417 ? -17.682 -16.687 23.551 1.00 98.44 417 TYR A C 1
ATOM 3251 O O . TYR A 1 417 ? -16.561 -17.170 23.429 1.00 98.44 417 TYR A O 1
ATOM 3259 N N . ALA A 1 418 ? -18.622 -17.301 24.275 1.00 98.25 418 ALA A N 1
ATOM 3260 C CA . ALA A 1 418 ? -18.418 -18.620 24.876 1.00 98.25 418 ALA A CA 1
ATOM 3261 C C . ALA A 1 418 ? -18.353 -19.750 23.830 1.00 98.25 418 ALA A C 1
ATOM 3263 O O . ALA A 1 418 ? -17.583 -20.700 24.008 1.00 98.25 418 ALA A O 1
ATOM 3264 N N . ALA A 1 419 ? -19.137 -19.640 22.754 1.00 98.25 419 ALA A N 1
ATOM 3265 C CA . ALA A 1 419 ? -19.190 -20.617 21.671 1.00 98.25 419 ALA A CA 1
ATOM 3266 C C . ALA A 1 419 ? -18.003 -20.525 20.691 1.00 98.25 419 ALA A C 1
ATOM 3268 O O . ALA A 1 419 ? -17.639 -21.534 20.089 1.00 98.25 419 ALA A O 1
ATOM 3269 N N . ASP A 1 420 ? -17.379 -19.352 20.532 1.00 98.50 420 ASP A N 1
ATOM 3270 C CA . ASP A 1 420 ? -16.274 -19.157 19.586 1.00 98.50 420 ASP A CA 1
ATOM 3271 C C . ASP A 1 420 ? -14.989 -19.883 20.059 1.00 98.50 420 ASP A C 1
ATOM 3273 O O . ASP A 1 420 ? -14.460 -19.589 21.138 1.00 98.50 420 ASP A O 1
ATOM 3277 N N . PRO A 1 421 ? -14.428 -20.825 19.275 1.00 98.12 421 PRO A N 1
ATOM 3278 C CA . PRO A 1 421 ? -13.224 -21.561 19.669 1.00 98.12 421 PRO A CA 1
ATOM 3279 C C . PRO A 1 421 ? -11.998 -20.651 19.822 1.00 98.12 421 PRO A C 1
ATOM 3281 O O . PRO A 1 421 ? -11.137 -20.895 20.671 1.00 98.12 421 PRO A O 1
ATOM 3284 N N . THR A 1 422 ? -11.937 -19.560 19.061 1.00 98.50 422 THR A N 1
ATOM 3285 C CA . THR A 1 422 ? -10.850 -18.580 19.121 1.00 98.50 422 THR A CA 1
ATOM 3286 C C . THR A 1 422 ? -10.866 -17.825 20.441 1.00 98.50 422 THR A C 1
ATOM 3288 O O . THR A 1 422 ? -9.810 -17.510 20.978 1.00 98.50 422 THR A O 1
ATOM 3291 N N . ALA A 1 423 ? -12.043 -17.581 21.025 1.00 98.44 423 ALA A N 1
ATOM 3292 C CA . ALA A 1 423 ? -12.147 -16.948 22.336 1.00 98.44 423 ALA A CA 1
ATOM 3293 C C . ALA A 1 423 ? -11.461 -17.780 23.433 1.00 98.44 423 ALA A C 1
ATOM 3295 O O . ALA A 1 423 ? -10.803 -17.223 24.313 1.00 98.44 423 ALA A O 1
ATOM 3296 N N . LYS A 1 424 ? -11.559 -19.117 23.371 1.00 98.06 424 LYS A N 1
ATOM 3297 C CA . LYS A 1 424 ? -10.840 -20.014 24.293 1.00 98.06 424 LYS A CA 1
ATOM 3298 C C . LYS A 1 424 ? -9.326 -19.885 24.124 1.00 98.06 424 LYS A C 1
ATOM 3300 O O . LYS A 1 424 ? -8.618 -19.770 25.121 1.00 98.06 424 LYS A O 1
ATOM 3305 N N . LEU A 1 425 ? -8.849 -19.835 22.878 1.00 98.38 425 LEU A N 1
ATOM 3306 C CA . LEU A 1 425 ? -7.435 -19.617 22.572 1.00 98.38 425 LEU A CA 1
ATOM 3307 C C . LEU A 1 425 ? -6.944 -18.267 23.114 1.00 98.38 425 LEU A C 1
ATOM 3309 O O . LEU A 1 425 ? -5.938 -18.229 23.811 1.00 98.38 425 LEU A O 1
ATOM 3313 N N . LEU A 1 426 ? -7.680 -17.173 22.882 1.00 98.38 426 LEU A N 1
ATOM 3314 C CA . LEU A 1 426 ? -7.324 -15.846 23.400 1.00 98.38 426 LEU A CA 1
ATOM 3315 C C . LEU A 1 426 ? -7.240 -15.813 24.935 1.00 98.38 426 LEU A C 1
ATOM 3317 O O . LEU A 1 426 ? -6.383 -15.118 25.485 1.00 98.38 426 LEU A O 1
ATOM 3321 N N . LYS A 1 427 ? -8.098 -16.560 25.642 1.00 98.25 427 LYS A N 1
ATOM 3322 C CA . LYS A 1 427 ? -8.021 -16.703 27.106 1.00 98.25 427 LYS A CA 1
ATOM 3323 C C . LYS A 1 427 ? -6.755 -17.431 27.544 1.00 98.25 427 LYS A C 1
ATOM 3325 O O . LYS A 1 427 ? -6.080 -16.950 28.451 1.00 98.25 427 LYS A O 1
ATOM 3330 N N . GLU A 1 428 ? -6.418 -18.546 26.900 1.00 98.31 428 GLU A N 1
ATOM 3331 C CA . GLU A 1 428 ? -5.194 -19.290 27.222 1.00 98.31 428 GLU A CA 1
ATOM 3332 C C . GLU A 1 428 ? -3.944 -18.460 26.901 1.00 98.31 428 GLU A C 1
ATOM 3334 O O . GLU A 1 428 ? -3.048 -18.355 27.733 1.00 98.31 428 GLU A O 1
ATOM 3339 N N . CYS A 1 429 ? -3.922 -17.763 25.761 1.00 97.88 429 CYS A N 1
ATOM 3340 C CA . CYS A 1 429 ? -2.828 -16.869 25.382 1.00 97.88 429 CYS A CA 1
ATOM 3341 C C . CYS A 1 429 ? -2.590 -15.731 26.389 1.00 97.88 429 CYS A C 1
ATOM 3343 O O . CYS A 1 429 ? -1.463 -15.254 26.510 1.00 97.88 429 CYS A O 1
ATOM 3345 N N . ALA A 1 430 ? -3.631 -15.283 27.097 1.00 97.94 430 ALA A N 1
ATOM 3346 C CA . ALA A 1 430 ? -3.552 -14.232 28.113 1.00 97.94 430 ALA A CA 1
ATOM 3347 C C . ALA A 1 430 ? -3.294 -14.756 29.539 1.00 97.94 430 ALA A C 1
ATOM 3349 O O . ALA A 1 430 ? -3.137 -13.964 30.473 1.00 97.94 430 ALA A O 1
ATOM 3350 N N . LYS A 1 431 ? -3.265 -16.076 29.742 1.00 97.75 431 LYS A N 1
ATOM 3351 C CA . LYS A 1 431 ? -3.161 -16.693 31.066 1.00 97.75 431 LYS A CA 1
ATOM 3352 C C . LYS A 1 431 ? -1.887 -16.262 31.790 1.00 97.75 431 LYS A C 1
ATOM 3354 O O . LYS A 1 431 ? -0.798 -16.232 31.227 1.00 97.75 431 LYS A O 1
ATOM 3359 N N . GLY A 1 432 ? -2.030 -15.900 33.064 1.00 95.56 432 GLY A N 1
ATOM 3360 C CA . GLY A 1 432 ? -0.918 -15.402 33.881 1.00 95.56 432 GLY A CA 1
ATOM 3361 C C . GLY A 1 432 ? -0.487 -13.961 33.574 1.00 95.56 432 GLY A C 1
ATOM 3362 O O . GLY A 1 432 ? 0.422 -13.457 34.239 1.00 95.56 432 GLY A O 1
ATOM 3363 N N . THR A 1 433 ? -1.143 -13.277 32.629 1.00 96.88 433 THR A N 1
ATOM 3364 C CA . THR A 1 433 ? -0.967 -11.838 32.405 1.00 96.88 433 THR A CA 1
ATOM 3365 C C . THR A 1 433 ? -2.170 -11.079 32.962 1.00 96.88 433 THR A C 1
ATOM 3367 O O . THR A 1 433 ? -3.287 -11.264 32.481 1.00 96.88 433 THR A O 1
ATOM 3370 N N . PRO A 1 434 ? -1.987 -10.223 33.978 1.00 94.00 434 PRO A N 1
ATOM 3371 C CA . PRO A 1 434 ? -3.088 -9.432 34.503 1.00 94.00 434 PRO A CA 1
ATOM 3372 C C . PRO A 1 434 ? -3.486 -8.322 33.521 1.00 94.00 434 PRO A C 1
ATOM 3374 O O . PRO A 1 434 ? -2.621 -7.633 32.985 1.00 94.00 434 PRO A O 1
ATOM 3377 N N . ASP A 1 435 ? -4.791 -8.110 33.329 1.00 93.75 435 ASP A N 1
ATOM 3378 C CA . ASP A 1 435 ? -5.300 -6.970 32.555 1.00 93.75 435 ASP A CA 1
ATOM 3379 C C . ASP A 1 435 ? -5.071 -5.664 33.350 1.00 93.75 435 ASP A C 1
ATOM 3381 O O . ASP A 1 435 ? -5.618 -5.521 34.456 1.00 93.75 435 ASP A O 1
ATOM 3385 N N . PRO A 1 436 ? -4.295 -4.695 32.821 1.00 90.06 436 PRO A N 1
ATOM 3386 C CA . PRO A 1 436 ? -4.033 -3.426 33.499 1.00 90.06 436 PRO A CA 1
ATOM 3387 C C . PRO A 1 436 ? -5.298 -2.658 33.882 1.00 90.06 436 PRO A C 1
ATOM 3389 O O . PRO A 1 436 ? -5.328 -2.009 34.930 1.00 90.06 436 PRO A O 1
ATOM 3392 N N . ALA A 1 437 ? -6.362 -2.752 33.081 1.00 87.50 437 ALA A N 1
ATOM 3393 C CA . ALA A 1 437 ? -7.615 -2.066 33.376 1.00 87.50 437 ALA A CA 1
ATOM 3394 C C . ALA A 1 437 ? -8.296 -2.637 34.629 1.00 87.50 437 ALA A C 1
ATOM 3396 O O . ALA A 1 437 ? -8.855 -1.900 35.442 1.00 87.50 437 ALA A O 1
ATOM 3397 N N . LEU A 1 438 ? -8.187 -3.951 34.852 1.00 86.88 438 LEU A N 1
ATOM 3398 C CA . LEU A 1 438 ? -8.714 -4.590 36.059 1.00 86.88 438 LEU A CA 1
ATOM 3399 C C . LEU A 1 438 ? -7.846 -4.285 37.288 1.00 86.88 438 LEU A C 1
ATOM 3401 O O . LEU A 1 438 ? -8.371 -4.081 38.386 1.00 86.88 438 LEU A O 1
ATOM 3405 N N . GLN A 1 439 ? -6.525 -4.185 37.111 1.00 86.50 439 GLN A N 1
ATOM 3406 C CA . GLN A 1 439 ? -5.618 -3.792 38.192 1.00 86.50 439 GLN A CA 1
ATOM 3407 C C . GLN A 1 439 ? -5.859 -2.353 38.661 1.00 86.50 439 GLN A C 1
ATOM 3409 O O . GLN A 1 439 ? -5.890 -2.100 39.870 1.00 86.50 439 GLN A O 1
ATOM 3414 N N . ALA A 1 440 ? -6.072 -1.419 37.729 1.00 78.25 440 ALA A N 1
ATOM 3415 C CA . ALA A 1 440 ? -6.324 -0.015 38.041 1.00 78.25 440 ALA A CA 1
ATOM 3416 C C . ALA A 1 440 ? -7.576 0.165 38.916 1.00 78.25 440 ALA A C 1
ATOM 3418 O O . ALA A 1 440 ? -7.540 0.917 39.895 1.00 78.25 440 ALA A O 1
ATOM 3419 N N . LYS A 1 441 ? -8.652 -0.588 38.642 1.00 74.19 441 LYS A N 1
ATOM 3420 C CA . LYS A 1 441 ? -9.858 -0.610 39.492 1.00 74.19 441 LYS A CA 1
ATOM 3421 C C . LYS A 1 441 ? -9.566 -1.116 40.895 1.00 74.19 441 LYS A C 1
ATOM 3423 O O . LYS A 1 441 ? -10.003 -0.505 41.868 1.00 74.19 441 LYS A O 1
ATOM 3428 N N . GLY A 1 442 ? -8.796 -2.198 41.012 1.00 73.00 442 GLY A N 1
ATOM 3429 C CA . GLY A 1 442 ? -8.384 -2.739 42.306 1.00 73.00 442 GLY A CA 1
ATOM 3430 C C . GLY A 1 442 ? -7.575 -1.732 43.127 1.00 73.00 442 GLY A C 1
ATOM 3431 O O . GLY A 1 442 ? -7.850 -1.538 44.310 1.00 73.00 442 GLY A O 1
ATOM 3432 N N . ALA A 1 443 ? -6.619 -1.044 42.498 1.00 70.06 443 ALA A N 1
ATOM 3433 C CA . ALA A 1 443 ? -5.799 -0.025 43.150 1.00 70.06 443 ALA A CA 1
ATOM 3434 C C . ALA A 1 443 ? -6.619 1.206 43.578 1.00 70.06 443 ALA A C 1
ATOM 3436 O O . ALA A 1 443 ? -6.484 1.656 44.718 1.00 70.06 443 ALA A O 1
ATOM 3437 N N . ARG A 1 444 ? -7.508 1.715 42.710 1.00 68.50 444 ARG A N 1
ATOM 3438 C CA . ARG A 1 444 ? -8.419 2.826 43.043 1.00 68.50 444 ARG A CA 1
ATOM 3439 C C . ARG A 1 444 ? -9.370 2.454 44.180 1.00 68.50 444 ARG A C 1
ATOM 3441 O O . ARG A 1 444 ? -9.477 3.207 45.140 1.00 68.50 444 ARG A O 1
ATOM 3448 N N . ARG A 1 445 ? -9.982 1.265 44.134 1.00 70.06 445 ARG A N 1
ATOM 3449 C CA . ARG A 1 445 ? -10.882 0.775 45.192 1.00 70.06 445 ARG A CA 1
ATOM 3450 C C . ARG A 1 445 ? -10.158 0.578 46.524 1.00 70.06 445 ARG A C 1
ATOM 3452 O O . ARG A 1 445 ? -10.707 0.913 47.564 1.00 70.06 445 ARG A O 1
ATOM 3459 N N . ARG A 1 446 ? -8.913 0.082 46.514 1.00 70.62 446 ARG A N 1
ATOM 3460 C CA . ARG A 1 446 ? -8.088 -0.024 47.731 1.00 70.62 446 ARG A CA 1
ATOM 3461 C C . ARG A 1 446 ? -7.777 1.345 48.336 1.00 70.62 446 ARG A C 1
ATOM 3463 O O . ARG A 1 446 ? -7.876 1.474 49.549 1.00 70.62 446 ARG A O 1
ATOM 3470 N N . ARG A 1 447 ? -7.450 2.354 47.518 1.00 67.88 447 ARG A N 1
ATOM 3471 C CA . ARG A 1 447 ? -7.250 3.735 47.998 1.00 67.88 447 ARG A CA 1
ATOM 3472 C C . ARG A 1 447 ? -8.534 4.328 48.575 1.00 67.88 447 ARG A C 1
ATOM 3474 O O . ARG A 1 447 ? -8.505 4.799 49.703 1.00 67.88 447 ARG A O 1
ATOM 3481 N N . ALA A 1 448 ? -9.657 4.203 47.866 1.00 68.00 448 ALA A N 1
ATOM 3482 C CA . ALA A 1 448 ? -10.956 4.673 48.351 1.00 68.00 448 ALA A CA 1
ATOM 3483 C C . ALA A 1 448 ? -11.351 4.005 49.682 1.00 68.00 448 ALA A C 1
ATOM 3485 O O . ALA A 1 448 ? -11.770 4.679 50.615 1.00 68.00 448 ALA A O 1
ATOM 3486 N N . ASN A 1 449 ? -11.131 2.692 49.818 1.00 71.56 449 ASN A N 1
ATOM 3487 C CA . ASN A 1 449 ? -11.387 1.983 51.072 1.00 71.56 449 ASN A CA 1
ATOM 3488 C C . ASN A 1 449 ? -10.439 2.417 52.202 1.00 71.56 449 ASN A C 1
ATOM 3490 O O . ASN A 1 449 ? -10.871 2.484 53.344 1.00 71.56 449 ASN A O 1
ATOM 3494 N N . GLN A 1 450 ? -9.166 2.716 51.913 1.00 74.88 450 GLN A N 1
ATOM 3495 C CA . GLN A 1 450 ? -8.218 3.240 52.908 1.00 74.88 450 GLN A CA 1
ATOM 3496 C C . GLN A 1 450 ? -8.566 4.664 53.362 1.00 74.88 450 GLN A C 1
ATOM 3498 O O . GLN A 1 450 ? -8.312 5.010 54.512 1.00 74.88 450 GLN A O 1
ATOM 3503 N N . GLU A 1 451 ? -9.150 5.479 52.484 1.00 74.88 451 GLU A N 1
ATOM 3504 C CA . GLU A 1 451 ? -9.641 6.823 52.809 1.00 74.88 451 GLU A CA 1
ATOM 3505 C C . GLU A 1 451 ? -10.978 6.797 53.566 1.00 74.88 451 GLU A C 1
ATOM 3507 O O . GLU A 1 451 ? -11.228 7.682 54.380 1.00 74.88 451 GLU A O 1
ATOM 3512 N N . ALA A 1 452 ? -11.801 5.764 53.356 1.00 71.44 452 ALA A N 1
ATOM 3513 C CA . ALA A 1 452 ? -13.072 5.563 54.054 1.00 71.44 452 ALA A CA 1
ATOM 3514 C C . ALA A 1 452 ? -12.926 4.988 55.479 1.00 71.44 452 ALA A C 1
ATOM 3516 O O . ALA A 1 452 ? -13.884 5.033 56.252 1.00 71.44 452 ALA A O 1
ATOM 3517 N N . VAL A 1 453 ? -11.753 4.463 55.861 1.00 64.12 453 VAL A N 1
ATOM 3518 C CA . VAL A 1 453 ? -11.480 4.126 57.268 1.00 64.12 453 VAL A CA 1
ATOM 3519 C C . VAL A 1 453 ? -11.325 5.441 58.043 1.00 64.12 453 VAL A C 1
ATOM 3521 O O . VAL A 1 453 ? -10.444 6.232 57.693 1.00 64.12 453 VAL A O 1
ATOM 3524 N N . PRO A 1 454 ? -12.128 5.699 59.099 1.00 60.69 454 PRO A N 1
ATOM 3525 C CA . PRO A 1 454 ? -12.019 6.922 59.881 1.00 60.69 454 PRO A CA 1
ATOM 3526 C C . PRO A 1 454 ? -10.580 7.072 60.363 1.00 60.69 454 PRO A C 1
ATOM 3528 O O . PRO A 1 454 ? -10.054 6.194 61.053 1.00 60.69 454 PRO A O 1
ATOM 3531 N N . ARG A 1 455 ? -9.918 8.169 59.981 1.00 50.66 455 ARG A N 1
ATOM 3532 C CA . ARG A 1 455 ? -8.588 8.492 60.497 1.00 50.66 455 ARG A CA 1
ATOM 3533 C C . ARG A 1 455 ? -8.714 8.744 61.995 1.00 50.66 455 ARG A C 1
ATOM 3535 O O . ARG A 1 455 ? -8.959 9.868 62.419 1.00 50.66 455 ARG A O 1
ATOM 3542 N N . VAL A 1 456 ? -8.527 7.695 62.793 1.00 56.50 456 VAL A N 1
ATOM 3543 C CA . VAL A 1 456 ? -8.254 7.814 64.225 1.00 56.50 456 VAL A CA 1
ATOM 3544 C C . VAL A 1 456 ? -7.081 8.780 64.349 1.00 56.50 456 VAL A C 1
ATOM 3546 O O . VAL A 1 456 ? -6.028 8.563 63.743 1.00 56.50 456 VAL A O 1
ATOM 3549 N N . SER A 1 457 ? -7.304 9.893 65.045 1.00 48.25 457 SER A N 1
ATOM 3550 C CA . SER A 1 457 ? -6.415 11.051 65.090 1.00 48.25 457 SER A CA 1
ATOM 3551 C C . SER A 1 457 ? -5.026 10.676 65.619 1.00 48.25 457 SER A C 1
ATOM 3553 O O . SER A 1 457 ? -4.746 10.751 66.816 1.00 48.25 457 SER A O 1
ATOM 3555 N N . ARG A 1 458 ? -4.115 10.277 64.732 1.00 49.75 458 ARG A N 1
ATOM 3556 C CA . ARG A 1 458 ? -2.691 10.199 65.052 1.00 49.75 458 ARG A CA 1
ATOM 3557 C C . ARG A 1 458 ? -2.124 11.614 64.985 1.00 49.75 458 ARG A C 1
ATOM 3559 O O . ARG A 1 458 ? -2.062 12.205 63.910 1.00 49.75 458 ARG A O 1
ATOM 3566 N N . ARG A 1 459 ? -1.742 12.149 66.153 1.00 47.25 459 ARG A N 1
ATOM 3567 C CA . ARG A 1 459 ? -0.971 13.394 66.315 1.00 47.25 459 ARG A CA 1
ATOM 3568 C C . ARG A 1 459 ? 0.152 13.451 65.270 1.00 47.25 459 ARG A C 1
ATOM 3570 O O . ARG A 1 459 ? 0.984 12.548 65.211 1.00 47.25 459 ARG A O 1
ATOM 3577 N N . MET A 1 460 ? 0.148 14.499 64.447 1.00 40.38 460 MET A N 1
ATOM 3578 C CA . MET A 1 460 ? 1.162 14.744 63.419 1.00 40.38 460 MET A CA 1
ATOM 3579 C C . MET A 1 460 ? 2.497 15.150 64.057 1.00 40.38 460 MET A C 1
ATOM 3581 O O . MET A 1 460 ? 2.562 16.151 64.765 1.00 40.38 460 MET A O 1
ATOM 3585 N N . GLY A 1 461 ? 3.553 14.387 63.770 1.00 50.94 461 GLY A N 1
ATOM 3586 C CA . GLY A 1 461 ? 4.946 14.834 63.875 1.00 50.94 461 GLY A CA 1
ATOM 3587 C C . GLY A 1 461 ? 5.412 15.548 62.591 1.00 50.94 461 GLY A C 1
ATOM 3588 O O . GLY A 1 461 ? 4.699 15.516 61.584 1.00 50.94 461 GLY A O 1
ATOM 3589 N N . PRO A 1 462 ? 6.584 16.211 62.611 1.00 47.88 462 PRO A N 1
ATOM 3590 C CA . PRO A 1 462 ? 7.031 17.126 61.556 1.00 47.88 462 PRO A CA 1
ATOM 3591 C C . PRO A 1 462 ? 7.270 16.435 60.198 1.00 47.88 462 PRO A C 1
ATOM 3593 O O . PRO A 1 462 ? 7.853 15.356 60.112 1.00 47.88 462 PRO A O 1
ATOM 3596 N N . ARG A 1 463 ? 6.788 17.090 59.129 1.00 40.22 463 ARG A N 1
ATOM 3597 C CA . ARG A 1 463 ? 6.806 16.659 57.716 1.00 40.22 463 ARG A CA 1
ATOM 3598 C C . ARG A 1 463 ? 8.226 16.589 57.137 1.00 40.22 463 ARG A C 1
ATOM 3600 O O . ARG A 1 463 ? 8.925 17.597 57.121 1.00 40.22 463 ARG A O 1
ATOM 3607 N N . ALA A 1 464 ? 8.579 15.453 56.533 1.00 44.03 464 ALA A N 1
ATOM 3608 C CA . ALA A 1 464 ? 9.723 15.327 55.628 1.00 44.03 464 ALA A CA 1
ATOM 3609 C C . ALA A 1 464 ? 9.313 15.632 54.171 1.00 44.03 464 ALA A C 1
ATOM 3611 O O . ALA A 1 464 ? 8.241 15.220 53.720 1.00 44.03 464 ALA A O 1
ATOM 3612 N N . GLN A 1 465 ? 10.161 16.372 53.453 1.00 42.59 465 GLN A N 1
ATOM 3613 C CA . GLN A 1 465 ? 9.987 16.765 52.050 1.00 42.59 465 GLN A CA 1
ATOM 3614 C C . GLN A 1 465 ? 10.170 15.564 51.104 1.00 42.59 465 GLN A C 1
ATOM 3616 O O . GLN A 1 465 ? 11.116 14.792 51.245 1.00 42.59 465 GLN A O 1
ATOM 3621 N N . LEU A 1 466 ? 9.268 15.414 50.128 1.00 38.94 466 LEU A N 1
ATOM 3622 C CA . LEU A 1 466 ? 9.346 14.403 49.065 1.00 38.94 466 LEU A CA 1
ATOM 3623 C C . LEU A 1 466 ? 10.147 14.934 47.858 1.00 38.94 466 LEU A C 1
ATOM 3625 O O . LEU A 1 466 ? 10.024 16.116 47.534 1.00 38.94 466 LEU A O 1
ATOM 3629 N N . PRO A 1 467 ? 10.932 14.084 47.166 1.00 43.62 467 PRO A N 1
ATOM 3630 C CA . PRO A 1 467 ? 11.769 14.501 46.047 1.00 43.62 467 PRO A CA 1
ATOM 3631 C C . PRO A 1 467 ? 10.981 14.619 44.732 1.00 43.62 467 PRO A C 1
ATOM 3633 O O . PRO A 1 467 ? 10.100 13.812 44.430 1.00 43.62 467 PRO A O 1
ATOM 3636 N N . ASN A 1 468 ? 11.353 15.619 43.929 1.00 36.31 468 ASN A N 1
ATOM 3637 C CA . ASN A 1 468 ? 10.868 15.841 42.567 1.00 36.31 468 ASN A CA 1
ATOM 3638 C C . ASN A 1 468 ? 11.286 14.691 41.634 1.00 36.31 468 ASN A C 1
ATOM 3640 O O . ASN A 1 468 ? 12.471 14.383 41.519 1.00 36.31 468 ASN A O 1
ATOM 3644 N N . LEU A 1 469 ? 10.322 14.099 40.925 1.00 40.44 469 LEU A N 1
ATOM 3645 C CA . LEU A 1 469 ? 10.566 13.117 39.866 1.00 40.44 469 LEU A CA 1
ATOM 3646 C C . LEU A 1 469 ? 10.641 13.825 38.506 1.00 40.44 469 LEU A C 1
ATOM 3648 O O . LEU A 1 469 ? 9.639 14.335 38.006 1.00 40.44 469 LEU A O 1
ATOM 3652 N N . THR A 1 470 ? 11.826 13.842 37.899 1.00 42.53 470 THR A N 1
ATOM 3653 C CA . THR A 1 470 ? 12.060 14.306 36.523 1.00 42.53 470 THR A CA 1
ATOM 3654 C C . THR A 1 470 ? 11.700 13.214 35.499 1.00 42.53 470 THR A C 1
ATOM 3656 O O . THR A 1 470 ? 11.932 12.031 35.765 1.00 42.53 470 THR A O 1
ATOM 3659 N N . PRO A 1 471 ? 11.166 13.555 34.307 1.00 46.66 471 PRO A N 1
ATOM 3660 C CA . PRO A 1 471 ? 10.815 12.571 33.280 1.00 46.66 471 PRO A CA 1
ATOM 3661 C C . PRO A 1 471 ? 12.049 11.891 32.670 1.00 46.66 471 PRO A C 1
ATOM 3663 O O . PRO A 1 471 ? 13.111 12.497 32.532 1.00 46.66 471 PRO A O 1
ATOM 3666 N N . SER A 1 472 ? 11.900 10.633 32.245 1.00 57.06 472 SER A N 1
ATOM 3667 C CA . SER A 1 472 ? 12.995 9.860 31.646 1.00 57.06 472 SER A CA 1
ATOM 3668 C C . SER A 1 472 ? 13.452 10.422 30.286 1.00 57.06 472 SER A C 1
ATOM 3670 O O . SER A 1 472 ? 12.659 10.929 29.489 1.00 57.06 472 SER A O 1
ATOM 3672 N N . ARG A 1 473 ? 14.740 10.260 29.966 1.00 50.16 473 ARG A N 1
ATOM 3673 C CA . ARG A 1 473 ? 15.370 10.729 28.714 1.00 50.16 473 ARG A CA 1
ATOM 3674 C C . ARG A 1 473 ? 14.732 10.136 27.440 1.00 50.16 473 ARG A C 1
ATOM 3676 O O . ARG A 1 473 ? 14.725 10.787 26.402 1.00 50.16 473 ARG A O 1
ATOM 3683 N N . ARG A 1 474 ? 14.133 8.941 27.535 1.00 45.72 474 ARG A N 1
ATOM 3684 C CA . ARG A 1 474 ? 13.510 8.215 26.409 1.00 45.72 474 ARG A CA 1
ATOM 3685 C C . ARG A 1 474 ? 12.199 8.848 25.927 1.00 45.72 474 ARG A C 1
ATOM 3687 O O . ARG A 1 474 ? 11.916 8.826 24.734 1.00 45.72 474 ARG A O 1
ATOM 3694 N N . SER A 1 475 ? 11.426 9.455 26.830 1.00 47.19 475 SER A N 1
ATOM 3695 C CA . SER A 1 475 ? 10.204 10.195 26.469 1.00 47.19 475 SER A CA 1
ATOM 3696 C C . SER A 1 475 ? 10.499 11.481 25.686 1.00 47.19 475 SER A C 1
ATOM 3698 O O . SER A 1 475 ? 9.690 11.882 24.854 1.00 47.19 475 SER A O 1
ATOM 3700 N N . LEU A 1 476 ? 11.676 12.087 25.889 1.00 51.19 476 LEU A N 1
ATOM 3701 C CA . LEU A 1 476 ? 12.092 13.301 25.177 1.00 51.19 476 LEU A CA 1
ATOM 3702 C C . LEU A 1 476 ? 12.570 13.013 23.743 1.00 51.19 476 LEU A C 1
ATOM 3704 O O . LEU A 1 476 ? 12.317 13.810 22.842 1.00 51.19 476 LEU A O 1
ATOM 3708 N N . GLU A 1 477 ? 13.224 11.872 23.499 1.00 50.47 477 GLU A N 1
ATOM 3709 C CA . GLU A 1 477 ? 13.667 11.480 22.148 1.00 50.47 477 GLU A CA 1
ATOM 3710 C C . GLU A 1 477 ? 12.500 11.124 21.218 1.00 50.47 477 GLU A C 1
ATOM 3712 O O . GLU A 1 477 ? 12.518 11.507 20.047 1.00 50.47 477 GLU A O 1
ATOM 3717 N N . TYR A 1 478 ? 11.455 10.473 21.743 1.00 45.38 478 TYR A N 1
ATOM 3718 C CA . TYR A 1 478 ? 10.248 10.154 20.972 1.00 45.38 478 TYR A CA 1
ATOM 3719 C C . TYR A 1 478 ? 9.443 11.414 20.605 1.00 45.38 478 TYR A C 1
ATOM 3721 O O . TYR A 1 478 ? 8.937 11.533 19.491 1.00 45.38 478 TYR A O 1
ATOM 3729 N N . GLN A 1 479 ? 9.383 12.408 21.501 1.00 47.16 479 GLN A N 1
ATOM 3730 C CA . GLN A 1 479 ? 8.771 13.706 21.192 1.00 47.16 479 GLN A CA 1
ATOM 3731 C C . GLN A 1 479 ? 9.567 14.503 20.151 1.00 47.16 479 GLN A C 1
ATOM 3733 O O . GLN A 1 479 ? 8.953 15.167 19.319 1.00 47.16 479 GLN A O 1
ATOM 3738 N N . LYS A 1 480 ? 10.905 14.406 20.127 1.00 48.78 480 LYS A N 1
ATOM 3739 C CA . LYS A 1 480 ? 11.747 15.083 19.121 1.00 48.78 480 LYS A CA 1
ATOM 3740 C C . LYS A 1 480 ? 11.559 14.551 17.700 1.00 48.78 480 LYS A C 1
ATOM 3742 O O . LYS A 1 480 ? 11.659 15.327 16.761 1.00 48.78 480 LYS A O 1
ATOM 3747 N N . THR A 1 481 ? 11.272 13.261 17.527 1.00 48.75 481 THR A N 1
ATOM 3748 C CA . THR A 1 481 ? 11.052 12.676 16.189 1.00 48.75 481 THR A CA 1
ATOM 3749 C C . THR A 1 481 ? 9.676 13.020 15.613 1.00 48.75 481 THR A C 1
ATOM 3751 O O . THR A 1 481 ? 9.511 13.018 14.399 1.00 48.75 481 THR A O 1
ATOM 3754 N N . LEU A 1 482 ? 8.700 13.337 16.471 1.00 43.06 482 LEU A N 1
ATOM 3755 C CA . LEU A 1 482 ? 7.337 13.714 16.074 1.00 43.06 482 LEU A CA 1
ATOM 3756 C C . LEU A 1 482 ? 7.141 15.226 15.910 1.00 43.06 482 LEU A C 1
ATOM 3758 O O . LEU A 1 482 ? 6.222 15.644 15.213 1.00 43.06 482 LEU A O 1
ATOM 3762 N N . SER A 1 483 ? 7.981 16.043 16.548 1.00 39.78 483 SER A N 1
ATOM 3763 C CA . SER A 1 483 ? 7.892 17.507 16.489 1.00 39.78 483 SER A CA 1
ATOM 3764 C C . SER A 1 483 ? 8.823 18.152 15.459 1.00 39.78 483 SER A C 1
ATOM 3766 O O . SER A 1 483 ? 8.817 19.375 15.368 1.00 39.78 483 SER A O 1
ATOM 3768 N N . ASP A 1 484 ? 9.583 17.377 14.668 1.00 46.47 484 ASP A N 1
ATOM 3769 C CA . ASP A 1 484 ? 10.429 17.919 13.598 1.00 46.47 484 ASP A CA 1
ATOM 3770 C C . ASP A 1 484 ? 9.575 18.425 12.412 1.00 46.47 484 ASP A C 1
ATOM 3772 O O . ASP A 1 484 ? 9.077 17.624 11.610 1.00 46.47 484 ASP A O 1
ATOM 3776 N N . PRO A 1 485 ? 9.412 19.753 12.240 1.00 43.56 485 PRO A N 1
ATOM 3777 C CA . PRO A 1 485 ? 8.602 20.324 11.167 1.00 43.56 485 PRO A CA 1
ATOM 3778 C C . PRO A 1 485 ? 9.269 20.161 9.792 1.00 43.56 485 PRO A C 1
ATOM 3780 O O . PRO A 1 485 ? 8.633 20.396 8.762 1.00 43.56 485 PRO A O 1
ATOM 3783 N N . HIS A 1 486 ? 10.554 19.788 9.743 1.00 41.56 486 HIS A N 1
ATOM 3784 C CA . HIS A 1 486 ? 11.329 19.693 8.508 1.00 41.56 486 HIS A CA 1
ATOM 3785 C C . HIS A 1 486 ? 11.091 18.394 7.732 1.00 41.56 486 HIS A C 1
ATOM 3787 O O . HIS A 1 486 ? 11.377 18.354 6.538 1.00 41.56 486 HIS A O 1
ATOM 3793 N N . LEU A 1 487 ? 10.471 17.379 8.343 1.00 43.53 487 LEU A N 1
ATOM 3794 C CA . LEU A 1 487 ? 10.018 16.171 7.639 1.00 43.53 487 LEU A CA 1
ATOM 3795 C C . LEU A 1 487 ? 8.716 16.379 6.837 1.00 43.53 487 LEU A C 1
ATOM 3797 O O . LEU A 1 487 ? 8.348 15.516 6.039 1.00 43.53 487 LEU A O 1
ATOM 3801 N N . HIS A 1 488 ? 8.042 17.528 6.993 1.00 44.34 488 HIS A N 1
ATOM 3802 C CA . HIS A 1 488 ? 6.761 17.829 6.334 1.00 44.34 488 HIS A CA 1
ATOM 3803 C C . HIS A 1 488 ? 6.719 19.137 5.530 1.00 44.34 488 HIS A C 1
ATOM 3805 O O . HIS A 1 488 ? 5.679 19.460 4.955 1.00 44.34 488 HIS A O 1
ATOM 3811 N N . LYS A 1 489 ? 7.830 19.873 5.400 1.00 31.31 489 LYS A N 1
ATOM 3812 C CA . LYS A 1 489 ? 7.895 21.006 4.465 1.00 31.31 489 LYS A CA 1
ATOM 3813 C C . LYS A 1 489 ? 8.086 20.503 3.033 1.00 31.31 489 LYS A C 1
ATOM 3815 O O . LYS A 1 489 ? 9.205 20.388 2.543 1.00 31.31 489 LYS A O 1
ATOM 3820 N N . SER A 1 490 ? 6.984 20.228 2.342 1.00 37.62 490 SER A N 1
ATOM 3821 C CA . SER A 1 490 ? 6.978 20.250 0.878 1.00 37.62 490 SER A CA 1
ATOM 3822 C C . SER A 1 490 ? 7.273 21.672 0.397 1.00 37.62 490 SER A C 1
ATOM 3824 O O . SER A 1 490 ? 6.717 22.632 0.933 1.00 37.62 490 SER A O 1
ATOM 3826 N N . ALA A 1 491 ? 8.159 21.793 -0.594 1.00 27.27 491 ALA A N 1
ATOM 3827 C CA . ALA A 1 491 ? 8.493 23.058 -1.238 1.00 27.27 491 ALA A CA 1
ATOM 3828 C C . ALA A 1 491 ? 7.219 23.806 -1.688 1.00 27.27 491 ALA A C 1
ATOM 3830 O O . ALA A 1 491 ? 6.285 23.155 -2.168 1.00 27.27 491 ALA A O 1
ATOM 3831 N N . PRO A 1 492 ? 7.161 25.143 -1.552 1.00 29.33 492 PRO A N 1
ATOM 3832 C CA . PRO A 1 492 ? 6.090 25.923 -2.152 1.00 29.33 492 PRO A CA 1
ATOM 3833 C C . PRO A 1 492 ? 6.199 25.795 -3.675 1.00 29.33 492 PRO A C 1
ATOM 3835 O O . PRO A 1 492 ? 7.197 26.199 -4.267 1.00 29.33 492 PRO A O 1
ATOM 3838 N N . LEU A 1 493 ? 5.191 25.186 -4.294 1.00 36.41 493 LEU A N 1
ATOM 3839 C CA . LEU A 1 493 ? 4.982 25.264 -5.734 1.00 36.41 493 LEU A CA 1
ATOM 3840 C C . LEU A 1 493 ? 4.034 26.441 -5.970 1.00 36.41 493 LEU A C 1
ATOM 3842 O O . LEU A 1 493 ? 2.847 26.345 -5.662 1.00 36.41 493 LEU A O 1
ATOM 3846 N N . SER A 1 494 ? 4.610 27.557 -6.414 1.00 37.28 494 SER A N 1
ATOM 3847 C CA . SER A 1 494 ? 3.917 28.662 -7.084 1.00 37.28 494 SER A CA 1
ATOM 3848 C C . SER A 1 494 ? 3.587 28.293 -8.520 1.00 37.28 494 SER A C 1
ATOM 3850 O O . SER A 1 494 ? 4.500 27.709 -9.156 1.00 37.28 494 SER A O 1
#

Secondary structure (DSSP, 8-state):
-----------HHHHHHHHHHHHHHHHHHHHHHH----PPPSS-TTS-----SSS-HHHHHTTSTTSHHHHHHHHHHHHHHHHHHHHHHHHT-TTSHHHHHHHHHHHHHHHHHS-SS-TTS---SSGGGGG-TTS-HHHHHHHHHHHHHHHHHHHHHHHHTGGGHHHHHHHHHHTT-HHHHHHHHHHHHHTTS--TT-SSTTHHHHHHHHHHHHHHHHHHHHHSPPPSS--HHHHHHHHHHHHHHHHHHHHHHHHHHHHHS-STT-EEEETTTEEEESSPPHHHHHHHHHHH--SEEEE-S-TTSTT--TTHHHHHHHHHHTT-EEEEPPSSHHHHHHHHHHHHHHTT-TTT-SEEEE-SSSSSHHHHHHHHHHHHTT---HHHHHHHHHHHHTSPPPHHHHHHHHHHHHHHSHHHHHH-HHHHHHHHHTTT---HHHHHHHHHHHHHHHHHS------PPPPPPPPP-PPPHHHHHHHHHHS-GGGS------

Foldseek 3Di:
DDPPPDPPCPDPCVQCVLVVVLVVLVVVLVCQFADADPDAFPVFRLFDFDALAPTHLLLLVLLAQLDPLLLLQLLLLLLQLLLLVLQCVQVVPVLAQSQLSNLVSVLSNQCSLFPDDHQQPDLTQHLCSLPPPPRDPVSNVVSVVSNVVSVCSNVRSVVVCVVCVVVVVVVCVVLVLPVLQVQLVVLQVLLVDFDPPDPPTNSSSSSSNSSSSSSSSVSSVSVRDDHDPDDPVRVVVSVVVSVVSSVVSSVVSSVSSCLSVVFALWHDLDRFAEIEGADHALSSCVSVCVPNVAQEEEEAEALPDPPHDPRVVSVVVSCVVSNHHYHYAHPDDVSNLVSLVVVLVLSVDPNRTPYYYYYHGCQARVLLSSLVSCVQPVVDANSVSQNVSSSSNSHGHRLLSLLCCLVNVCVRPVVRCVVRPVNVVSCVSCPPPDDVVVVVVVVVVVVVVVVPPPPPDDDDDDDDDDDDDDDDPVVVVVVVVNPPCVVPDDDDDD

Organism: Singulisphaera acidiphila (strain ATCC BAA-1392 / DSM 18658 / VKM B-2454 / MOB10) (NCBI:txid886293)

Radius of gyration: 29.19 Å; chains: 1; bounding box: 85×50×108 Å